Protein 8GE0 (pdb70)

Secondary structure (DSSP, 8-state):
--EE-----TT-S-S-SSTT---TTT-----BTTB-EEE-TTT--EEEHHHHT-SS--SS----HHHHTT--PBPTTSS-BSSSEEEBTTSS-EEEHHHHHHSTT-B-S-TTT---BB-GGGS-HHHHHS--TTT--S-S--EE-SSTT---EE-HHHHHHTT-EEEEEE-TTS-EEEEEE-GGG---/--B--B---TT-S-SBS-TT---TTT-----BTTB-EEE-TTT--EEEHHHHT-SS--SS----HHHHTT--PBBTT-S-BSSSEEEETTTTEEEEHHHHHHSTTSEEEETTTTEEEE-GGGS-HHHHHS--TTT--S-S--EE-SSTT---EE-HHHHHHTT-EEEEEE-GGG-EEEEEE-GGG--/--B-----TT---TTT-----BTTB-EEE-TTT--EEEHHHHT-SS--SS----HHHHTT--PBBTTSS-B-SSEEEETTTTEEEEHHHHHHSTTSEEEETTTTEEEE-GGGS-HHHHH---TTT--S-S--EE--STT---EE-HHHHHHTT-EEEEEE-TTS-EEEEEE-GGG--

Structure (mmCIF, N/CA/C/O backbone):
data_8GE0
#
_entry.id   8GE0
#
_cell.length_a   78.160
_cell.length_b   78.160
_cell.length_c   222.880
_cell.angle_alpha   90.000
_cell.angle_beta   90.000
_cell.angle_gamma   90.000
#
_symmetry.space_group_name_H-M   'P 41 21 2'
#
loop_
_entity.id
_entity.type
_entity.pdbx_description
1 polymer 'Histone H3.1,Protein Jade-1'
2 non-polymer 'ZINC ION'
3 water water
#
loop_
_atom_site.group_PDB
_atom_site.id
_atom_site.type_symbol
_atom_site.label_atom_id
_atom_site.label_alt_id
_atom_site.label_comp_id
_atom_site.label_asym_id
_atom_site.label_entity_id
_atom_site.label_seq_id
_atom_site.pdbx_PDB_ins_code
_atom_site.Cartn_x
_atom_site.Cartn_y
_atom_site.Cartn_z
_atom_site.occupancy
_atom_site.B_iso_or_equiv
_atom_site.auth_seq_id
_atom_site.auth_comp_id
_atom_site.auth_asym_id
_atom_site.auth_atom_id
_atom_site.pdbx_PDB_model_num
ATOM 1 N N . ALA A 1 1 ? 32.85079 86.70292 104.07564 1.000 65.20920 1 ALA A N 1
ATOM 2 C CA . ALA A 1 1 ? 32.03008 85.54646 104.41783 1.000 61.20720 1 ALA A CA 1
ATOM 3 C C . ALA A 1 1 ? 31.22768 85.80971 105.68386 1.000 59.39300 1 ALA A C 1
ATOM 4 O O . ALA A 1 1 ? 31.54203 86.72306 106.44780 1.000 57.54872 1 ALA A O 1
ATOM 6 N N . ARG A 1 2 ? 30.17685 85.01984 105.89180 1.000 55.80466 2 ARG A N 1
ATOM 7 C CA . ARG A 1 2 ? 29.39276 85.13853 107.11192 1.000 53.27825 2 ARG A CA 1
ATOM 8 C C . ARG A 1 2 ? 30.17032 84.53640 108.27681 1.000 55.14291 2 ARG A C 1
ATOM 9 O O . ARG A 1 2 ? 30.64987 83.40198 108.19675 1.000 67.18161 2 ARG A O 1
ATOM 17 N N . THR A 1 3 ? 30.31513 85.30590 109.35231 1.000 57.55186 3 THR A N 1
ATOM 18 C CA . THR A 1 3 ? 31.01430 84.86113 110.54761 1.000 53.62379 3 THR A CA 1
ATOM 19 C C . THR A 1 3 ? 30.11514 85.04868 111.75914 1.000 51.01335 3 THR A C 1
ATOM 20 O O . THR A 1 3 ? 29.22233 85.89749 111.75707 1.000 48.78893 3 THR A O 1
ATOM 24 N N . LYS A 1 4 ? 30.35486 84.25203 112.79847 1.000 49.45229 4 LYS A N 1
ATOM 25 C CA . LYS A 1 4 ? 29.64978 84.43930 114.06110 1.000 52.03171 4 LYS A CA 1
ATOM 26 C C . LYS A 1 4 ? 30.29076 85.58412 114.83332 1.000 62.20049 4 LYS A C 1
ATOM 27 O O . LYS A 1 4 ? 31.48844 85.54256 115.13325 1.000 70.02587 4 LYS A O 1
ATOM 33 N N . GLN A 1 5 ? 29.49414 86.59119 115.17484 1.000 61.69856 5 GLN A N 1
ATOM 34 C CA . GLN A 1 5 ? 29.98579 87.78520 115.84522 1.000 68.96293 5 GLN A CA 1
ATOM 35 C C . GLN A 1 5 ? 29.34382 87.91323 117.21719 1.000 63.67858 5 GLN A C 1
ATOM 36 O O . GLN A 1 5 ? 28.14973 87.64592 117.38617 1.000 58.08939 5 GLN A O 1
ATOM 42 N N . THR A 1 6 ? 30.14873 88.32440 118.19379 1.000 66.95010 6 THR A N 1
ATOM 43 C CA . THR A 1 6 ? 29.68336 88.58819 119.54957 1.000 66.65606 6 THR A CA 1
ATOM 44 C C . THR A 1 6 ? 30.05279 90.02690 119.87804 1.000 71.86654 6 THR A C 1
ATOM 45 O O . THR A 1 6 ? 31.23697 90.35517 120.01389 1.000 76.42200 6 THR A O 1
ATOM 49 N N . ALA A 1 7 ? 29.03545 90.87291 120.00377 1.000 66.89317 7 ALA A N 1
ATOM 50 C CA . ALA A 1 7 ? 29.18049 92.26935 120.38871 1.000 59.18098 7 ALA A CA 1
ATOM 51 C C . ALA A 1 7 ? 27.79472 92.77461 120.76201 1.000 62.42362 7 ALA A C 1
ATOM 52 O O . ALA A 1 7 ? 26.78771 92.11253 120.50422 1.000 59.06700 7 ALA A O 1
ATOM 54 N N . ARG A 1 8 ? 27.74898 93.95838 121.36680 1.000 66.24739 8 ARG A N 1
ATOM 55 C CA . ARG A 1 8 ? 26.49233 94.56201 121.79477 1.000 57.37122 8 ARG A CA 1
ATOM 56 C C . ARG A 1 8 ? 26.27209 95.86293 121.03857 1.000 62.41522 8 ARG A C 1
ATOM 57 O O . ARG A 1 8 ? 27.05869 96.80675 121.17122 1.000 66.70935 8 ARG A O 1
ATOM 65 N N . LYS A 1 9 ? 25.20413 95.90428 120.24898 1.000 61.57125 9 LYS A N 1
ATOM 66 C CA . LYS A 1 9 ? 24.84510 97.09289 119.49541 1.000 63.93210 9 LYS A CA 1
ATOM 67 C C . LYS A 1 9 ? 24.26591 98.15857 120.42128 1.000 68.19012 9 LYS A C 1
ATOM 68 O O . LYS A 1 9 ? 23.90017 97.89413 121.57007 1.000 70.67890 9 LYS A O 1
ATOM 74 N N . SER A 1 10 ? 24.18550 99.38464 119.90255 1.000 79.53241 10 SER A N 1
ATOM 75 C CA . SER A 1 10 ? 23.48900 100.44949 120.61210 1.000 83.55184 10 SER A CA 1
ATOM 76 C C . SER A 1 10 ? 21.97804 100.27852 120.56941 1.000 81.05249 10 SER A C 1
ATOM 77 O O . SER A 1 10 ? 21.26583 101.01686 121.25778 1.000 83.67339 10 SER A O 1
ATOM 80 N N . THR A 1 11 ? 21.47986 99.32956 119.77770 1.000 79.09460 11 THR A N 1
ATOM 81 C CA . THR A 1 11 ? 20.05670 99.03696 119.69315 1.000 76.23818 11 THR A CA 1
ATOM 82 C C . THR A 1 11 ? 19.56882 98.13493 120.81976 1.000 73.40987 11 THR A C 1
ATOM 83 O O . THR A 1 11 ? 18.35545 97.94553 120.95775 1.000 66.92031 11 THR A O 1
ATOM 87 N N . GLY A 1 12 ? 20.47600 97.57455 121.61897 1.000 63.82454 12 GLY A N 1
ATOM 88 C CA . GLY A 1 12 ? 20.09751 96.65190 122.66800 1.000 56.01869 12 GLY A CA 1
ATOM 89 C C . GLY A 1 12 ? 19.89388 95.24360 122.14632 1.000 58.27050 12 GLY A C 1
ATOM 90 O O . GLY A 1 12 ? 20.07263 94.94102 120.96524 1.000 63.53598 12 GLY A O 1
ATOM 91 N N . GLY A 1 13 ? 19.51050 94.35955 123.06246 1.000 64.17708 13 GLY A N 1
ATOM 92 C CA . GLY A 1 13 ? 19.22191 92.98718 122.69619 1.000 60.77820 13 GLY A CA 1
ATOM 93 C C . GLY A 1 13 ? 20.33644 92.01580 123.02534 1.000 61.89014 13 GLY A C 1
ATOM 94 O O . GLY A 1 13 ? 21.10168 92.22826 123.97051 1.000 59.97431 13 GLY A O 1
ATOM 95 N N . SER A 1 14 ? 20.43179 90.94066 122.24883 1.000 68.30449 14 SER A N 1
ATOM 96 C CA . SER A 1 14 ? 21.43518 89.91713 122.49030 1.000 69.88775 14 SER A CA 1
ATOM 97 C C . SER A 1 14 ? 22.82208 90.41365 122.08489 1.000 61.70774 14 SER A C 1
ATOM 98 O O . SER A 1 14 ? 22.97664 91.36905 121.32010 1.000 67.59235 14 SER A O 1
ATOM 101 N N . GLY A 1 15 ? 23.84199 89.74714 122.61066 1.000 66.04111 15 GLY A N 1
ATOM 102 C CA . GLY A 1 15 ? 25.20610 90.09681 122.26968 1.000 75.57795 15 GLY A CA 1
ATOM 103 C C . GLY A 1 15 ? 25.88889 89.06712 121.39258 1.000 64.46190 15 GLY A C 1
ATOM 104 O O . GLY A 1 15 ? 27.11956 88.97909 121.37594 1.000 61.38279 15 GLY A O 1
ATOM 105 N N . SER A 1 16 ? 25.10122 88.28494 120.65681 1.000 60.01467 16 SER A N 1
ATOM 106 C CA . SER A 1 16 ? 25.63347 87.24078 119.79253 1.000 65.68602 16 SER A CA 1
ATOM 107 C C . SER A 1 16 ? 24.68352 87.03596 118.62270 1.000 70.17095 16 SER A C 1
ATOM 108 O O . SER A 1 16 ? 23.46318 87.02113 118.80116 1.000 67.93306 16 SER A O 1
ATOM 111 N N . SER A 1 17 ? 25.25196 86.86825 117.42829 1.000 73.59306 17 SER A N 1
ATOM 112 C CA . SER A 1 17 ? 24.42700 86.71751 116.23449 1.000 77.81462 17 SER A CA 1
ATOM 113 C C . SER A 1 17 ? 23.77320 85.34048 116.17966 1.000 81.28434 17 SER A C 1
ATOM 114 O O . SER A 1 17 ? 22.56169 85.22708 115.95852 1.000 96.43646 17 SER A O 1
ATOM 117 N N . ASP A 1 18 ? 24.55568 84.28348 116.38585 1.000 61.29182 18 ASP A N 1
ATOM 118 C CA . ASP A 1 18 ? 24.10313 82.90171 116.22157 1.000 61.66835 18 ASP A CA 1
ATOM 119 C C . ASP A 1 18 ? 24.34206 82.15873 117.53574 1.000 65.44172 18 ASP A C 1
ATOM 120 O O . ASP A 1 18 ? 25.35018 81.46823 117.70131 1.000 68.14613 18 ASP A O 1
ATOM 125 N N . GLU A 1 19 ? 23.38330 82.27324 118.45620 1.000 58.11522 19 GLU A N 1
ATOM 126 C CA . GLU A 1 19 ? 23.62901 81.90585 119.84747 1.000 53.49273 19 GLU A CA 1
ATOM 127 C C . GLU A 1 19 ? 23.82381 80.40563 120.04035 1.000 45.72623 19 GLU A C 1
ATOM 128 O O . GLU A 1 19 ? 24.54314 79.99542 120.95751 1.000 50.03700 19 GLU A O 1
ATOM 134 N N . ASP A 1 20 ? 23.197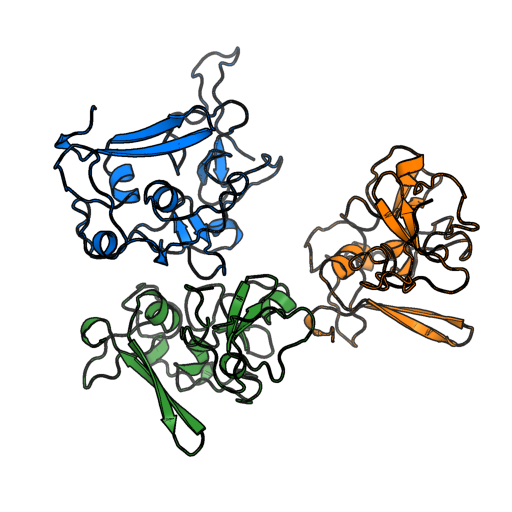75 79.57205 119.21290 1.000 50.77761 20 ASP A N 1
ATOM 135 C CA . ASP A 1 20 ? 23.30466 78.12518 119.36311 1.000 51.71355 20 ASP A CA 1
ATOM 136 C C . ASP A 1 20 ? 24.34828 77.51368 118.44164 1.000 49.27617 20 ASP A C 1
ATOM 137 O O . ASP A 1 20 ? 24.43273 76.28657 118.34612 1.000 53.49771 20 ASP A O 1
ATOM 142 N N . VAL A 1 21 ? 25.14493 78.33347 117.77211 1.000 52.70636 21 VAL A N 1
ATOM 143 C CA . VAL A 1 21 ? 26.15885 77.85084 116.84609 1.000 44.47086 21 VAL A CA 1
ATOM 144 C C . VAL A 1 21 ? 27.47316 77.67327 117.59365 1.000 43.58645 21 VAL A C 1
ATOM 145 O O . VAL A 1 21 ? 27.91165 78.56692 118.32562 1.000 41.86013 21 VAL A O 1
ATOM 149 N N . VAL A 1 22 ? 28.09555 76.51148 117.42389 1.000 46.77194 22 VAL A N 1
ATOM 150 C CA . VAL A 1 22 ? 29.41447 76.24180 117.97479 1.000 40.37969 22 VAL A CA 1
ATOM 151 C C . VAL A 1 22 ? 30.34136 75.86239 116.82750 1.000 41.54263 22 VAL A C 1
ATOM 152 O O . VAL A 1 22 ? 29.90148 75.52123 115.72621 1.000 37.70674 22 VAL A O 1
ATOM 156 N N . CYS A 1 23 ? 31.64313 75.92578 117.09753 1.000 38.09556 23 CYS A N 1
ATOM 157 C CA . CYS A 1 23 ? 32.61740 75.46740 116.11784 1.000 36.60688 23 CYS A CA 1
ATOM 158 C C . CYS A 1 23 ? 32.45550 73.97218 115.89205 1.000 34.28778 23 CYS A C 1
ATOM 159 O O . CYS A 1 23 ? 32.44277 73.18894 116.84213 1.000 45.25932 23 CYS A O 1
ATOM 162 N N . ASP A 1 24 ? 32.35752 73.56705 114.62718 1.000 34.09064 24 ASP A N 1
ATOM 163 C CA . ASP A 1 24 ? 32.12520 72.15522 114.34806 1.000 39.77805 24 ASP A CA 1
ATOM 164 C C . ASP A 1 24 ? 33.29681 71.27391 114.76862 1.000 38.77732 24 ASP A C 1
ATOM 165 O O . ASP A 1 24 ? 33.10904 70.06778 114.95371 1.000 49.14975 24 ASP A O 1
ATOM 170 N N . VAL A 1 25 ? 34.49057 71.83907 114.93927 1.000 38.34262 25 VAL A N 1
ATOM 171 C CA . VAL A 1 25 ? 35.66168 71.03994 115.28639 1.000 39.51821 25 VAL A CA 1
ATOM 172 C C . VAL A 1 25 ? 35.80670 70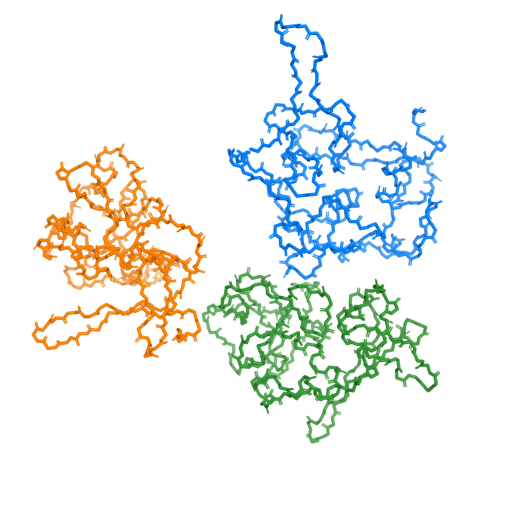.90155 116.79802 1.000 45.42125 25 VAL A C 1
ATOM 173 O O . VAL A 1 25 ? 35.86276 69.78337 117.32140 1.000 40.39808 25 VAL A O 1
ATOM 177 N N . CYS A 1 26 ? 35.88244 72.02472 117.51273 1.000 35.29768 26 CYS A N 1
ATOM 178 C CA . CYS A 1 26 ? 36.13742 72.00118 118.95054 1.000 39.12935 26 CYS A CA 1
ATOM 179 C C . CYS A 1 26 ? 34.89647 72.28383 119.78138 1.000 39.98198 26 CYS A C 1
ATOM 180 O O . CYS A 1 26 ? 34.96753 72.23533 121.01301 1.000 43.52888 26 CYS A O 1
ATOM 183 N N . GLN A 1 27 ? 33.76573 72.55027 119.13303 1.000 38.14528 27 GLN A N 1
ATOM 184 C CA . GLN A 1 27 ? 32.50995 72.86855 119.79965 1.000 34.74340 27 GLN A CA 1
ATOM 185 C C . GLN A 1 27 ? 32.63268 74.02040 120.79392 1.000 48.04214 27 GLN A C 1
ATOM 186 O O . GLN A 1 27 ? 31.90180 74.08508 121.78670 1.000 56.46993 27 GLN A O 1
ATOM 192 N N . SER A 1 28 ? 33.53219 74.95720 120.52035 1.000 49.64803 28 SER A N 1
ATOM 193 C CA . SER A 1 28 ? 33.47644 76.13101 121.37660 1.000 47.33722 28 SER A CA 1
ATOM 194 C C . SER A 1 28 ? 32.55105 77.16134 120.74090 1.000 41.41606 28 SER A C 1
ATOM 195 O O . SER A 1 28 ? 32.50070 77.27654 119.51490 1.000 49.52176 28 SER A O 1
ATOM 198 N N . PRO A 1 29 ? 31.76574 77.89327 121.53017 1.000 45.63543 29 PRO A N 1
ATOM 199 C CA . PRO A 1 29 ? 30.79941 78.82728 120.93711 1.000 39.74967 29 PRO A CA 1
ATOM 200 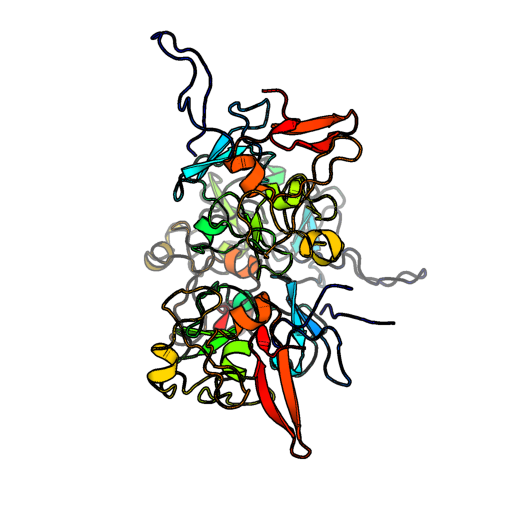C C . PRO A 1 29 ? 31.36752 80.19787 120.60074 1.000 50.27868 29 PRO A C 1
ATOM 201 O O . PRO A 1 29 ? 30.65061 81.00641 119.99812 1.000 55.36321 29 PRO A O 1
ATOM 205 N N . ASP A 1 30 ? 32.61315 80.49102 120.96609 1.000 42.05966 30 ASP A N 1
ATOM 206 C CA . ASP A 1 30 ? 33.14834 81.84272 120.90179 1.000 46.21906 30 ASP A CA 1
ATOM 207 C C . ASP A 1 30 ? 34.28911 81.94326 119.89891 1.000 48.58638 30 ASP A C 1
ATOM 208 O O . ASP A 1 30 ? 35.16833 81.07591 119.84445 1.000 35.11385 30 ASP A O 1
ATOM 213 N N . GLY A 1 31 ? 34.26018 83.00624 119.10172 1.000 40.28516 31 GLY A N 1
ATOM 214 C CA . GLY A 1 31 ? 35.44161 83.40483 118.37585 1.000 35.09177 31 GLY A CA 1
ATOM 215 C C . GLY A 1 31 ? 36.48619 83.97943 119.31305 1.000 41.61049 31 GLY A C 1
ATOM 216 O O . GLY A 1 31 ? 36.20654 84.35658 120.45126 1.000 39.33716 31 GLY A O 1
ATOM 217 N N . GLU A 1 32 ? 37.72630 84.00751 118.84104 1.000 42.56221 32 GLU A N 1
ATOM 218 C CA . GLU A 1 32 ? 38.84891 84.45990 119.64525 1.000 41.40293 32 GLU A CA 1
ATOM 219 C C . GLU A 1 32 ? 39.65647 85.48224 118.85884 1.000 43.59738 32 GLU A C 1
ATOM 220 O O . GLU A 1 32 ? 39.37978 85.75712 117.68829 1.000 44.04543 32 GLU A O 1
ATOM 226 N N . ASP A 1 33 ? 40.63585 86.08037 119.53642 1.000 41.47072 33 ASP A N 1
ATOM 227 C CA . ASP A 1 33 ? 41.50788 87.06442 118.90580 1.000 43.40596 33 ASP A CA 1
ATOM 228 C C . ASP A 1 33 ? 42.26822 86.42920 117.75135 1.000 44.42105 33 ASP A C 1
ATOM 229 O O . ASP A 1 33 ? 43.02657 85.47574 117.94955 1.000 51.32471 33 ASP A O 1
ATOM 234 N N . GLY A 1 34 ? 42.09737 86.98339 116.55390 1.000 55.54998 34 GLY A N 1
ATOM 235 C CA . GLY A 1 34 ? 42.70529 86.40075 115.37342 1.000 46.52696 34 GLY A CA 1
ATOM 236 C C . GLY A 1 34 ? 42.18055 85.02923 115.02736 1.000 43.10546 34 GLY A C 1
ATOM 237 O O . GLY A 1 34 ? 42.86106 84.26821 114.33741 1.000 44.04740 34 GLY A O 1
ATOM 238 N N . ASN A 1 35 ? 40.97025 84.69121 115.47946 1.000 48.37425 35 ASN A N 1
ATOM 239 C CA . ASN A 1 35 ? 40.42601 83.35484 115.30649 1.000 36.56155 35 ASN A CA 1
ATOM 240 C C . ASN A 1 35 ? 38.90652 83.45859 115.14203 1.000 35.34598 35 ASN A C 1
ATOM 241 O O . ASN A 1 35 ? 38.11818 83.11802 116.02365 1.000 38.11889 35 ASN A O 1
ATOM 246 N N . GLU A 1 36 ? 38.48238 83.94500 113.97902 1.000 43.45658 36 GLU A N 1
ATOM 247 C CA . GLU A 1 36 ? 37.06329 84.11108 113.69969 1.000 41.35100 36 GLU A CA 1
ATOM 248 C C . GLU A 1 36 ? 36.38284 82.76284 113.49655 1.000 37.52750 36 GLU A C 1
ATOM 249 O O . GLU A 1 36 ? 36.99987 81.78104 113.07535 1.000 38.40490 36 GLU A O 1
ATOM 255 N N . MET A 1 37 ? 35.08890 82.72800 113.78041 1.000 48.98848 37 MET A N 1
ATOM 256 C CA . MET A 1 37 ? 34.25829 81.56892 113.48622 1.000 46.80330 37 MET A CA 1
ATOM 257 C C . MET A 1 37 ? 33.57885 81.82462 112.14768 1.000 48.18327 37 MET A C 1
ATOM 258 O O . MET A 1 37 ? 32.73062 82.71348 112.03738 1.000 52.79503 37 MET A O 1
ATOM 263 N N . VAL A 1 38 ? 33.93740 81.03481 111.13870 1.000 43.17827 38 VAL A N 1
ATOM 264 C CA . VAL A 1 38 ? 33.53915 81.27712 109.75950 1.000 50.04071 38 VAL A CA 1
ATOM 265 C C . VAL A 1 38 ? 32.51950 80.22530 109.35312 1.000 47.95152 38 VAL A C 1
ATOM 266 O O . VAL A 1 38 ? 32.69121 79.03347 109.64016 1.000 43.84577 38 VAL A O 1
ATOM 270 N N . PHE A 1 39 ? 31.46386 80.67026 108.67668 1.000 45.81443 39 PHE A N 1
ATOM 271 C CA . PHE A 1 39 ? 30.43249 79.78122 108.16910 1.000 47.84765 39 PHE A CA 1
ATOM 272 C C . PHE A 1 39 ? 30.76695 79.34517 106.75446 1.000 50.50777 39 PHE A C 1
ATOM 273 O O . PHE A 1 39 ? 31.26791 80.13377 105.94829 1.000 46.88904 39 PHE A O 1
ATOM 281 N N . CYS A 1 40 ? 30.49995 78.07947 106.46452 1.000 42.44106 40 CYS A N 1
ATOM 282 C CA . CYS A 1 40 ? 30.48858 77.61485 105.08778 1.000 54.15314 40 CYS A CA 1
ATOM 283 C C . CYS A 1 40 ? 29.16667 78.01356 104.44869 1.000 60.04079 40 CYS A C 1
ATOM 284 O O . CYS A 1 40 ? 28.09743 77.75778 105.00951 1.000 65.31766 40 CYS A O 1
ATOM 287 N N . ASP A 1 41 ? 29.23470 78.64908 103.28401 1.000 59.10369 41 ASP A N 1
ATOM 288 C CA . ASP A 1 41 ? 28.02127 79.15321 102.65546 1.000 65.44109 41 ASP A CA 1
ATOM 289 C C . ASP A 1 41 ? 27.20985 78.06835 101.95373 1.000 65.43041 41 ASP A C 1
ATOM 290 O O . ASP A 1 41 ? 26.16344 78.38394 101.37931 1.000 71.41939 41 ASP A O 1
ATOM 295 N N . LYS A 1 42 ? 27.65113 76.80844 101.98337 1.000 66.23933 42 LYS A N 1
ATOM 296 C CA . LYS A 1 42 ? 26.89344 75.70777 101.39746 1.000 65.35200 42 LYS A CA 1
ATOM 297 C C . LYS A 1 42 ? 26.29177 74.79140 102.45721 1.000 61.53376 42 LYS A C 1
ATOM 298 O O . LYS A 1 42 ? 25.07233 74.60904 102.48862 1.000 59.72268 42 LYS A O 1
ATOM 304 N N . CYS A 1 43 ? 27.10982 74.20674 103.33621 1.000 51.34403 43 CYS A N 1
ATOM 305 C CA . CYS A 1 43 ? 26.61505 73.28229 104.35024 1.000 49.97446 43 CYS A CA 1
ATOM 306 C C . CYS A 1 43 ? 26.36571 73.94670 105.69899 1.000 57.96779 43 CYS A C 1
ATOM 307 O O . CYS A 1 43 ? 25.79630 73.30651 106.59017 1.000 56.81655 43 CYS A O 1
ATOM 310 N N . ASN A 1 44 ? 26.80508 75.19287 105.87354 1.000 63.38546 44 ASN A N 1
ATOM 311 C CA . ASN A 1 44 ? 26.48759 76.03578 107.02283 1.000 68.27631 44 ASN A CA 1
ATOM 312 C C . ASN A 1 44 ? 27.16074 75.59440 108.31477 1.000 62.18663 44 ASN A C 1
ATOM 313 O O . ASN A 1 44 ? 26.72326 75.98497 109.40191 1.000 62.02626 44 ASN A O 1
ATOM 318 N N . ILE A 1 45 ? 28.22425 74.79757 108.24054 1.000 56.44912 45 ILE A N 1
ATOM 319 C CA . ILE A 1 45 ? 29.02028 74.55823 109.43399 1.000 51.34914 45 ILE A CA 1
ATOM 320 C C . ILE A 1 45 ? 29.82769 75.81099 109.73635 1.000 46.95584 45 ILE A C 1
ATOM 321 O O . ILE A 1 45 ? 30.16031 76.59430 108.83571 1.000 40.06198 45 ILE A O 1
ATOM 326 N N . CYS A 1 46 ? 30.04873 76.06394 111.01777 1.000 37.92013 46 CYS A N 1
ATOM 327 C CA . CYS A 1 46 ? 30.90089 77.14921 111.46899 1.000 46.34149 46 CYS A CA 1
ATOM 328 C C . CYS A 1 46 ? 32.16416 76.56142 112.08510 1.000 39.60036 46 CYS A C 1
ATOM 329 O O . CYS A 1 46 ? 32.08997 75.64110 112.90459 1.000 46.35166 46 CYS A O 1
ATOM 332 N N . VAL A 1 47 ? 33.32213 77.10808 111.71710 1.000 34.02277 47 VAL A N 1
ATOM 333 C CA . VAL A 1 47 ? 34.60025 76.60173 112.21362 1.000 37.78573 47 VAL A CA 1
ATOM 334 C C . VAL A 1 47 ? 35.53292 77.76638 112.51765 1.000 39.74222 47 VAL A C 1
ATOM 335 O O . VAL A 1 47 ? 35.53727 78.77821 111.81129 1.000 50.04904 47 VAL A O 1
ATOM 339 N N . HIS A 1 48 ? 36.32265 77.61577 113.57752 1.000 37.91057 48 HIS A N 1
ATOM 340 C CA . HIS A 1 48 ? 37.39157 78.55802 113.86097 1.000 37.68771 48 HIS A CA 1
ATOM 341 C C . HIS A 1 48 ? 38.40559 78.56356 112.72588 1.000 35.49006 48 HIS A C 1
ATOM 342 O O . HIS A 1 48 ? 38.63943 77.54628 112.06746 1.000 40.56290 48 HIS A O 1
ATOM 349 N N . GLN A 1 49 ? 39.00641 79.73365 112.49663 1.000 35.33931 49 GLN A N 1
ATOM 350 C CA . GLN A 1 49 ? 40.14184 79.81804 111.58433 1.000 42.41306 49 GLN A CA 1
ATOM 351 C C . GLN A 1 49 ? 41.22281 78.81234 111.96129 1.000 41.33503 49 GLN A C 1
ATOM 352 O O . GLN A 1 49 ? 41.72565 78.07137 111.10873 1.000 41.33591 49 GLN A O 1
ATOM 358 N N . ALA A 1 50 ? 41.58371 78.76881 113.24789 1.000 35.86029 50 ALA A N 1
ATOM 359 C CA . ALA A 1 50 ? 42.66677 77.90620 113.70122 1.000 37.10293 50 ALA A CA 1
ATOM 360 C C . ALA A 1 50 ? 42.27006 76.44073 113.72516 1.000 39.48707 50 ALA A C 1
ATOM 361 O O . ALA A 1 50 ? 43.15112 75.57420 113.70793 1.000 44.70259 50 ALA A O 1
ATOM 363 N N . CYS A 1 51 ? 40.97170 76.14722 113.75911 1.000 30.80439 51 CYS A N 1
ATOM 364 C CA . CYS A 1 51 ? 40.50516 74.77006 113.74203 1.000 35.49087 51 CYS A CA 1
ATOM 365 C C . CYS A 1 51 ? 40.45263 74.18495 112.33616 1.000 38.79449 51 CYS A C 1
ATOM 366 O O . CYS A 1 51 ? 40.40930 72.95918 112.18799 1.000 45.33135 51 CYS A O 1
ATOM 369 N N . TYR A 1 52 ? 40.45268 75.02063 111.30253 1.000 36.36178 52 TYR A N 1
ATOM 370 C CA . TYR A 1 52 ? 40.31586 74.52784 109.94180 1.000 37.31333 52 TYR A CA 1
ATOM 371 C C . TYR A 1 52 ? 41.41288 75.00544 109.00406 1.000 35.29219 52 TYR A C 1
ATOM 372 O O . TYR A 1 52 ? 41.46287 74.53704 107.86323 1.000 43.25029 52 TYR A O 1
ATOM 381 N N . GLY A 1 53 ? 42.29469 75.89992 109.44220 1.000 41.69924 53 GLY A N 1
ATOM 382 C CA . GLY A 1 53 ? 43.35877 76.37897 108.58356 1.000 35.79808 53 GLY A CA 1
ATOM 383 C C . GLY A 1 53 ? 42.98268 77.52435 107.67044 1.000 46.26458 53 GLY A C 1
ATOM 384 O O . GLY A 1 53 ? 43.53384 77.63396 106.57054 1.000 59.26290 53 GLY A O 1
ATOM 385 N N . ILE A 1 54 ? 42.05762 78.38502 108.08997 1.000 41.56896 54 ILE A N 1
ATOM 386 C CA . ILE A 1 54 ? 41.67017 79.55958 107.31274 1.000 42.73668 54 ILE A CA 1
ATOM 387 C C . ILE A 1 54 ? 42.64002 80.68325 107.66770 1.000 45.60987 54 ILE A C 1
ATOM 388 O O . ILE A 1 54 ? 42.49546 81.33516 108.70321 1.000 47.47527 54 ILE A O 1
ATOM 393 N N . LEU A 1 55 ? 43.63478 80.91178 106.80170 1.000 56.42850 55 LEU A N 1
ATOM 394 C CA . LEU A 1 55 ? 44.66416 81.91007 107.08864 1.000 54.63663 55 LEU A CA 1
ATOM 395 C C . LEU A 1 55 ? 44.06337 83.30737 107.19712 1.000 53.43013 55 LEU A C 1
ATOM 396 O O . LEU A 1 55 ? 44.35859 84.05246 108.13884 1.000 53.84697 55 LEU A O 1
ATOM 401 N N . LYS A 1 56 ? 43.21239 83.67895 106.24226 1.000 56.59872 56 LYS A N 1
ATOM 402 C CA . LYS A 1 56 ? 42.54227 84.97179 106.24941 1.000 62.10865 56 LYS A CA 1
ATOM 403 C C . LYS A 1 56 ? 41.09516 84.79008 105.82042 1.000 54.22372 56 LYS A C 1
ATOM 404 O O . LYS A 1 56 ? 40.81253 84.08041 104.85166 1.000 57.58192 56 LYS A O 1
ATOM 410 N N . VAL A 1 57 ? 40.18547 85.43388 106.54636 1.000 55.43029 57 VAL A N 1
ATOM 411 C CA . VAL A 1 57 ? 38.75849 85.37096 106.24015 1.000 52.15133 57 VAL A CA 1
ATOM 412 C C . VAL A 1 57 ? 38.50520 86.05411 104.90230 1.000 60.80683 57 VAL A C 1
ATOM 413 O O . VAL A 1 57 ? 38.78886 87.25209 104.75809 1.000 74.32599 57 VAL A O 1
ATOM 417 N N . PRO A 1 58 ? 38.00143 85.34010 103.89864 1.000 62.04386 58 PRO A N 1
ATOM 418 C CA . PRO A 1 58 ? 37.71249 85.98639 102.61395 1.000 57.79815 58 PRO A CA 1
ATOM 419 C C . PRO A 1 58 ? 36.58104 86.98979 102.75981 1.000 68.22272 58 PRO A C 1
ATOM 420 O O . PRO A 1 58 ? 35.64027 86.78446 103.53103 1.000 75.12860 58 PRO A O 1
ATOM 424 N N . GLU A 1 59 ? 36.68094 88.08903 102.01044 1.000 79.14760 59 GLU A N 1
ATOM 425 C CA . GLU A 1 59 ? 35.60160 89.06916 102.02270 1.000 76.07388 59 GLU A CA 1
ATOM 426 C C . GLU A 1 59 ? 34.35222 88.53640 101.33446 1.000 66.72302 59 GLU A C 1
ATOM 427 O O . GLU A 1 59 ? 33.23317 88.88182 101.73067 1.000 64.81010 59 GLU A O 1
ATOM 433 N N . GLY A 1 60 ? 34.51924 87.70427 100.31816 1.000 61.02638 60 GLY A N 1
ATOM 434 C CA . GLY A 1 60 ? 33.41560 87.04935 99.64760 1.000 57.08376 60 GLY A CA 1
ATOM 435 C C . GLY A 1 60 ? 33.00906 85.76012 100.32548 1.000 64.22234 60 GLY A C 1
ATOM 436 O O . GLY A 1 60 ? 33.22292 85.56249 101.52569 1.000 58.40624 60 GLY A O 1
ATOM 437 N N . SER A 1 61 ? 32.41736 84.86639 99.54042 1.000 66.16191 61 SER A N 1
ATOM 438 C CA . SER A 1 61 ? 31.93257 83.60000 100.06620 1.000 68.15508 61 SER A CA 1
ATOM 439 C C . SER A 1 61 ? 33.09008 82.70014 100.48949 1.000 68.01215 61 SER A C 1
ATOM 440 O O . SER A 1 61 ? 34.20774 82.79827 99.97430 1.000 71.24370 61 SER A O 1
ATOM 443 N N . TRP A 1 62 ? 32.81218 81.82258 101.45310 1.000 60.86846 62 TRP A N 1
ATOM 444 C CA . TRP A 1 62 ? 33.75330 80.79404 101.87583 1.000 59.20575 62 TRP A CA 1
ATOM 445 C C . TRP A 1 62 ? 33.04691 79.44892 101.90263 1.000 57.00553 62 TRP A C 1
ATOM 446 O O . TRP A 1 62 ? 31.93344 79.33653 102.42590 1.000 64.18944 62 TRP A O 1
ATOM 457 N N . LEU A 1 63 ? 33.70126 78.43438 101.34821 1.000 56.14823 63 LEU A N 1
ATOM 458 C CA . LEU A 1 63 ? 33.20869 77.06642 101.35792 1.000 51.21672 63 LEU A CA 1
ATOM 459 C C . LEU A 1 63 ? 34.24429 76.17431 102.02230 1.000 48.25639 63 LEU A C 1
ATOM 460 O O . LEU A 1 63 ? 35.44960 76.36624 101.83491 1.000 56.83494 63 LEU A O 1
ATOM 465 N N . CYS A 1 64 ? 33.77657 75.20557 102.80482 1.000 47.10769 64 CYS A N 1
ATOM 466 C CA . CYS A 1 64 ? 34.68846 74.21063 103.34079 1.000 47.36665 64 CYS A CA 1
ATOM 467 C C . CYS A 1 64 ? 35.16791 73.29187 102.21726 1.000 55.27611 64 CYS A C 1
ATOM 468 O O . CYS A 1 64 ? 34.67584 73.33923 101.08537 1.000 56.67262 64 CYS A O 1
ATOM 471 N N . ARG A 1 65 ? 36.15134 72.44795 102.54023 1.000 48.35821 65 ARG A N 1
ATOM 472 C CA . ARG A 1 65 ? 36.83891 71.69328 101.49673 1.000 46.03739 65 ARG A CA 1
ATOM 473 C C . ARG A 1 65 ? 35.89727 70.72806 100.78447 1.000 42.01832 65 ARG A C 1
ATOM 474 O O . ARG A 1 65 ? 35.92985 70.61482 99.55418 1.000 48.72581 65 ARG A O 1
ATOM 482 N N . THR A 1 66 ? 35.04239 70.02973 101.53278 1.000 45.28844 66 THR A N 1
ATOM 483 C CA . THR A 1 66 ? 34.17479 69.04058 100.90074 1.000 44.12380 66 THR A CA 1
ATOM 484 C C . THR A 1 66 ? 33.09455 69.70818 100.05786 1.000 46.43886 66 THR A C 1
ATOM 485 O O . THR A 1 66 ? 32.71315 69.18690 99.00270 1.000 47.35961 66 THR A O 1
ATOM 489 N N . CYS A 1 67 ? 32.58919 70.86035 100.50460 1.000 54.48995 67 CYS A N 1
ATOM 490 C CA . CYS A 1 67 ? 31.62814 71.60223 99.69490 1.000 47.25757 67 CYS A CA 1
ATOM 491 C C . CYS A 1 67 ? 32.29556 72.21063 98.46859 1.000 47.67738 67 CYS A C 1
ATOM 492 O O . CYS A 1 67 ? 31.71519 72.21268 97.37741 1.000 52.08844 67 CYS A O 1
ATOM 495 N N . ALA A 1 68 ? 33.51827 72.72564 98.62684 1.000 44.40576 68 ALA A N 1
ATOM 496 C CA . ALA A 1 68 ? 34.23590 73.29802 97.49207 1.000 49.13921 68 ALA A CA 1
ATOM 497 C C . ALA A 1 68 ? 34.50718 72.25770 96.41188 1.000 55.52093 68 ALA A C 1
ATOM 498 O O . ALA A 1 68 ? 34.58457 72.60161 95.22734 1.000 55.45602 68 ALA A O 1
ATOM 500 N N . LEU A 1 69 ? 34.64394 70.98838 96.79128 1.000 51.97473 69 LEU A N 1
ATOM 501 C CA . LEU A 1 69 ? 34.87034 69.91237 95.83678 1.000 47.33092 69 LEU A CA 1
ATOM 502 C C . LEU A 1 69 ? 33.60050 69.14442 95.50244 1.000 54.87720 69 LEU A C 1
ATOM 503 O O . LEU A 1 69 ? 33.64834 68.22561 94.67763 1.000 54.91633 69 LEU A O 1
ATOM 508 N N . GLY A 1 70 ? 32.46874 69.50754 96.10253 1.000 54.85293 70 GLY A N 1
ATOM 509 C CA . GLY A 1 70 ? 31.21558 68.84495 95.78438 1.000 57.75149 70 GLY A CA 1
ATOM 510 C C . GLY A 1 70 ? 31.17580 67.38420 96.17133 1.000 61.66187 70 GLY A C 1
ATOM 511 O O . GLY A 1 70 ? 30.58577 66.57292 95.45000 1.000 56.50191 70 GLY A O 1
ATOM 512 N N . VAL A 1 71 ? 31.80863 67.02001 97.28262 1.000 51.19578 71 VAL A N 1
ATOM 513 C CA . VAL A 1 71 ? 31.83433 65.64125 97.74717 1.000 47.87253 71 VAL A CA 1
ATOM 514 C C . VAL A 1 71 ? 31.21318 65.58134 99.13542 1.000 53.85236 71 VAL A C 1
ATOM 515 O O . VAL A 1 71 ? 31.19721 66.57136 99.87324 1.000 56.65290 71 VAL A O 1
ATOM 519 N N . GLN A 1 72 ? 30.68055 64.41118 99.48164 1.000 55.60940 72 GLN A N 1
ATOM 520 C CA . GLN A 1 72 ? 30.15662 64.13298 100.81906 1.000 52.04171 72 GLN A CA 1
ATOM 521 C C . GLN A 1 72 ? 30.78610 62.84676 101.33973 1.000 57.20394 72 GLN A C 1
ATOM 522 O O . GLN A 1 72 ? 30.11307 61.81698 101.46404 1.000 53.58283 72 GLN A O 1
ATOM 528 N N . PRO A 1 73 ? 32.07258 62.87780 101.67763 1.000 60.41387 73 PRO A N 1
ATOM 529 C CA . PRO A 1 73 ? 32.79179 61.63824 101.98700 1.000 44.79267 73 PRO A CA 1
ATOM 530 C C . PRO A 1 73 ? 32.59133 61.17774 103.42475 1.000 39.08622 73 PRO A C 1
ATOM 531 O O . PRO A 1 73 ? 32.23421 61.94634 104.31794 1.000 42.86606 73 PRO A O 1
ATOM 535 N N . LYS A 1 74 ? 32.84130 59.88795 103.63487 1.000 56.56829 74 LYS A N 1
ATOM 536 C CA . LYS A 1 74 ? 32.91189 59.34369 104.98134 1.000 56.91062 74 LYS A CA 1
ATOM 537 C C . LYS A 1 74 ? 34.28906 59.58813 105.58846 1.000 48.84563 74 LYS A C 1
ATOM 538 O O . LYS A 1 74 ? 35.28657 59.76615 104.88611 1.000 47.59857 74 LYS A O 1
ATOM 544 N N . CYS A 1 75 ? 34.33228 59.58773 106.91652 1.000 50.04294 75 CYS A N 1
ATOM 545 C CA . CYS A 1 75 ? 35.58232 59.72020 107.64824 1.000 43.17693 75 CYS A CA 1
ATOM 546 C C . CYS A 1 75 ? 36.24719 58.36361 107.80717 1.000 40.26064 75 CYS A C 1
ATOM 547 O O . CYS A 1 75 ? 35.58071 57.36345 108.08442 1.000 42.54148 75 CYS A O 1
ATOM 550 N N . LEU A 1 76 ? 37.57043 58.34034 107.61775 1.000 39.92512 76 LEU A N 1
ATOM 551 C CA . LEU A 1 76 ? 38.33621 57.11409 107.81874 1.000 41.98029 76 LEU A CA 1
ATOM 552 C C . LEU A 1 76 ? 38.26631 56.62366 109.25726 1.000 44.26740 76 LEU A C 1
ATOM 553 O O . LEU A 1 76 ? 38.44306 55.42821 109.51107 1.000 46.83362 76 LEU A O 1
ATOM 558 N N . LEU A 1 77 ? 38.05179 57.52473 110.21193 1.000 36.77675 77 LEU A N 1
ATOM 559 C CA . LEU A 1 77 ? 38.24193 57.20192 111.61596 1.000 40.11910 77 LEU A CA 1
ATOM 560 C C . LEU A 1 77 ? 36.94634 57.10103 112.41206 1.000 44.80012 77 LEU A C 1
ATOM 561 O O . LEU A 1 77 ? 37.00434 56.83785 113.61854 1.000 51.56343 77 LEU A O 1
ATOM 566 N N . CYS A 1 78 ? 35.78682 57.26882 111.77994 1.000 38.61039 78 CYS A N 1
ATOM 567 C CA . CYS A 1 78 ? 34.51288 57.21172 112.48487 1.000 41.06676 78 CYS A CA 1
ATOM 568 C C . CYS A 1 78 ? 33.40519 56.99959 111.46143 1.000 44.46331 78 CYS A C 1
ATOM 569 O O . CYS A 1 78 ? 33.62467 57.18882 110.25898 1.000 53.74637 78 CYS A O 1
ATOM 572 N N . PRO A 1 79 ? 32.21478 56.58728 111.89988 1.000 46.55652 79 PRO A N 1
ATOM 573 C CA . PRO A 1 79 ? 31.10614 56.35040 110.96467 1.000 50.38789 79 PRO A CA 1
ATOM 574 C C . PRO A 1 79 ? 30.27563 57.57302 110.60153 1.000 54.26080 79 PRO A C 1
ATOM 575 O O . PRO A 1 79 ? 29.27808 57.41788 109.88803 1.000 56.23563 79 PRO A O 1
ATOM 579 N N . LYS A 1 80 ? 30.62891 58.76903 111.06184 1.000 52.92847 80 LYS A N 1
ATOM 580 C CA . LYS A 1 80 ? 29.78327 59.93249 110.82849 1.000 45.49012 80 LYS A CA 1
ATOM 581 C C . LYS A 1 80 ? 30.10199 60.56915 109.48132 1.000 52.08175 80 LYS A C 1
ATOM 582 O O . LYS A 1 80 ? 31.27201 60.73319 109.12179 1.000 45.20237 80 LYS A O 1
ATOM 588 N N . LYS A 1 81 ? 29.05813 60.90549 108.72902 1.000 61.79436 81 LYS A N 1
ATOM 589 C CA . LYS A 1 81 ? 29.20482 61.74751 107.55267 1.000 61.02785 81 LYS A CA 1
ATOM 590 C C . LYS A 1 81 ? 28.92945 63.20027 107.90692 1.000 53.10320 81 LYS A C 1
ATOM 591 O O . LYS A 1 81 ? 28.22127 63.50584 108.87011 1.000 42.55990 81 LYS A O 1
ATOM 597 N N . GLY A 1 82 ? 29.50838 64.09400 107.11889 1.000 54.36936 82 GLY A N 1
ATOM 598 C CA . GLY A 1 82 ? 29.33762 65.51391 107.31667 1.000 38.55228 82 GLY A CA 1
ATOM 599 C C . GLY A 1 82 ? 30.19386 66.04716 108.44918 1.000 49.83582 82 GLY A C 1
ATOM 600 O O . GLY A 1 82 ? 30.69334 65.31482 109.30229 1.000 48.73372 82 GLY A O 1
ATOM 601 N N . GLY A 1 83 ? 30.33210 67.36361 108.46393 1.000 48.56355 83 GLY A N 1
ATOM 602 C CA . GLY A 1 83 ? 31.19365 68.03567 109.40968 1.000 39.40877 83 GLY A CA 1
ATOM 603 C C . GLY A 1 83 ? 32.50895 68.44079 108.77101 1.000 33.77559 83 GLY A C 1
ATOM 604 O O . GLY A 1 83 ? 32.81252 68.11613 107.62134 1.000 38.24028 83 GLY A O 1
ATOM 605 N N . ALA A 1 84 ? 33.30029 69.17085 109.55048 1.000 32.12670 84 ALA A N 1
ATOM 606 C CA . ALA A 1 84 ? 34.56734 69.70956 109.07534 1.000 35.93879 84 ALA A CA 1
ATOM 607 C C . ALA A 1 84 ? 35.54429 68.56955 108.82421 1.000 40.87533 84 ALA A C 1
ATOM 608 O O . ALA A 1 84 ? 35.97636 67.89561 109.76368 1.000 43.10678 84 ALA A O 1
ATOM 610 N N . MET A 1 85 ? 35.90755 68.36352 107.55993 1.000 45.95093 85 MET A N 1
ATOM 611 C CA . MET A 1 85 ? 36.79725 67.28271 107.16582 1.000 44.23832 85 MET A CA 1
ATOM 612 C C . MET A 1 85 ? 37.94586 67.84011 106.33272 1.000 42.42418 85 MET A C 1
ATOM 613 O O . MET A 1 85 ? 37.83152 68.89442 105.70257 1.000 41.39253 85 MET A O 1
ATOM 618 N N . LYS A 1 86 ? 39.05735 67.11024 106.33199 1.000 40.90811 86 LYS A N 1
ATOM 619 C CA . LYS A 1 86 ? 40.23474 67.42783 105.54160 1.000 36.33605 86 LYS A CA 1
ATOM 620 C C . LYS A 1 86 ? 40.74022 66.18910 104.81956 1.000 43.02239 86 LYS A C 1
ATOM 621 O O . LYS A 1 86 ? 40.57345 65.06274 105.30436 1.000 40.69633 86 LYS A O 1
ATOM 627 N N . PRO A 1 87 ? 41.37391 66.37449 103.66419 1.000 34.86241 87 PRO A N 1
ATOM 628 C CA . PRO A 1 87 ? 41.81820 65.23714 102.85935 1.000 34.20672 87 PRO A CA 1
ATOM 629 C C . PRO A 1 87 ? 43.16032 64.68920 103.32165 1.000 42.44870 87 PRO A C 1
ATOM 630 O O . PRO A 1 87 ? 43.96753 65.37756 103.94989 1.000 41.28933 87 PRO A O 1
ATOM 634 N N . THR A 1 88 ? 43.37738 63.41467 103.00243 1.000 37.91008 88 THR A N 1
ATOM 635 C CA . THR A 1 88 ? 44.68144 62.80167 103.18625 1.000 43.15055 88 THR A CA 1
ATOM 636 C C . THR A 1 88 ? 45.68794 63.39843 102.19950 1.000 54.37047 88 THR A C 1
ATOM 637 O O . THR A 1 88 ? 45.34295 64.19436 101.31806 1.000 49.97734 88 THR A O 1
ATOM 641 N N . ARG A 1 89 ? 46.95209 62.98588 102.35189 1.000 61.79317 89 ARG A N 1
ATOM 642 C CA . ARG A 1 89 ? 48.03992 63.56660 101.56566 1.000 57.98347 89 ARG A CA 1
ATOM 643 C C . ARG A 1 89 ? 47.77283 63.48127 100.06724 1.000 53.45391 89 ARG A C 1
ATOM 644 O O . ARG A 1 89 ? 48.09624 64.41084 99.31635 1.000 55.44672 89 ARG A O 1
ATOM 652 N N . SER A 1 90 ? 47.17472 62.38128 99.61145 1.000 52.97554 90 SER A N 1
ATOM 653 C CA . SER A 1 90 ? 46.95642 62.19584 98.18525 1.000 51.26934 90 SER A CA 1
ATOM 654 C C . SER A 1 90 ? 45.57086 62.62234 97.72363 1.000 45.61561 90 SER A C 1
ATOM 655 O O . SER A 1 90 ? 45.30149 62.58460 96.51944 1.000 50.06665 90 SER A O 1
ATOM 658 N N . GLY A 1 91 ? 44.69218 63.03142 98.63389 1.000 40.54122 91 GLY A N 1
ATOM 659 C CA . GLY A 1 91 ? 43.39255 63.53755 98.25143 1.000 34.34435 91 GLY A CA 1
ATOM 660 C C . GLY A 1 91 ? 42.31758 62.48812 98.06860 1.000 45.41221 91 GLY A C 1
ATOM 661 O O . GLY A 1 91 ? 41.17470 62.84763 97.75879 1.000 50.65265 91 GLY A O 1
ATOM 662 N N . THR A 1 92 ? 42.64388 61.20562 98.24407 1.000 36.42359 92 THR A N 1
ATOM 663 C CA . THR A 1 92 ? 41.68580 60.13853 97.97232 1.000 47.43277 92 THR A CA 1
ATOM 664 C C . THR A 1 92 ? 40.75661 59.85430 99.14685 1.000 52.13812 92 THR A C 1
ATOM 665 O O . THR A 1 92 ? 39.64768 59.34965 98.93849 1.000 59.00452 92 THR A O 1
ATOM 669 N N . LYS A 1 93 ? 41.18438 60.14300 100.37359 1.000 41.40270 93 LYS A N 1
ATOM 670 C CA . LYS A 1 93 ? 40.39861 59.84783 101.56279 1.000 39.10196 93 LYS A CA 1
ATOM 671 C C . LYS A 1 93 ? 40.25021 61.11191 102.40568 1.000 45.13623 93 LYS A C 1
ATOM 672 O O . LYS A 1 93 ? 40.89780 62.13312 102.15872 1.000 42.55599 93 LYS A O 1
ATOM 678 N N . TRP A 1 94 ? 39.37174 61.04361 103.40586 1.000 43.85719 94 TRP A N 1
ATOM 679 C CA . TRP A 1 94 ? 39.00700 62.21425 104.19064 1.000 39.48056 94 TRP A CA 1
ATOM 680 C C . TRP A 1 94 ? 38.89396 61.83330 105.65944 1.000 44.29849 94 TRP A C 1
ATOM 681 O O . TRP A 1 94 ? 38.53820 60.70145 105.99656 1.000 42.27338 94 TRP A O 1
ATOM 692 N N . VAL A 1 95 ? 39.17408 62.79824 106.53360 1.000 40.36987 95 VAL A N 1
ATOM 693 C CA . VAL A 1 95 ? 39.12946 62.59178 107.97914 1.000 39.02311 95 VAL A CA 1
ATOM 694 C C . VAL A 1 95 ? 38.53533 63.83858 108.62133 1.000 40.13489 95 VAL A C 1
ATOM 695 O O . VAL A 1 95 ? 38.82681 64.95921 108.19510 1.000 36.49711 95 VAL A O 1
ATOM 699 N N . HIS A 1 96 ? 37.67654 63.64721 109.62467 1.000 40.32026 96 HIS A N 1
ATOM 700 C CA . HIS A 1 96 ? 37.24107 64.77163 110.44345 1.000 32.87755 96 HIS A CA 1
ATOM 701 C C . HIS A 1 96 ? 38.44382 65.44440 111.08610 1.000 39.48107 96 HIS A C 1
ATOM 702 O O . HIS A 1 96 ? 39.36350 64.77660 111.57031 1.000 44.99930 96 HIS A O 1
ATOM 709 N N . VAL A 1 97 ? 38.41626 66.77635 111.13241 1.000 32.39603 97 VAL A N 1
ATOM 710 C CA . VAL A 1 97 ? 39.47786 67.49244 111.83038 1.000 33.30598 97 VAL A CA 1
ATOM 711 C C . VAL A 1 97 ? 39.47160 67.13204 113.31061 1.000 39.11816 97 VAL A C 1
ATOM 712 O O . VAL A 1 97 ? 40.53031 66.95902 113.92477 1.000 39.05453 97 VAL A O 1
ATOM 716 N N . SER A 1 98 ? 38.28270 66.97061 113.89797 1.000 30.09805 98 SER A N 1
ATOM 717 C CA . SER A 1 98 ? 38.20832 66.61742 115.31233 1.000 36.92978 98 SER A CA 1
ATOM 718 C C . SER A 1 98 ? 38.76310 65.21676 115.55739 1.000 40.14885 98 SER A C 1
ATOM 719 O O . SER A 1 98 ? 39.52820 65.00127 116.50656 1.000 45.16432 98 SER A O 1
ATOM 722 N N . CYS A 1 99 ? 38.38578 64.24861 114.71377 1.000 27.54284 99 CYS A N 1
ATOM 723 C CA . CYS A 1 99 ? 38.98035 62.91790 114.81539 1.000 36.93188 99 CYS A CA 1
ATOM 724 C C . CYS A 1 99 ? 40.50123 62.99076 114.72080 1.000 34.45250 99 CYS A C 1
ATOM 725 O O . CYS A 1 99 ? 41.21023 62.36105 115.51508 1.000 33.51304 99 CYS A O 1
ATOM 728 N N . ALA A 1 100 ? 41.01814 63.78648 113.77703 1.000 25.51742 100 ALA A N 1
ATOM 729 C CA . ALA A 1 100 ? 42.46526 63.88694 113.59172 1.000 33.99417 100 ALA A CA 1
ATOM 730 C C . ALA A 1 100 ? 43.14692 64.50185 114.80786 1.000 37.80113 100 ALA A C 1
ATOM 731 O O . ALA A 1 100 ? 44.23906 64.07394 115.19895 1.000 40.98487 100 ALA A O 1
ATOM 733 N N . LEU A 1 101 ? 42.53280 65.52714 115.39928 1.000 35.71645 101 LEU A N 1
ATOM 734 C CA . LEU A 1 101 ? 43.13841 66.19355 116.54630 1.000 36.21676 101 LEU A CA 1
ATOM 735 C C . LEU A 1 101 ? 43.11760 65.30286 117.78157 1.000 37.98514 101 LEU A C 1
ATOM 736 O O . LEU A 1 101 ? 44.11082 65.22184 118.51325 1.000 38.91247 101 LEU A O 1
ATOM 741 N N . TRP A 1 102 ? 41.99621 64.63193 118.03959 1.000 39.66256 102 TRP A N 1
ATOM 742 C CA . TRP A 1 102 ? 41.86306 63.90484 119.29763 1.000 39.86728 102 TRP A CA 1
ATOM 743 C C . TRP A 1 102 ? 42.50127 62.52106 119.26764 1.000 30.38542 102 TRP A C 1
ATOM 744 O O . TRP A 1 102 ? 42.76282 61.95518 120.33216 1.000 32.78785 102 TRP A O 1
ATOM 755 N N . ILE A 1 103 ? 42.77926 61.96510 118.09489 1.000 30.88745 103 ILE A N 1
ATOM 756 C CA . ILE A 1 103 ? 43.48835 60.69274 117.98588 1.000 43.04758 103 ILE A CA 1
ATOM 757 C C . ILE A 1 103 ? 44.97988 61.01588 117.92237 1.000 46.30969 103 ILE A C 1
ATOM 758 O O . ILE A 1 103 ? 45.42890 61.60876 116.92690 1.000 48.20697 103 ILE A O 1
ATOM 763 N N . PRO A 1 104 ? 45.76665 60.66249 118.94520 1.000 47.37255 104 PRO A N 1
ATOM 764 C CA . PRO A 1 104 ? 47.09264 61.28518 119.10822 1.000 45.21505 104 PRO A CA 1
ATOM 765 C C . PRO A 1 104 ? 48.06326 61.03157 117.97261 1.000 45.91695 104 PRO A C 1
ATOM 766 O O . PRO A 1 104 ? 48.85957 61.92177 117.65121 1.000 40.87946 104 PRO A O 1
ATOM 770 N N . GLU A 1 105 ? 48.01768 59.86524 117.33573 1.000 39.75366 105 GLU A N 1
ATOM 771 C CA . GLU A 1 105 ? 49.03999 59.54882 116.34733 1.000 41.12701 105 GLU A CA 1
ATOM 772 C C . GLU A 1 105 ? 48.81391 60.24474 115.01245 1.000 42.88826 105 GLU A C 1
ATOM 773 O O . GLU A 1 105 ? 49.74964 60.33074 114.21197 1.000 54.02619 105 GLU A O 1
ATOM 779 N N . VAL A 1 106 ? 47.60287 60.73573 114.74985 1.000 39.09570 106 VAL A N 1
ATOM 780 C CA . VAL A 1 106 ? 47.32969 61.41534 113.48967 1.000 41.60016 106 VAL A CA 1
ATOM 781 C C . VAL A 1 106 ? 48.08170 62.73765 113.43243 1.000 35.23490 106 VAL A C 1
ATOM 782 O O . VAL A 1 106 ? 48.16824 63.47194 114.42414 1.000 42.01346 106 VAL A O 1
ATOM 786 N N . SER A 1 107 ? 48.62661 63.04520 112.26091 1.000 34.73340 107 SER A N 1
ATOM 787 C CA . SER A 1 107 ? 49.40365 64.25341 112.02416 1.000 44.72058 107 SER A CA 1
ATOM 788 C C . SER A 1 107 ? 48.58183 65.26955 111.24709 1.000 52.29580 107 SER A C 1
ATOM 789 O O . SER A 1 107 ? 47.80756 64.91221 110.35504 1.000 56.95282 107 SER A O 1
ATOM 792 N N . ILE A 1 108 ? 48.77533 66.54208 111.57692 1.000 58.58414 108 ILE A N 1
ATOM 793 C CA . ILE A 1 108 ? 48.12183 67.62085 110.85068 1.000 61.01390 108 ILE A CA 1
ATOM 794 C C . ILE A 1 108 ? 49.06391 68.25727 109.83156 1.000 67.30492 108 ILE A C 1
ATOM 795 O O . ILE A 1 108 ? 48.58939 68.82885 108.83801 1.000 79.92077 108 ILE A O 1
ATOM 800 N N . GLY A 1 109 ? 50.37452 68.13656 110.02211 1.000 65.32617 109 GLY A N 1
ATOM 801 C CA . GLY A 1 109 ? 51.35880 68.67645 109.10487 1.000 61.36602 109 GLY A CA 1
ATOM 802 C C . GLY A 1 109 ? 51.64374 70.15533 109.23735 1.000 68.48890 109 GLY A C 1
ATOM 803 O O . GLY A 1 109 ? 52.72886 70.54780 109.67828 1.000 82.47480 109 GLY A O 1
ATOM 804 N N . SER A 1 110 ? 50.68741 70.98997 108.84390 1.000 65.54981 110 SER A N 1
ATOM 805 C CA . SER A 1 110 ? 50.85822 72.43005 108.93146 1.000 61.36027 110 SER A CA 1
ATOM 806 C C . SER A 1 110 ? 49.87323 72.99621 109.94108 1.000 66.68428 110 SER A C 1
ATOM 807 O O . SER A 1 110 ? 48.65661 72.87421 109.73572 1.000 67.84095 110 SER A O 1
ATOM 810 N N . PRO A 1 111 ? 50.32761 73.61034 111.03556 1.000 68.03191 111 PRO A N 1
ATOM 811 C CA . PRO A 1 111 ? 49.36712 74.23200 111.96417 1.000 60.10055 111 PRO A CA 1
ATOM 812 C C . PRO A 1 111 ? 48.60280 75.38472 111.33778 1.000 62.00536 111 PRO A C 1
ATOM 813 O O . PRO A 1 111 ? 47.48141 75.68545 111.76558 1.000 61.92170 111 PRO A O 1
ATOM 817 N N . GLU A 1 112 ? 49.19603 76.05731 110.34846 1.000 68.93685 112 GLU A N 1
ATOM 818 C CA . GLU A 1 112 ? 48.52114 77.16210 109.67370 1.000 66.65054 112 GLU A CA 1
ATOM 819 C C . GLU A 1 112 ? 47.42593 76.66478 108.73896 1.000 63.32582 112 GLU A C 1
ATOM 820 O O . GLU A 1 112 ? 46.34280 77.25522 108.67651 1.000 76.45047 112 GLU A O 1
ATOM 826 N N . LYS A 1 113 ? 47.69426 75.59510 107.99043 1.000 59.84756 113 LYS A N 1
ATOM 827 C CA . LYS A 1 113 ? 46.76901 75.10832 106.97572 1.000 55.75075 113 LYS A CA 1
ATOM 828 C C . LYS A 1 113 ? 45.85424 73.99684 107.47181 1.000 47.21452 113 LYS A C 1
ATOM 829 O O . LYS A 1 113 ? 44.79593 73.77546 106.87226 1.000 48.63829 113 LYS A O 1
ATOM 835 N N . MET A 1 114 ? 46.23737 73.30372 108.54538 1.000 52.83895 114 MET A N 1
ATOM 836 C CA . MET A 1 114 ? 45.44547 72.21899 109.13303 1.000 52.06163 114 MET A CA 1
ATOM 837 C C . MET A 1 114 ? 45.18818 71.11066 108.11460 1.000 50.09260 114 MET A C 1
ATOM 838 O O . MET A 1 114 ? 44.09059 70.55412 108.03457 1.000 48.94369 114 MET A O 1
ATOM 843 N N . GLU A 1 115 ? 46.21605 70.79811 107.32942 1.000 43.98030 115 GLU A N 1
ATOM 844 C CA . GLU A 1 115 ? 46.20934 69.76062 106.30705 1.000 49.73525 115 GLU A CA 1
ATOM 845 C C . GLU A 1 115 ? 47.61172 69.65985 105.71587 1.000 50.38364 115 GLU A C 1
ATOM 846 O O . GLU A 1 115 ? 48.42552 70.57447 105.90521 1.000 54.20046 115 GLU A O 1
ATOM 852 N N . PRO A 1 116 ? 47.95696 68.55692 105.03177 1.000 51.59028 116 PRO A N 1
ATOM 853 C CA . PRO A 1 116 ? 47.18513 67.32184 104.84633 1.000 50.33318 116 PRO A CA 1
ATOM 854 C C . PRO A 1 116 ? 47.11875 66.48443 106.11794 1.000 48.36613 116 PRO A C 1
ATOM 855 O O . PRO A 1 116 ? 47.93771 66.66717 107.02181 1.000 40.28931 116 PRO A O 1
ATOM 859 N N . ILE A 1 117 ? 46.13990 65.58965 106.18603 1.000 37.72720 117 ILE A N 1
ATOM 860 C CA . ILE A 1 117 ? 45.99960 64.67243 107.30866 1.000 42.32693 117 ILE A CA 1
ATOM 861 C C . ILE A 1 117 ? 46.78517 63.41159 106.97090 1.000 44.43450 117 ILE A C 1
ATOM 862 O O . ILE A 1 117 ? 46.48739 62.72779 105.98508 1.000 57.46363 117 ILE A O 1
ATOM 867 N N . THR A 1 118 ? 47.78299 63.09594 107.79228 1.000 39.35812 118 THR A N 1
ATOM 868 C CA . THR A 1 118 ? 48.70657 62.00553 107.51356 1.000 36.15959 118 THR A CA 1
ATOM 869 C C . THR A 1 118 ? 48.92055 61.17625 108.77406 1.000 37.92941 118 THR A C 1
ATOM 870 O O . THR A 1 118 ? 48.39014 61.48285 109.84667 1.000 37.54178 118 THR A O 1
ATOM 874 N N . LYS A 1 119 ? 49.73876 60.13058 108.63628 1.000 42.02321 119 LYS A N 1
ATOM 875 C CA . LYS A 1 119 ? 50.10424 59.22316 109.72204 1.000 44.79099 119 LYS A CA 1
ATOM 876 C C . LYS A 1 119 ? 48.89562 58.48531 110.28976 1.000 52.41204 119 LYS A C 1
ATOM 877 O O . LYS A 1 119 ? 48.92854 58.02944 111.43910 1.000 47.49459 119 LYS A O 1
ATOM 883 N N . VAL A 1 120 ? 47.82579 58.35627 109.49773 1.000 40.28704 120 VAL A N 1
ATOM 884 C CA . VAL A 1 120 ? 46.70562 57.50616 109.89204 1.000 37.73048 120 VAL A CA 1
ATOM 885 C C . VAL A 1 120 ? 47.19011 56.08356 110.14465 1.000 44.31437 120 VAL A C 1
ATOM 886 O O . VAL A 1 120 ? 46.70602 55.39716 111.05065 1.000 48.10887 120 VAL A O 1
ATOM 890 N N . SER A 1 121 ? 48.17234 55.62900 109.36153 1.000 55.20329 121 SER A N 1
ATOM 891 C CA . SER A 1 121 ? 48.74395 54.29850 109.53939 1.000 47.71582 121 SER A CA 1
ATOM 892 C C . SER A 1 121 ? 49.50917 54.15566 110.84974 1.000 40.52314 121 SER A C 1
ATOM 893 O O . SER A 1 121 ? 49.78010 53.02589 111.27005 1.000 37.68815 121 SER A O 1
ATOM 896 N N . HIS A 1 122 ? 49.88451 55.26612 111.49013 1.000 42.37080 122 HIS A N 1
ATOM 897 C CA . HIS A 1 122 ? 50.56510 55.20232 112.77711 1.000 37.43247 122 HIS A CA 1
ATOM 898 C C . HIS A 1 122 ? 49.61445 54.96760 113.94582 1.000 41.52959 122 HIS A C 1
ATOM 899 O O . HIS A 1 122 ? 50.08230 54.78853 115.07490 1.000 38.22563 122 HIS A O 1
ATOM 906 N N . ILE A 1 123 ? 48.30537 54.97718 113.71683 1.000 45.65498 123 ILE A N 1
ATOM 907 C CA . ILE A 1 123 ? 47.34951 54.65916 114.77338 1.000 37.23313 123 ILE A CA 1
ATOM 908 C C . ILE A 1 123 ? 47.56296 53.19311 115.12430 1.000 40.56866 123 ILE A C 1
ATOM 909 O O . ILE A 1 123 ? 47.51852 52.34003 114.22741 1.000 44.29177 123 ILE A O 1
ATOM 914 N N . PRO A 1 124 ? 47.82541 52.85132 116.38470 1.000 39.33757 124 PRO A N 1
ATOM 915 C CA . PRO A 1 124 ? 48.01723 51.43993 116.72980 1.000 35.35985 124 PRO A CA 1
ATOM 916 C C . PRO A 1 124 ? 46.74389 50.64009 116.49043 1.000 44.34794 124 PRO A C 1
ATOM 917 O O . PRO A 1 124 ? 45.62862 51.17027 116.48168 1.000 43.45982 124 PRO A O 1
ATOM 921 N N . SER A 1 125 ? 46.92997 49.33397 116.29121 1.000 36.34369 125 SER A N 1
ATOM 922 C CA . SER A 1 125 ? 45.80858 48.45149 115.99636 1.000 36.35434 125 SER A CA 1
ATOM 923 C C . SER A 1 125 ? 44.76940 48.43046 117.10986 1.000 36.88112 125 SER A C 1
ATOM 924 O O . SER A 1 125 ? 43.59641 48.14462 116.84034 1.000 48.49723 125 SER A O 1
ATOM 927 N N . SER A 1 126 ? 45.16315 48.75061 118.34622 1.000 39.51919 126 SER A N 1
ATOM 928 C CA . SER A 1 126 ? 44.22227 48.68734 119.46190 1.000 39.91012 126 SER A CA 1
ATOM 929 C C . SER A 1 126 ? 43.06665 49.67455 119.28371 1.000 46.45695 126 SER A C 1
ATOM 930 O O . SER A 1 126 ? 41.93277 49.38809 119.68669 1.000 50.91286 126 SER A O 1
ATOM 933 N N . ARG A 1 127 ? 43.33367 50.84982 118.70106 1.000 37.53725 127 ARG A N 1
ATOM 934 C CA . ARG A 1 127 ? 42.26282 51.82616 118.50242 1.000 37.19299 127 ARG A CA 1
ATOM 935 C C . ARG A 1 127 ? 41.24221 51.33385 117.48126 1.000 45.05932 127 ARG A C 1
ATOM 936 O O . ARG A 1 127 ? 40.04287 51.60613 117.61204 1.000 52.15186 127 ARG A O 1
ATOM 944 N N . TRP A 1 128 ? 41.70164 50.63969 116.43770 1.000 36.42130 128 TRP A N 1
ATOM 945 C CA . TRP A 1 128 ? 40.77623 50.03413 115.48421 1.000 45.22741 128 TRP A CA 1
ATOM 946 C C . TRP A 1 128 ? 40.03024 48.85119 116.09008 1.000 44.08473 128 TRP A C 1
ATOM 947 O O . TRP A 1 128 ? 38.86387 48.61910 115.75347 1.000 42.91386 128 TRP A O 1
ATOM 958 N N . ALA A 1 129 ? 40.67838 48.10288 116.98757 1.000 43.30402 129 ALA A N 1
ATOM 959 C CA . ALA A 1 129 ? 40.04894 46.91702 117.56464 1.000 45.82312 129 ALA A CA 1
ATOM 960 C C . ALA A 1 129 ? 38.92001 47.27719 118.52203 1.000 46.90509 129 ALA A C 1
ATOM 961 O O . ALA A 1 129 ? 37.96478 46.50606 118.66709 1.000 49.82941 129 ALA A O 1
ATOM 963 N N . LEU A 1 130 ? 39.02279 48.41795 119.19969 1.000 40.03940 130 LEU A N 1
ATOM 964 C CA . LEU A 1 130 ? 37.99230 48.82052 120.14622 1.000 45.89954 130 LEU A CA 1
ATOM 965 C C . LEU A 1 130 ? 36.66007 49.03079 119.44025 1.000 45.89285 130 LEU A C 1
ATOM 966 O O . LEU A 1 130 ? 36.60110 49.37219 118.25634 1.000 49.59425 130 LEU A O 1
ATOM 971 N N . VAL A 1 131 ? 35.58213 48.81483 120.18380 1.000 46.18243 131 VAL A N 1
ATOM 972 C CA . VAL A 1 131 ? 34.23124 49.09518 119.71889 1.000 40.38654 131 VAL A CA 1
ATOM 973 C C . VAL A 1 131 ? 33.73974 50.30952 120.48777 1.000 37.57019 131 VAL A C 1
ATOM 974 O O . VAL A 1 131 ? 33.74218 50.31233 121.72601 1.000 45.41581 131 VAL A O 1
ATOM 978 N N . CYS A 1 132 ? 33.33611 51.34265 119.75262 1.000 43.56937 132 CYS A N 1
ATOM 979 C CA . CYS A 1 132 ? 32.78923 52.54553 120.36433 1.000 44.20459 132 CYS A CA 1
ATOM 980 C C . CYS A 1 132 ? 31.60432 52.19652 121.25466 1.000 49.51102 132 CYS A C 1
ATOM 981 O O . CYS A 1 132 ? 30.63183 51.58609 120.80225 1.000 55.47640 132 CYS A O 1
ATOM 984 N N . SER A 1 133 ? 31.68726 52.58844 122.52559 1.000 43.78369 133 SER A N 1
ATOM 985 C CA . SER A 1 133 ? 30.62279 52.29098 123.47250 1.000 35.86652 133 SER A CA 1
ATOM 986 C C . SER A 1 133 ? 29.38173 53.14535 123.25885 1.000 45.25962 133 SER A C 1
ATOM 987 O O . SER A 1 133 ? 28.37189 52.90831 123.92592 1.000 44.13019 133 SER A O 1
ATOM 990 N N . LEU A 1 134 ? 29.43135 54.13123 122.36549 1.000 43.32875 134 LEU A N 1
ATOM 991 C CA . LEU A 1 134 ? 28.31055 55.03279 122.12872 1.000 40.60263 134 LEU A CA 1
ATOM 992 C C . LEU A 1 134 ? 27.44940 54.61732 120.94146 1.000 52.09928 134 LEU A C 1
ATOM 993 O O . LEU A 1 134 ? 26.22002 54.70135 121.01874 1.000 56.30735 134 LEU A O 1
ATOM 998 N N . CYS A 1 135 ? 28.06077 54.16162 119.84479 1.000 45.08266 135 CYS A N 1
ATOM 999 C CA . CYS A 1 135 ? 27.32168 53.73764 118.66299 1.000 38.63484 135 CYS A CA 1
ATOM 1000 C C . CYS A 1 135 ? 27.43979 52.25138 118.35047 1.000 42.08094 135 CYS A C 1
ATOM 1001 O O . CYS A 1 135 ? 26.62686 51.73933 117.57509 1.000 57.16791 135 CYS A O 1
ATOM 1004 N N . ASN A 1 136 ? 28.43705 51.56211 118.91167 1.000 52.26543 136 ASN A N 1
ATOM 1005 C CA . ASN A 1 136 ? 28.62557 50.11192 118.76677 1.000 55.93776 136 ASN A CA 1
ATOM 1006 C C . ASN A 1 136 ? 28.87114 49.68045 117.31929 1.000 52.28448 136 ASN A C 1
ATOM 1007 O O . ASN A 1 136 ? 28.56562 48.54626 116.94371 1.000 52.11420 136 ASN A O 1
ATOM 1012 N N . GLU A 1 137 ? 29.45659 50.55054 116.49954 1.000 51.26523 137 GLU A N 1
ATOM 1013 C CA . GLU A 1 137 ? 29.81256 50.20566 115.12725 1.000 51.64416 137 GLU A CA 1
ATOM 1014 C C . GLU A 1 137 ? 31.28437 49.81576 115.07048 1.000 59.85469 137 GLU A C 1
ATOM 1015 O O . GLU A 1 137 ? 32.15927 50.62211 115.40387 1.000 61.51893 137 GLU A O 1
ATOM 1021 N N . LYS A 1 138 ? 31.55390 48.58036 114.64727 1.000 63.82016 138 LYS A N 1
ATOM 1022 C CA . LYS A 1 138 ? 32.92256 48.07866 114.53618 1.000 65.61582 138 LYS A CA 1
ATOM 1023 C C . LYS A 1 138 ? 33.57672 48.68554 113.29255 1.000 70.81685 138 LYS A C 1
ATOM 1024 O O . LYS A 1 138 ? 33.79084 48.03376 112.26834 1.000 86.18295 138 LYS A O 1
ATOM 1030 N N . PHE A 1 139 ? 33.90003 49.97141 113.40085 1.000 64.15251 139 PHE A N 1
ATOM 1031 C CA . PHE A 1 139 ? 34.46821 50.71368 112.28535 1.000 55.56250 139 PHE A CA 1
ATOM 1032 C C . PHE A 1 139 ? 35.16536 51.95107 112.82360 1.000 54.29836 139 PHE A C 1
ATOM 1033 O O . PHE A 1 139 ? 34.70534 52.57074 113.78631 1.000 46.08696 139 PHE A O 1
ATOM 1041 N N . GLY A 1 140 ? 36.26676 52.31200 112.17721 1.000 50.70071 140 GLY A N 1
ATOM 1042 C CA . GLY A 1 140 ? 37.01340 53.48605 112.56782 1.000 43.50497 140 GLY A CA 1
ATOM 1043 C C . GLY A 1 140 ? 37.85926 53.25121 113.80434 1.000 43.27391 140 GLY A C 1
ATOM 1044 O O . GLY A 1 140 ? 38.00098 52.13342 114.31336 1.000 42.91465 140 GLY A O 1
ATOM 1045 N N . ALA A 1 141 ? 38.42859 54.34579 114.29667 1.000 41.69818 141 ALA A N 1
ATOM 1046 C CA . ALA A 1 141 ? 39.31112 54.31736 115.45125 1.000 39.26724 141 ALA A CA 1
ATOM 1047 C C . ALA A 1 141 ? 38.64782 55.02064 116.62573 1.000 41.26375 141 ALA A C 1
ATOM 1048 O O . ALA A 1 141 ? 38.02579 56.07568 116.46153 1.000 42.94975 141 ALA A O 1
ATOM 1050 N N . SER A 1 142 ? 38.80873 54.44279 117.81274 1.000 39.72553 142 SER A N 1
ATOM 1051 C CA . SER A 1 142 ? 38.21412 54.96328 119.03080 1.000 36.19938 142 SER A CA 1
ATOM 1052 C C . SER A 1 142 ? 39.30632 55.37055 120.00710 1.000 38.72276 142 SER A C 1
ATOM 1053 O O . SER A 1 142 ? 40.37097 54.75120 120.07221 1.000 37.87512 142 SER A O 1
ATOM 1056 N N . ILE A 1 143 ? 39.02798 56.42485 120.76594 1.000 43.86403 143 ILE A N 1
ATOM 1057 C CA . ILE A 1 143 ? 39.89806 56.84125 121.85670 1.000 35.03841 143 ILE A CA 1
ATOM 1058 C C . ILE A 1 143 ? 39.25543 56.39451 123.15868 1.000 35.59450 143 ILE A C 1
ATOM 1059 O O . ILE A 1 143 ? 38.14522 55.85188 123.16100 1.000 47.15184 143 ILE A O 1
ATOM 1064 N N . GLN A 1 144 ? 39.93471 56.63647 124.27245 1.000 35.46160 144 GLN A N 1
ATOM 1065 C CA . GLN A 1 144 ? 39.49539 56.14707 125.56829 1.000 34.10319 144 GLN A CA 1
ATOM 1066 C C . GLN A 1 144 ? 39.50787 57.27871 126.58278 1.000 34.87879 144 GLN A C 1
ATOM 1067 O O . GLN A 1 144 ? 40.10107 58.33889 126.36522 1.000 33.69807 144 GLN A O 1
ATOM 1073 N N . CYS A 1 145 ? 38.79586 57.04673 127.67957 1.000 38.20105 145 CYS A N 1
ATOM 1074 C CA . CYS A 1 145 ? 38.69969 58.03261 128.74475 1.000 45.85261 145 CYS A CA 1
ATOM 1075 C C . CYS A 1 145 ? 40.07196 58.31064 129.35520 1.000 38.70066 145 CYS A C 1
ATOM 1076 O O . CYS A 1 145 ? 40.87658 57.39787 129.56898 1.000 43.80127 145 CYS A O 1
ATOM 1079 N N . SER A 1 146 ? 40.33278 59.58513 129.64839 1.000 32.28261 146 SER A N 1
ATOM 1080 C CA . SER A 1 146 ? 41.62473 59.98803 130.18939 1.000 39.93337 146 SER A CA 1
ATOM 1081 C C . SER A 1 146 ? 41.76742 59.68018 131.67278 1.000 37.18180 146 SER A C 1
ATOM 1082 O O . SER A 1 146 ? 42.86570 59.83171 132.22126 1.000 35.32944 146 SER A O 1
ATOM 1085 N N . VAL A 1 147 ? 40.69321 59.23722 132.32277 1.000 34.40920 147 VAL A N 1
ATOM 1086 C CA . VAL A 1 147 ? 40.75328 58.87146 133.72981 1.000 37.21496 147 VAL A CA 1
ATOM 1087 C C . VAL A 1 147 ? 41.59839 57.61422 133.90306 1.000 43.24437 147 VAL A C 1
ATOM 1088 O O . VAL A 1 147 ? 41.64143 56.73007 133.03059 1.000 40.01842 147 VAL A O 1
ATOM 1092 N N . LYS A 1 148 ? 42.30037 57.55881 135.03461 1.000 43.64026 148 LYS A N 1
ATOM 1093 C CA . LYS A 1 148 ? 43.13475 56.42685 135.41040 1.000 33.78347 148 LYS A CA 1
ATOM 1094 C C . LYS A 1 148 ? 42.33364 55.13095 135.40649 1.000 46.79849 148 LYS A C 1
ATOM 1095 O O . LYS A 1 148 ? 41.29544 55.02836 136.06653 1.000 53.10614 148 LYS A O 1
ATOM 1101 N N . ASN A 1 149 ? 42.80886 54.15356 134.63981 1.000 41.10823 149 ASN A N 1
ATOM 1102 C CA . ASN A 1 149 ? 42.27327 52.79655 134.57280 1.000 39.55507 149 ASN A CA 1
ATOM 1103 C C . ASN A 1 149 ? 40.85762 52.72191 134.02094 1.000 44.53708 149 ASN A C 1
ATOM 1104 O O . ASN A 1 149 ? 40.26890 51.63753 134.00140 1.000 49.02355 149 ASN A O 1
ATOM 1109 N N . CYS A 1 150 ? 40.29796 53.82198 133.53308 1.000 35.89246 150 CYS A N 1
ATOM 1110 C CA . CYS A 1 150 ? 39.03249 53.75952 132.81555 1.000 36.71829 150 CYS A CA 1
ATOM 1111 C C . CYS A 1 150 ? 39.34720 53.54821 131.34161 1.000 45.13666 150 CYS A C 1
ATOM 1112 O O . CYS A 1 150 ? 40.02611 54.37563 130.72243 1.000 48.58241 150 CYS A O 1
ATOM 1115 N N . ARG A 1 151 ? 38.88077 52.42895 130.78916 1.000 41.03411 151 ARG A N 1
ATOM 1116 C CA . ARG A 1 151 ? 39.18491 52.07082 129.41192 1.000 40.82512 151 ARG A CA 1
ATOM 1117 C C . ARG A 1 151 ? 37.95027 52.09090 128.51878 1.000 30.28310 151 ARG A C 1
ATOM 1118 O O . ARG A 1 151 ? 37.95180 51.46336 127.45580 1.000 37.71929 151 ARG A O 1
ATOM 1126 N N . THR A 1 152 ? 36.89785 52.79796 128.92645 1.000 37.70964 152 THR A N 1
ATOM 1127 C CA . THR A 1 152 ? 35.74854 52.99549 128.04964 1.000 41.52558 152 THR A CA 1
ATOM 1128 C C . THR A 1 152 ? 36.17573 53.72088 126.77809 1.000 40.84428 152 THR A C 1
ATOM 1129 O O . THR A 1 152 ? 36.82828 54.76570 126.83264 1.000 44.63354 152 THR A O 1
ATOM 1133 N N . ALA A 1 153 ? 35.80538 53.15790 125.63289 1.000 44.69374 153 ALA A N 1
ATOM 1134 C CA . ALA A 1 153 ? 36.21234 53.65310 124.32927 1.000 39.48630 153 ALA A CA 1
ATOM 1135 C C . ALA A 1 153 ? 35.04387 54.31298 123.60928 1.000 37.13018 153 ALA A C 1
ATOM 1136 O O . ALA A 1 153 ? 33.87393 54.02909 123.88016 1.000 45.99892 153 ALA A O 1
ATOM 1138 N N . PHE A 1 154 ? 35.37909 55.19627 122.67216 1.000 39.53453 154 PHE A N 1
ATOM 1139 C CA . PHE A 1 154 ? 34.37118 55.90072 121.88890 1.000 43.06655 154 PHE A CA 1
ATOM 1140 C C . PHE A 1 154 ? 35.03693 56.59723 120.71117 1.000 42.71855 154 PHE A C 1
ATOM 1141 O O . PHE A 1 154 ? 36.21478 56.96616 120.77520 1.000 32.78470 154 PHE A O 1
ATOM 1149 N N . HIS A 1 155 ? 34.27902 56.73544 119.62534 1.000 38.32530 155 HIS A N 1
ATOM 1150 C CA . HIS A 1 155 ? 34.68830 57.60529 118.53530 1.000 32.63022 155 HIS A CA 1
ATOM 1151 C C . HIS A 1 155 ? 34.75845 59.05377 119.02142 1.000 37.59230 155 HIS A C 1
ATOM 1152 O O . HIS A 1 155 ? 34.09489 59.44867 119.98453 1.000 41.39231 155 HIS A O 1
ATOM 1159 N N . VAL A 1 156 ? 35.58153 59.85109 118.33952 1.000 32.25996 156 VAL A N 1
ATOM 1160 C CA . VAL A 1 156 ? 35.70225 61.26805 118.68015 1.000 37.91675 156 VAL A CA 1
ATOM 1161 C C . VAL A 1 156 ? 34.40245 62.00279 118.37327 1.000 38.10101 156 VAL A C 1
ATOM 1162 O O . VAL A 1 156 ? 33.88217 62.76346 119.20315 1.000 41.36696 156 VAL A O 1
ATOM 1166 N N . THR A 1 157 ? 33.85993 61.78201 117.17116 1.000 36.20282 157 THR A N 1
ATOM 1167 C CA . THR A 1 157 ? 32.62452 62.44624 116.77140 1.000 34.33607 157 THR A CA 1
ATOM 1168 C C . THR A 1 157 ? 31.44719 61.97872 117.61991 1.000 44.37306 157 THR A C 1
ATOM 1169 O O . THR A 1 157 ? 30.56539 62.77682 117.95883 1.000 44.67001 157 THR A O 1
ATOM 1173 N N . CYS A 1 158 ? 31.42301 60.69378 117.98778 1.000 41.99851 158 CYS A N 1
ATOM 1174 C CA . CYS A 1 158 ? 30.38693 60.20978 118.89471 1.000 39.50897 158 CYS A CA 1
ATOM 1175 C C . CYS A 1 158 ? 30.50619 60.87502 120.25686 1.000 53.35162 158 CYS A C 1
ATOM 1176 O O . CYS A 1 158 ? 29.49535 61.25961 120.85934 1.000 50.16385 158 CYS A O 1
ATOM 1179 N N . ALA A 1 159 ? 31.73943 61.02100 120.75408 1.000 48.41521 159 ALA A N 1
ATOM 1180 C CA . ALA A 1 159 ? 31.96634 61.72285 122.01344 1.000 41.86449 159 ALA A CA 1
ATOM 1181 C C . ALA A 1 159 ? 31.39593 63.13516 121.96597 1.000 42.74632 159 ALA A C 1
ATOM 1182 O O . ALA A 1 159 ? 30.70465 63.57154 122.89492 1.000 35.19111 159 ALA A O 1
ATOM 1184 N N . PHE A 1 160 ? 31.69105 63.87316 120.89213 1.000 41.25845 160 PHE A N 1
ATOM 1185 C CA . PHE A 1 160 ? 31.16077 65.22958 120.77092 1.000 42.67348 160 PHE A CA 1
ATOM 1186 C C . PHE A 1 160 ? 29.63839 65.23178 120.68515 1.000 53.40673 160 PHE A C 1
ATOM 1187 O O . PHE A 1 160 ? 28.97237 66.03885 121.34447 1.000 47.79659 160 PHE A O 1
ATOM 1195 N N . ASP A 1 161 ? 29.07024 64.32444 119.88735 1.000 57.73448 161 ASP A N 1
ATOM 1196 C CA . ASP A 1 161 ? 27.63199 64.33662 119.64395 1.000 46.74784 161 ASP A CA 1
ATOM 1197 C C . ASP A 1 161 ? 26.83895 63.89802 120.86985 1.000 49.99381 161 ASP A C 1
ATOM 1198 O O . ASP A 1 161 ? 25.68871 64.31746 121.04136 1.000 53.21034 161 ASP A O 1
ATOM 1203 N N . ARG A 1 162 ? 27.42689 63.07697 121.73568 1.000 46.03189 162 ARG A N 1
ATOM 1204 C CA . ARG A 1 162 ? 26.73035 62.58830 122.91879 1.000 48.35461 162 ARG A CA 1
ATOM 1205 C C . ARG A 1 162 ? 26.96849 63.45180 124.15084 1.000 49.52609 162 ARG A C 1
ATOM 1206 O O . ARG A 1 162 ? 26.44147 63.13659 125.22228 1.000 46.29384 162 ARG A O 1
ATOM 1214 N N . GLY A 1 163 ? 27.71528 64.54448 124.02158 1.000 51.42249 163 GLY A N 1
ATOM 1215 C CA . GLY A 1 163 ? 27.88983 65.45371 125.13347 1.000 43.35727 163 GLY A CA 1
ATOM 1216 C C . GLY A 1 163 ? 28.97535 65.07702 126.11248 1.000 44.93523 163 GLY A C 1
ATOM 1217 O O . GLY A 1 163 ? 28.97696 65.58379 127.23757 1.000 50.33754 163 GLY A O 1
ATOM 1218 N N . LEU A 1 164 ? 29.89795 64.19890 125.72788 1.000 39.71880 164 LEU A N 1
ATOM 1219 C CA . LEU A 1 164 ? 31.01378 63.86186 126.59901 1.000 43.81329 164 LEU A CA 1
ATOM 1220 C C . LEU A 1 164 ? 31.93259 65.06801 126.77403 1.000 43.48888 164 LEU A C 1
ATOM 1221 O O . LEU A 1 164 ? 31.96459 65.98346 125.94836 1.000 46.55773 164 LEU A O 1
ATOM 1226 N N . GLU A 1 165 ? 32.68507 65.06689 127.87112 1.000 39.17429 165 GLU A N 1
ATOM 1227 C CA . GLU A 1 165 ? 33.60450 66.16457 128.14618 1.000 38.79276 165 GLU A CA 1
ATOM 1228 C C . GLU A 1 165 ? 34.82142 66.02497 127.24343 1.000 44.36484 165 GLU A C 1
ATOM 1229 O O . GLU A 1 165 ? 35.59943 65.07199 127.37644 1.000 53.68105 165 GLU A O 1
ATOM 1235 N N . MET A 1 166 ? 34.98125 66.97045 126.31982 1.000 34.17257 166 MET A N 1
ATOM 1236 C CA . MET A 1 166 ? 36.12712 67.01826 125.41979 1.000 44.08051 166 MET A CA 1
ATOM 1237 C C . MET A 1 166 ? 36.92631 68.27210 125.75094 1.000 45.34373 166 MET A C 1
ATOM 1238 O O . MET A 1 166 ? 36.45878 69.39300 125.52894 1.000 61.39117 166 MET A O 1
ATOM 1243 N N . LYS A 1 167 ? 38.12774 68.07796 126.27674 1.000 46.84393 167 LYS A N 1
ATOM 1244 C CA . LYS A 1 167 ? 38.91879 69.13511 126.88131 1.000 48.64230 167 LYS A CA 1
ATOM 1245 C C . LYS A 1 167 ? 40.16398 69.38249 126.03972 1.000 58.13572 167 LYS A C 1
ATOM 1246 O O . LYS A 1 167 ? 40.77244 68.44128 125.52292 1.000 61.42411 167 LYS A O 1
ATOM 1252 N N . THR A 1 168 ? 40.52730 70.65192 125.88382 1.000 57.97632 168 THR A N 1
ATOM 1253 C CA . THR A 1 168 ? 41.77840 71.04530 125.24983 1.000 58.15305 168 THR A CA 1
ATOM 1254 C C . THR A 1 168 ? 42.56111 71.89586 126.23406 1.000 54.79302 168 THR A C 1
ATOM 1255 O O . THR A 1 168 ? 42.00593 72.81796 126.83833 1.000 50.68810 168 THR A O 1
ATOM 1259 N N . ILE A 1 169 ? 43.83091 71.56537 126.42041 1.000 55.76939 169 ILE A N 1
ATOM 1260 C CA . ILE A 1 169 ? 44.71581 72.31399 127.29953 1.000 63.42942 169 ILE A CA 1
ATOM 1261 C C . ILE A 1 169 ? 45.78634 72.95750 126.43439 1.000 74.71862 169 ILE A C 1
ATOM 1262 O O . ILE A 1 169 ? 46.41065 72.28488 125.60581 1.000 74.44585 169 ILE A O 1
ATOM 1267 N N . LEU A 1 170 ? 46.00797 74.25191 126.63635 1.000 73.36507 170 LEU A N 1
ATOM 1268 C CA . LEU A 1 170 ? 46.99943 75.00339 125.88166 1.000 65.25591 170 LEU A CA 1
ATOM 1269 C C . LEU A 1 170 ? 48.23645 75.14993 126.75901 1.000 68.33836 170 LEU A C 1
ATOM 1270 O O . LEU A 1 170 ? 48.12722 75.49911 127.94031 1.000 61.00932 170 LEU A O 1
ATOM 1275 N N . ALA A 1 171 ? 49.40378 74.88291 126.18638 1.000 65.94163 171 ALA A N 1
ATOM 1276 C CA . ALA A 1 171 ? 50.66681 74.95143 126.90596 1.000 79.22129 171 ALA A CA 1
ATOM 1277 C C . ALA A 1 171 ? 51.47892 76.13973 126.39436 1.000 92.70224 171 ALA A C 1
ATOM 1278 O O . ALA A 1 171 ? 51.09666 76.80907 125.43125 1.000 89.93738 171 ALA A O 1
ATOM 1280 N N . GLU A 1 172 ? 52.61376 76.40891 127.05280 1.000 111.21239 172 GLU A N 1
ATOM 1281 C CA . GLU A 1 172 ? 53.34235 77.64487 126.76322 1.000 116.78978 172 GLU A CA 1
ATOM 1282 C C . GLU A 1 172 ? 53.96502 77.64147 125.37027 1.000 125.91827 172 GLU A C 1
ATOM 1283 O O . GLU A 1 172 ? 54.15729 78.71226 124.78554 1.000 131.53453 172 GLU A O 1
ATOM 1289 N N . ASN A 1 173 ? 54.30457 76.47308 124.82689 1.000 135.31903 173 ASN A N 1
ATOM 1290 C CA . ASN A 1 173 ? 54.90964 76.40157 123.50173 1.000 130.65394 173 ASN A CA 1
ATOM 1291 C C . ASN A 1 173 ? 53.87052 76.34221 122.38228 1.000 116.29429 173 ASN A C 1
ATOM 1292 O O . ASN A 1 173 ? 54.23338 76.08773 121.22816 1.000 113.16940 173 ASN A O 1
ATOM 1297 N N . ASP A 1 174 ? 52.59666 76.58584 122.70411 1.000 109.71163 174 ASP A N 1
ATOM 1298 C CA . ASP A 1 174 ? 51.44075 76.64182 121.80108 1.000 98.61799 174 ASP A CA 1
ATOM 1299 C C . ASP A 1 174 ? 51.00060 75.27825 121.28062 1.000 88.73532 174 ASP A C 1
ATOM 1300 O O . ASP A 1 174 ? 50.15132 75.21730 120.37286 1.000 79.98387 174 ASP A O 1
ATOM 1305 N N . GLU A 1 175 ? 51.53225 74.18468 121.81530 1.000 101.59607 175 GLU A N 1
ATOM 1306 C CA . GLU A 1 175 ? 50.92828 72.88091 121.59619 1.000 99.87973 175 GLU A CA 1
ATOM 1307 C C . GLU A 1 175 ? 49.62699 72.78112 122.38827 1.000 78.90689 175 GLU A C 1
ATOM 1308 O O . GLU A 1 175 ? 49.38406 73.53299 123.33918 1.000 59.04244 175 GLU A O 1
ATOM 1314 N N . VAL A 1 176 ? 48.78123 71.83828 121.98738 1.000 68.59232 176 VAL A N 1
ATOM 1315 C CA . VAL A 1 176 ? 47.47627 71.65417 122.60573 1.000 57.87020 176 VAL A CA 1
ATOM 1316 C C . VAL A 1 176 ? 47.30064 70.17767 122.92521 1.000 65.21714 176 VAL A C 1
ATOM 1317 O O . VAL A 1 176 ? 47.40580 69.33003 122.03161 1.000 75.63098 176 VAL A O 1
ATOM 1321 N N . LYS A 1 177 ? 47.07493 69.87101 124.20130 1.000 61.57126 177 LYS A N 1
ATOM 1322 C CA . LYS A 1 177 ? 46.73081 68.52421 124.63100 1.000 60.88977 177 LYS A CA 1
ATOM 1323 C C . LYS A 1 177 ? 45.22540 68.32558 124.49797 1.000 58.14470 177 LYS A C 1
ATOM 1324 O O . LYS A 1 177 ? 44.43938 69.21538 124.83573 1.000 53.27171 177 LYS A O 1
ATOM 1330 N N . PHE A 1 178 ? 44.82782 67.15506 123.99859 1.000 54.57229 178 PHE A N 1
ATOM 1331 C CA . PHE A 1 178 ? 43.42236 66.82442 123.78485 1.000 40.59568 178 PHE A CA 1
ATOM 1332 C C . PHE A 1 178 ? 43.04223 65.65200 124.67460 1.000 37.40881 178 PHE A C 1
ATOM 1333 O O . PHE A 1 178 ? 43.60989 64.56285 124.54223 1.000 52.46811 178 PHE A O 1
ATOM 1341 N N . LYS A 1 179 ? 42.09705 65.88201 125.58393 1.000 37.72965 179 LYS A N 1
ATOM 1342 C CA . LYS A 1 179 ? 41.61406 64.88925 126.52962 1.000 40.65051 179 LYS A CA 1
ATOM 1343 C C . LYS A 1 179 ? 40.12116 64.65256 126.32465 1.000 48.85873 179 LYS A C 1
ATOM 1344 O O . LYS A 1 179 ? 39.39778 65.50726 125.80428 1.000 40.23450 179 LYS A O 1
ATOM 1350 N N . SER A 1 180 ? 39.66293 63.47996 126.75986 1.000 43.39998 180 SER A N 1
ATOM 1351 C CA . SER A 1 180 ? 38.27161 63.08009 126.61844 1.000 35.82877 180 SER A CA 1
ATOM 1352 C C . SER A 1 180 ? 37.85941 62.30068 127.85763 1.000 38.73672 180 SER A C 1
ATOM 1353 O O . SER A 1 180 ? 38.67242 61.59593 128.46150 1.000 46.31251 180 SER A O 1
ATOM 1356 N N . TYR A 1 181 ? 36.59022 62.43836 128.23974 1.000 37.87153 181 TYR A N 1
ATOM 1357 C CA . TYR A 1 181 ? 36.06655 61.77756 129.43098 1.000 35.89745 181 TYR A CA 1
ATOM 1358 C C . TYR A 1 181 ? 34.73928 61.10569 129.11896 1.000 44.82117 181 TYR A C 1
ATOM 1359 O O . TYR A 1 181 ? 33.85798 61.71440 128.50349 1.000 45.38029 181 TYR A O 1
ATOM 1368 N N . CYS A 1 182 ? 34.60276 59.85044 129.55124 1.000 43.96316 182 CYS A N 1
ATOM 1369 C CA . CYS A 1 182 ? 33.38743 59.06269 129.37640 1.000 42.55117 182 CYS A CA 1
ATOM 1370 C C . CYS A 1 182 ? 32.24846 59.70905 130.16400 1.000 41.88408 182 CYS A C 1
ATOM 1371 O O . CYS A 1 182 ? 32.50580 60.58997 130.99606 1.000 43.58573 182 CYS A O 1
ATOM 1374 N N . PRO A 1 183 ? 30.98528 59.32018 129.93533 1.000 37.31352 183 PRO A N 1
ATOM 1375 C CA . PRO A 1 183 ? 29.88818 59.97459 130.67893 1.000 37.82095 183 PRO A CA 1
ATOM 1376 C C . PRO A 1 183 ? 30.06194 59.93229 132.18594 1.000 37.39753 183 PRO A C 1
ATOM 1377 O O . PRO A 1 183 ? 29.88165 60.95754 132.85091 1.000 45.50590 183 PRO A O 1
ATOM 1381 N N . LYS A 1 184 ? 30.45694 58.78281 132.73784 1.000 43.88646 184 LYS A N 1
ATOM 1382 C CA . LYS A 1 184 ? 30.62100 58.65868 134.18415 1.000 52.60544 184 LYS A CA 1
ATOM 1383 C C . LYS A 1 184 ? 31.64556 59.64726 134.73025 1.000 52.03313 184 LYS A C 1
ATOM 1384 O O . LYS A 1 184 ? 31.52265 60.10257 135.87225 1.000 55.77721 184 LYS A O 1
ATOM 1390 N N . HIS A 1 185 ? 32.65006 60.00002 133.93268 1.000 62.91554 185 HIS A N 1
ATOM 1391 C CA . HIS A 1 185 ? 33.76983 60.81318 134.38712 1.000 52.96503 185 HIS A CA 1
ATOM 1392 C C . HIS A 1 185 ? 33.75769 62.23222 133.83939 1.000 49.38937 185 HIS A C 1
ATOM 1393 O O . HIS A 1 185 ? 34.70584 62.98402 134.09143 1.000 49.96121 185 HIS A O 1
ATOM 1400 N N . SER A 1 186 ? 32.72956 62.61754 133.09109 1.000 54.05254 186 SER A N 1
ATOM 1401 C CA . SER A 1 186 ? 32.62673 63.98938 132.61904 1.000 64.50577 186 SER A CA 1
ATOM 1402 C C . SER A 1 186 ? 32.19486 64.89921 133.76324 1.000 70.00984 186 SER A C 1
ATOM 1403 O O . SER A 1 186 ? 31.39204 64.50913 134.61466 1.000 80.55742 186 SER A O 1
ATOM 1406 N N . SER A 1 187 ? 32.73672 66.12099 133.77803 1.000 83.46488 187 SER A N 1
ATOM 1407 C CA . SER A 1 187 ? 32.46124 67.05076 134.87332 1.000 97.48727 187 SER A CA 1
ATOM 1408 C C . SER A 1 187 ? 30.99580 67.47080 134.90463 1.000 97.44424 187 SER A C 1
ATOM 1409 O O . SER A 1 187 ? 30.34147 67.39285 135.95158 1.000 93.02302 187 SER A O 1
ATOM 1412 N N . HIS A 1 188 ? 30.46923 67.93065 133.77399 1.000 96.15180 188 HIS A N 1
ATOM 1413 C CA . HIS A 1 188 ? 29.09995 68.43545 133.70543 1.000 94.28035 188 HIS A CA 1
ATOM 1414 C C . HIS A 1 188 ? 28.07224 67.35099 134.01157 1.000 92.76541 188 HIS A C 1
ATOM 1415 O O . HIS A 1 188 ? 26.86680 67.58520 133.91797 1.000 84.66686 188 HIS A O 1
ATOM 1422 N N . ALA B 1 1 ? 73.80686 95.04976 89.46668 1.000 64.91895 1 ALA B N 1
ATOM 1423 C CA . ALA B 1 1 ? 72.63620 94.30957 89.92885 1.000 61.25013 1 ALA B CA 1
ATOM 1424 C C . ALA B 1 1 ? 72.91094 92.81159 89.95901 1.000 54.33194 1 ALA B C 1
ATOM 1425 O O . ALA B 1 1 ? 73.85271 92.33500 89.32797 1.000 66.26128 1 ALA B O 1
ATOM 1427 N N . ARG B 1 2 ? 72.08782 92.07026 90.69791 1.000 58.39541 2 ARG B N 1
ATOM 1428 C CA . ARG B 1 2 ? 72.23210 90.62153 90.73698 1.000 62.62692 2 ARG B CA 1
ATOM 1429 C C . ARG B 1 2 ? 71.74418 90.02496 89.42064 1.000 64.81713 2 ARG B C 1
ATOM 1430 O O . ARG B 1 2 ? 70.64456 90.34179 88.95702 1.000 70.34726 2 ARG B O 1
ATOM 1438 N N . THR B 1 3 ? 72.57058 89.17943 88.80328 1.000 57.98829 3 THR B N 1
ATOM 1439 C CA . THR B 1 3 ? 72.21421 88.50895 87.56009 1.000 54.63697 3 THR B CA 1
ATOM 1440 C C . THR B 1 3 ? 72.35875 87.00597 87.73582 1.000 59.29652 3 THR B C 1
ATOM 1441 O O . THR B 1 3 ? 73.11143 86.53447 88.59479 1.000 66.16133 3 THR B O 1
ATOM 1445 N N . LYS B 1 4 ? 71.62320 86.25524 86.92129 1.000 52.26831 4 LYS B N 1
ATOM 1446 C CA . LYS B 1 4 ? 71.78566 84.81113 86.89709 1.000 53.83038 4 LYS B CA 1
ATOM 1447 C C . LYS B 1 4 ? 73.02008 84.48345 86.06569 1.000 62.23105 4 LYS B C 1
ATOM 1448 O O . LYS B 1 4 ? 73.10694 84.86309 84.89337 1.000 76.27412 4 LYS B O 1
ATOM 1454 N N . GLN B 1 5 ? 73.97364 83.78762 86.67288 1.000 66.09548 5 GLN B N 1
ATOM 1455 C CA . GLN B 1 5 ? 75.27139 83.52910 86.06841 1.000 77.10727 5 GLN B CA 1
ATOM 1456 C C . GLN B 1 5 ? 75.48426 82.02969 85.91441 1.000 70.11798 5 GLN B C 1
ATOM 1457 O O . GLN B 1 5 ? 75.13021 81.25025 86.80370 1.000 65.22258 5 GLN B O 1
ATOM 1463 N N . THR B 1 6 ? 76.06939 81.62461 84.78768 1.000 66.82310 6 THR B N 1
ATOM 1464 C CA . THR B 1 6 ? 76.39851 80.22232 84.53949 1.000 69.58317 6 THR B CA 1
ATOM 1465 C C . THR B 1 6 ? 77.88579 80.11451 84.23393 1.000 75.22202 6 THR B C 1
ATOM 1466 O O . THR B 1 6 ? 78.36215 80.65254 83.22818 1.000 82.92611 6 THR B O 1
ATOM 1470 N N . ALA B 1 7 ? 78.61135 79.43927 85.11923 1.000 65.64064 7 ALA B N 1
ATOM 1471 C CA . ALA B 1 7 ? 80.01916 79.12910 84.93090 1.000 56.48302 7 ALA B CA 1
ATOM 1472 C C . ALA B 1 7 ? 80.38532 78.06033 85.94615 1.000 58.50083 7 ALA B C 1
ATOM 1473 O O . ALA B 1 7 ? 79.69348 77.87406 86.95065 1.000 67.94197 7 ALA B O 1
ATOM 1475 N N . ARG B 1 8 ? 81.47548 77.35713 85.67591 1.000 60.57895 8 ARG B N 1
ATOM 1476 C CA . ARG B 1 8 ? 81.94630 76.29058 86.55531 1.000 63.93192 8 ARG B CA 1
ATOM 1477 C C . ARG B 1 8 ? 83.22052 76.77187 87.23974 1.000 66.81355 8 ARG B C 1
ATOM 1478 O O . ARG B 1 8 ? 84.30469 76.74778 86.64950 1.000 58.56842 8 ARG B O 1
ATOM 1486 N N . LYS B 1 9 ? 83.07474 77.22553 88.48240 1.000 76.53824 9 LYS B N 1
ATOM 1487 C CA . LYS B 1 9 ? 84.20819 77.69074 89.26213 1.000 73.19610 9 LYS B CA 1
ATOM 1488 C C . LYS B 1 9 ? 85.18382 76.54449 89.51616 1.000 76.30725 9 LYS B C 1
ATOM 1489 O O . LYS B 1 9 ? 84.83550 75.36016 89.43386 1.000 64.12814 9 LYS B O 1
ATOM 1495 N N . SER B 1 10 ? 86.42826 76.91495 89.82863 1.000 69.11016 10 SER B N 1
ATOM 1496 C CA . SER B 1 10 ? 87.46224 75.91776 90.07629 1.000 76.05506 10 SER B CA 1
ATOM 1497 C C . SER B 1 10 ? 87.18037 75.08445 91.31991 1.000 77.18056 10 SER B C 1
ATOM 1498 O O . SER B 1 10 ? 87.75942 74.00243 91.47200 1.000 68.60259 10 SER B O 1
ATOM 1501 N N . THR B 1 11 ? 86.30766 75.56309 92.20941 1.000 83.01576 11 THR B N 1
ATOM 1502 C CA . THR B 1 11 ? 85.93108 74.82590 93.40880 1.000 74.67381 11 THR B CA 1
ATOM 1503 C C . THR B 1 11 ? 84.89098 73.74291 93.14343 1.000 72.01558 11 THR B C 1
ATOM 1504 O O . THR B 1 11 ? 84.55843 72.98966 94.06407 1.000 62.47701 11 THR B O 1
ATOM 1508 N N . GLY B 1 12 ? 84.36811 73.64806 91.92641 1.000 78.58637 12 GLY B N 1
ATOM 1509 C CA . GLY B 1 12 ? 83.43681 72.59168 91.58789 1.000 65.25573 12 GLY B CA 1
ATOM 1510 C C . GLY B 1 12 ? 82.01114 72.89702 91.98911 1.000 64.73727 12 GLY B C 1
ATOM 1511 O O . GLY B 1 12 ? 81.64758 74.01429 92.36441 1.000 64.93613 12 GLY B O 1
ATOM 1512 N N . GLY B 1 13 ? 81.18434 71.85854 91.90280 1.000 67.27394 13 GLY B N 1
ATOM 1513 C CA . GLY B 1 13 ? 79.78078 71.97607 92.24411 1.000 57.54452 13 GLY B CA 1
ATOM 1514 C C . GLY B 1 13 ? 78.89881 72.34073 91.06623 1.000 66.27003 13 GLY B C 1
ATOM 1515 O O . GLY B 1 13 ? 79.14817 71.91692 89.93189 1.000 53.62314 13 GLY B O 1
ATOM 1516 N N . SER B 1 14 ? 77.86336 73.13388 91.32981 1.000 72.68833 14 SER B N 1
ATOM 1517 C CA . SER B 1 14 ? 76.92364 73.53356 90.29375 1.000 57.83734 14 SER B CA 1
ATOM 1518 C C . SER B 1 14 ? 77.58670 74.44829 89.26826 1.000 59.13356 14 SER B C 1
ATOM 1519 O O . SER B 1 14 ? 78.60885 75.08378 89.53058 1.000 60.24721 14 SER B O 1
ATOM 1522 N N . GLY B 1 15 ? 76.99351 74.50287 88.08352 1.000 55.41315 15 GLY B N 1
ATOM 1523 C CA . GLY B 1 15 ? 77.38091 75.45237 87.06694 1.000 53.35148 15 GLY B CA 1
ATOM 1524 C C . GLY B 1 15 ? 76.39792 76.58613 86.89554 1.000 57.65106 15 GLY B C 1
ATOM 1525 O O . GLY B 1 15 ? 76.47604 77.31140 85.89653 1.000 64.67350 15 GLY B O 1
ATOM 1526 N N . SER B 1 16 ? 75.47533 76.76502 87.83641 1.000 53.94698 16 SER B N 1
ATOM 1527 C CA . SER B 1 16 ? 74.43737 77.77456 87.72943 1.000 69.83719 16 SER B CA 1
ATOM 1528 C C . SER B 1 16 ? 74.34428 78.56464 89.02909 1.000 69.06983 16 SER B C 1
ATOM 1529 O O . SER B 1 16 ? 74.73329 78.09978 90.10541 1.000 71.10552 16 SER B O 1
ATOM 1532 N N . SER B 1 17 ? 73.81782 79.77989 88.90384 1.000 83.13889 17 SER B N 1
ATOM 1533 C CA . SER B 1 17 ? 73.72140 80.73352 90.00101 1.000 83.32268 17 SER B CA 1
ATOM 1534 C C . SER B 1 17 ? 72.40939 80.59230 90.76490 1.000 86.49947 17 SER B C 1
ATOM 1535 O O . SER B 1 17 ? 72.38542 80.74167 91.99280 1.000 87.05150 17 SER B O 1
ATOM 1538 N N . ASP B 1 18 ? 71.31520 80.30891 90.04778 1.000 82.26218 18 ASP B N 1
ATOM 1539 C CA . ASP B 1 18 ? 69.98853 80.13154 90.64359 1.000 65.36410 18 ASP B CA 1
ATOM 1540 C C . ASP B 1 18 ? 69.26129 79.09138 89.79652 1.000 62.91192 18 ASP B C 1
ATOM 1541 O O . ASP B 1 18 ? 68.67952 79.43042 88.76274 1.000 55.51711 18 ASP B O 1
ATOM 1546 N N . GLU B 1 19 ? 69.27172 77.84006 90.25593 1.000 65.92097 19 GLU B N 1
ATOM 1547 C CA . GLU B 1 19 ? 68.92607 76.72235 89.37987 1.000 58.61405 19 GLU B CA 1
ATOM 1548 C C . GLU B 1 19 ? 67.45016 76.70198 88.99159 1.000 53.65821 19 GLU B C 1
ATOM 1549 O O . GLU B 1 19 ? 67.09944 76.16799 87.93186 1.000 51.77142 19 GLU B O 1
ATOM 1555 N N . ASP B 1 20 ? 66.57196 77.25892 89.81958 1.000 43.07744 20 ASP B N 1
ATOM 1556 C CA . ASP B 1 20 ? 65.13813 77.19818 89.56557 1.000 51.59038 20 ASP B CA 1
ATOM 1557 C C . ASP B 1 20 ? 64.56651 78.52759 89.09035 1.000 51.78446 20 ASP B C 1
ATOM 1558 O O . ASP B 1 20 ? 63.34233 78.67537 89.01382 1.000 51.07442 20 ASP B O 1
ATOM 1563 N N . VAL B 1 21 ? 65.41779 79.48711 88.75532 1.000 48.93176 21 VAL B N 1
ATOM 1564 C CA . VAL B 1 21 ? 64.97826 80.80968 88.33705 1.000 44.13062 21 VAL B CA 1
ATOM 1565 C C . VAL B 1 21 ? 64.80750 80.82753 86.82316 1.000 47.74026 21 VAL B C 1
ATOM 1566 O O . VAL B 1 21 ? 65.69100 80.38443 86.07924 1.000 45.75947 21 VAL B O 1
ATOM 1570 N N . VAL B 1 22 ? 63.65503 81.31839 86.36783 1.000 40.97695 22 VAL B N 1
ATOM 1571 C CA . VAL B 1 22 ? 63.38708 81.52395 84.95201 1.000 40.62136 22 VAL B CA 1
ATOM 1572 C C . VAL B 1 22 ? 63.04886 82.99181 84.73250 1.000 46.82138 22 VAL B C 1
ATOM 1573 O O . VAL B 1 22 ? 62.76625 83.74286 85.67014 1.000 36.50376 22 VAL B O 1
ATOM 1577 N N . CYS B 1 23 ? 63.10957 83.40254 83.47081 1.000 38.96148 23 CYS B N 1
ATOM 1578 C CA . CYS B 1 23 ? 62.66535 84.73766 83.10716 1.000 35.01337 23 CYS B CA 1
ATOM 1579 C C . CYS B 1 23 ? 61.16290 84.84804 83.34368 1.000 39.95129 23 CYS B C 1
ATOM 1580 O O . CYS B 1 23 ? 60.39373 83.97784 82.92692 1.000 38.88172 23 CYS B O 1
ATOM 1583 N N . ASP B 1 24 ? 60.74150 85.90852 84.03522 1.000 40.84591 24 ASP B N 1
ATOM 1584 C CA . ASP B 1 24 ? 59.32857 86.04791 84.37172 1.000 40.93058 24 ASP B CA 1
ATOM 1585 C C . ASP B 1 24 ? 58.45962 86.25863 83.13867 1.000 39.51032 24 ASP B C 1
ATOM 1586 O O . ASP B 1 24 ? 57.25691 85.98907 83.18945 1.000 44.59324 24 ASP B O 1
ATOM 1591 N N . VAL B 1 25 ? 59.04401 86.71219 82.03185 1.000 44.17698 25 VAL B N 1
ATOM 1592 C CA . VAL B 1 25 ? 58.29697 87.01052 80.81558 1.000 45.46460 25 VAL B CA 1
ATOM 1593 C C . VAL B 1 25 ? 58.21817 85.77326 79.92438 1.000 56.38064 25 VAL B C 1
ATOM 1594 O O . VAL B 1 25 ? 57.12113 85.33259 79.55818 1.000 48.61834 25 VAL B O 1
ATOM 1598 N N . CYS B 1 26 ? 59.37378 85.20631 79.55647 1.000 48.10120 26 CYS B N 1
ATOM 1599 C CA . CYS B 1 26 ? 59.40693 84.11221 78.59175 1.000 42.17875 26 CYS B CA 1
ATOM 1600 C C . CYS B 1 26 ? 59.61712 82.74767 79.22765 1.000 35.92692 26 CYS B C 1
ATOM 1601 O O . CYS B 1 26 ? 59.60554 81.74246 78.51307 1.000 40.82530 26 CYS B O 1
ATOM 1604 N N . GLN B 1 27 ? 59.77437 82.69014 80.54784 1.000 33.56204 27 GLN B N 1
ATOM 1605 C CA . GLN B 1 27 ? 60.00662 81.44482 81.28248 1.000 42.01081 27 GLN B CA 1
ATOM 1606 C C . GLN B 1 27 ? 61.19540 80.64837 80.74045 1.000 38.91696 27 GLN B C 1
ATOM 1607 O O . GLN B 1 27 ? 61.26369 79.43034 80.90120 1.000 45.39831 27 GLN B O 1
ATOM 1613 N N . SER B 1 28 ? 62.17174 81.33097 80.14669 1.000 44.03394 28 SER B N 1
ATOM 1614 C CA . SER B 1 28 ? 63.38815 80.61888 79.76370 1.000 34.80045 28 SER B CA 1
ATOM 1615 C C . SER B 1 28 ? 64.41839 80.72180 80.88451 1.000 39.59694 28 SER B C 1
ATOM 1616 O O . SER B 1 28 ? 64.52763 81.76920 81.53185 1.000 48.22625 28 SER B O 1
ATOM 1619 N N . PRO B 1 29 ? 65.16940 79.65231 81.16016 1.000 44.83193 29 PRO B N 1
ATOM 1620 C CA . PRO B 1 29 ? 66.11073 79.67930 82.28334 1.000 51.26135 29 PRO B CA 1
ATOM 1621 C C . PRO B 1 29 ? 67.48011 80.26176 81.96772 1.000 45.66683 29 PRO B C 1
ATOM 1622 O O . PRO B 1 29 ? 68.25572 80.48507 82.90674 1.000 54.60612 29 PRO B O 1
ATOM 1626 N N . ASP B 1 30 ? 67.79319 80.54902 80.70736 1.000 39.43753 30 ASP B N 1
ATOM 1627 C CA . ASP B 1 30 ? 69.15753 80.86353 80.30359 1.000 48.77106 30 ASP B CA 1
ATOM 1628 C C . ASP B 1 30 ? 69.28174 82.30925 79.84839 1.000 53.94249 30 ASP B C 1
ATOM 1629 O O . ASP B 1 30 ? 68.46228 82.79578 79.05941 1.000 45.15847 30 ASP B O 1
ATOM 1634 N N . GLY B 1 31 ? 70.31946 82.98282 80.33452 1.000 52.80119 31 GLY B N 1
ATOM 1635 C CA . GLY B 1 31 ? 70.74873 84.20826 79.70548 1.000 39.04861 31 GLY B CA 1
ATOM 1636 C C . GLY B 1 31 ? 71.42906 83.92828 78.38256 1.000 43.90458 31 GLY B C 1
ATOM 1637 O O . GLY B 1 31 ? 71.88629 82.81768 78.10368 1.000 54.10794 31 GLY B O 1
ATOM 1638 N N . GLU B 1 32 ? 71.48120 84.95098 77.54118 1.000 42.73607 32 GLU B N 1
ATOM 1639 C CA . GLU B 1 32 ? 72.08223 84.82250 76.22487 1.000 55.21870 32 GLU B CA 1
ATOM 1640 C C . GLU B 1 32 ? 73.09236 85.94324 76.02355 1.000 55.53662 32 GLU B C 1
ATOM 1641 O O . GLU B 1 32 ? 73.23011 86.84233 76.85772 1.000 45.86853 32 GLU B O 1
ATOM 1647 N N . ASP B 1 33 ? 73.83199 85.85694 74.92024 1.000 48.78122 33 ASP B N 1
ATOM 1648 C CA . ASP B 1 33 ? 74.84170 86.86164 74.61481 1.000 48.53580 33 ASP B CA 1
ATOM 1649 C C . ASP B 1 33 ? 74.19146 88.23475 74.48257 1.000 60.83021 33 ASP B C 1
ATOM 1650 O O . ASP B 1 33 ? 73.26139 88.41970 73.68904 1.000 55.14374 33 ASP B O 1
ATOM 1655 N N . GLY B 1 34 ? 74.66498 89.18985 75.28166 1.000 53.04019 34 GLY B N 1
ATOM 1656 C CA . GLY B 1 34 ? 74.06768 90.51204 75.29214 1.000 49.88195 34 GLY B CA 1
ATOM 1657 C C . GLY B 1 34 ? 72.63688 90.55211 75.77874 1.000 50.43645 34 GLY B C 1
ATOM 1658 O O . GLY B 1 34 ? 71.90302 91.48379 75.44715 1.000 53.27766 34 GLY B O 1
ATOM 1659 N N . ASN B 1 35 ? 72.21405 89.55350 76.55469 1.000 46.53479 35 ASN B N 1
ATOM 1660 C CA . ASN B 1 35 ? 70.84242 89.42151 77.02781 1.000 50.17783 35 ASN B CA 1
ATOM 1661 C C . ASN B 1 35 ? 70.91266 88.75899 78.40599 1.000 44.40114 35 ASN B C 1
ATOM 1662 O O . ASN B 1 35 ? 70.57662 87.59062 78.59836 1.000 50.50883 35 ASN B O 1
ATOM 1667 N N . GLU B 1 36 ? 71.38571 89.52566 79.38458 1.000 50.34106 36 GLU B N 1
ATOM 1668 C CA . GLU B 1 36 ? 71.53167 89.01941 80.74033 1.000 50.57638 36 GLU B CA 1
ATOM 1669 C C . GLU B 1 36 ? 70.16660 88.84700 81.38973 1.000 47.66140 36 GLU B C 1
ATOM 1670 O O . GLU B 1 36 ? 69.20097 89.53202 81.04913 1.000 45.09829 36 GLU B O 1
ATOM 1676 N N . MET B 1 37 ? 70.09457 87.92674 82.34115 1.000 47.42598 37 MET B N 1
ATOM 1677 C CA . MET B 1 37 ? 68.91254 87.76130 83.17091 1.000 45.81570 37 MET B CA 1
ATOM 1678 C C . MET B 1 37 ? 69.14243 88.54266 84.45889 1.000 50.56652 37 MET B C 1
ATOM 1679 O O . MET B 1 37 ? 70.04509 88.21328 85.23634 1.000 57.58148 37 MET B O 1
ATOM 1684 N N . VAL B 1 38 ? 68.33825 89.58279 84.67173 1.000 42.29914 38 VAL B N 1
ATOM 1685 C CA . VAL B 1 38 ? 68.54061 90.54869 85.74322 1.000 48.93627 38 VAL B CA 1
ATOM 1686 C C . VAL B 1 38 ? 67.46465 90.35788 86.80001 1.000 46.82141 38 VAL B C 1
ATOM 1687 O O . VAL B 1 38 ? 66.27904 90.22120 86.47777 1.000 48.90597 38 VAL B O 1
ATOM 1691 N N . PHE B 1 39 ? 67.87938 90.38288 88.06135 1.000 46.32572 39 PHE B N 1
ATOM 1692 C CA . PHE B 1 39 ? 66.96629 90.28631 89.18661 1.000 49.89304 39 PHE B CA 1
ATOM 1693 C C . PHE B 1 39 ? 66.55234 91.68767 89.61459 1.000 59.27988 39 PHE B C 1
ATOM 1694 O O . PHE B 1 39 ? 67.37403 92.60844 89.63789 1.000 58.16852 39 PHE B O 1
ATOM 1702 N N . CYS B 1 40 ? 65.27578 91.84892 89.95058 1.000 60.18278 40 CYS B N 1
ATOM 1703 C CA . CYS B 1 40 ? 64.83455 93.06031 90.62484 1.000 61.92680 40 CYS B CA 1
ATOM 1704 C C . CYS B 1 40 ? 65.20047 92.96082 92.10068 1.000 60.64510 40 CYS B C 1
ATOM 1705 O O . CYS B 1 40 ? 64.91160 91.95429 92.75321 1.000 62.66269 40 CYS B O 1
ATOM 1708 N N . ASP B 1 41 ? 65.84978 93.99465 92.62517 1.000 58.21188 41 ASP B N 1
ATOM 1709 C CA . ASP B 1 41 ? 66.33778 93.93062 93.99563 1.000 59.82356 41 ASP B CA 1
ATOM 1710 C C . ASP B 1 41 ? 65.24462 94.14172 95.03418 1.000 61.52659 41 ASP B C 1
ATOM 1711 O O . ASP B 1 41 ? 65.54554 94.11540 96.23212 1.000 69.27706 41 ASP B O 1
ATOM 1716 N N . LYS B 1 42 ? 63.99437 94.34518 94.61601 1.000 60.22417 42 LYS B N 1
ATOM 1717 C CA . LYS B 1 42 ? 62.87369 94.46804 95.53958 1.000 56.63204 42 LYS B CA 1
ATOM 1718 C C . LYS B 1 42 ? 61.96706 93.24392 95.50240 1.000 65.41250 42 LYS B C 1
ATOM 1719 O O . LYS B 1 42 ? 61.76896 92.59607 96.53333 1.000 71.84746 42 LYS B O 1
ATOM 1725 N N . CYS B 1 43 ? 61.41003 92.89887 94.33810 1.000 57.48278 43 CYS B N 1
ATOM 1726 C CA . CYS B 1 43 ? 60.48384 91.77623 94.23898 1.000 65.36540 43 CYS B CA 1
ATOM 1727 C C . CYS B 1 43 ? 61.14530 90.48016 93.78160 1.000 58.85276 43 CYS B C 1
ATOM 1728 O O . CYS B 1 43 ? 60.49649 89.42780 93.81860 1.000 51.22086 43 CYS B O 1
ATOM 1731 N N . ASN B 1 44 ? 62.39859 90.53672 93.33263 1.000 42.31508 44 ASN B N 1
ATOM 1732 C CA . ASN B 1 44 ? 63.22090 89.36820 93.03234 1.000 47.82929 44 ASN B CA 1
ATOM 1733 C C . ASN B 1 44 ? 62.76615 88.60728 91.79240 1.000 49.04964 44 ASN B C 1
ATOM 1734 O O . ASN B 1 44 ? 63.13733 87.44493 91.61281 1.000 48.41674 44 ASN B O 1
ATOM 1739 N N . ILE B 1 45 ? 61.97581 89.22456 90.91590 1.000 49.67156 45 ILE B N 1
ATOM 1740 C CA . ILE B 1 45 ? 61.71499 88.60311 89.62655 1.000 54.39688 45 ILE B CA 1
ATOM 1741 C C . ILE B 1 45 ? 62.94946 88.74494 88.75269 1.000 52.48313 45 ILE B C 1
ATOM 1742 O O . ILE B 1 45 ? 63.71738 89.70656 88.87542 1.000 52.52698 45 ILE B O 1
ATOM 1747 N N . CYS B 1 46 ? 63.17933 87.75338 87.90840 1.000 49.41420 46 CYS B N 1
ATOM 1748 C CA . CYS B 1 46 ? 64.27021 87.77740 86.95227 1.000 53.67656 46 CYS B CA 1
ATOM 1749 C C . CYS B 1 46 ? 63.71909 87.94566 85.54173 1.000 56.58458 46 CYS B C 1
ATOM 1750 O O . CYS B 1 46 ? 62.75165 87.27306 85.16676 1.000 58.76251 46 CYS B O 1
ATOM 1753 N N . VAL B 1 47 ? 64.33725 88.83463 84.75466 1.000 45.09585 47 VAL B N 1
ATOM 1754 C CA . VAL B 1 47 ? 63.88810 89.09793 83.38774 1.000 43.76995 47 VAL B CA 1
ATOM 1755 C C . VAL B 1 47 ? 65.09004 89.26694 82.47089 1.000 39.53213 47 VAL B C 1
ATOM 1756 O O . VAL B 1 47 ? 66.13258 89.78445 82.87849 1.000 41.62467 47 VAL B O 1
ATOM 1760 N N . HIS B 1 48 ? 64.94349 88.80309 81.23493 1.000 35.80677 48 HIS B N 1
ATOM 1761 C CA . HIS B 1 48 ? 65.91435 89.11236 80.20177 1.000 44.16577 48 HIS B CA 1
ATOM 1762 C C . HIS B 1 48 ? 65.93204 90.61086 79.92251 1.000 58.14878 48 HIS B C 1
ATOM 1763 O O . HIS B 1 48 ? 64.91504 91.30190 80.03794 1.000 57.58093 48 HIS B O 1
ATOM 1770 N N . GLN B 1 49 ? 67.11187 91.11669 79.56198 1.000 54.28706 49 GLN B N 1
ATOM 1771 C CA . GLN B 1 49 ? 67.20241 92.47735 79.04601 1.000 48.69199 49 GLN B CA 1
ATOM 1772 C C . GLN B 1 49 ? 66.23865 92.68185 77.88453 1.000 44.19126 49 GLN B C 1
ATOM 1773 O O . GLN B 1 49 ? 65.49774 93.66939 77.84201 1.000 49.49582 49 GLN B O 1
ATOM 1779 N N . ALA B 1 50 ? 66.23525 91.74550 76.92983 1.000 40.06941 50 ALA B N 1
ATOM 1780 C CA . ALA B 1 50 ? 65.40518 91.88443 75.73980 1.000 35.87219 50 ALA B CA 1
ATOM 1781 C C . ALA B 1 50 ? 63.92871 91.63236 76.02094 1.000 42.36829 50 ALA B C 1
ATOM 1782 O O . ALA B 1 50 ? 63.08224 92.02296 75.21069 1.000 47.50718 50 ALA B O 1
ATOM 1784 N N . CYS B 1 51 ? 63.60172 90.95684 77.12175 1.000 42.16743 51 CYS B N 1
ATOM 1785 C CA . CYS B 1 51 ? 62.20534 90.74239 77.47865 1.000 47.88082 51 CYS B CA 1
ATOM 1786 C C . CYS B 1 51 ? 61.59540 91.91767 78.22695 1.000 53.86384 51 CYS B C 1
ATOM 1787 O O . CYS B 1 51 ? 60.36690 92.03520 78.26889 1.000 45.72687 51 CYS B O 1
ATOM 1790 N N . TYR B 1 52 ? 62.41666 92.78708 78.81355 1.000 49.50154 52 TYR B N 1
ATOM 1791 C CA . TYR B 1 52 ? 61.91214 93.87878 79.62928 1.000 43.94459 52 TYR B CA 1
ATOM 1792 C C . TYR B 1 52 ? 62.43779 95.24722 79.22765 1.000 44.28525 52 TYR B C 1
ATOM 1793 O O . TYR B 1 52 ? 61.99125 96.24697 79.79939 1.000 49.27360 52 TYR B O 1
ATOM 1802 N N . GLY B 1 53 ? 63.36793 95.32999 78.28359 1.000 53.75429 53 GLY B N 1
ATOM 1803 C CA . GLY B 1 53 ? 63.87533 96.61867 77.86353 1.000 47.90022 53 GLY B CA 1
ATOM 1804 C C . GLY B 1 53 ? 64.99401 97.17608 78.71332 1.000 54.54203 53 GLY B C 1
ATOM 1805 O O . GLY B 1 53 ? 65.10974 98.39727 78.84261 1.000 50.69281 53 GLY B O 1
ATOM 1806 N N . ILE B 1 54 ? 65.82861 96.32027 79.30027 1.000 52.18100 54 ILE B N 1
ATOM 1807 C CA . ILE B 1 54 ? 66.98676 96.78991 80.05801 1.000 47.97016 54 ILE B CA 1
ATOM 1808 C C . ILE B 1 54 ? 68.11330 97.00928 79.05450 1.000 58.09452 54 ILE B C 1
ATOM 1809 O O . ILE B 1 54 ? 68.78447 96.05912 78.64333 1.000 55.25796 54 ILE B O 1
ATOM 1814 N N . LEU B 1 55 ? 68.31709 98.26752 78.65535 1.000 53.78179 55 LEU B N 1
ATOM 1815 C CA . LEU B 1 55 ? 69.30718 98.57200 77.62812 1.000 48.59952 55 LEU B CA 1
ATOM 1816 C C . LEU B 1 55 ? 70.71530 98.20412 78.07515 1.000 53.98508 55 LEU B C 1
ATOM 1817 O O . LEU B 1 55 ? 71.47740 97.59212 77.31578 1.000 59.33348 55 LEU B O 1
ATOM 1822 N N . LYS B 1 56 ? 71.07687 98.56627 79.30326 1.000 53.63938 56 LYS B N 1
ATOM 1823 C CA . LYS B 1 56 ? 72.37380 98.21731 79.86628 1.000 62.13163 56 LYS B CA 1
ATOM 1824 C C . LYS B 1 56 ? 72.17570 97.80473 81.31637 1.000 66.13166 56 LYS B C 1
ATOM 1825 O O . LYS B 1 56 ? 71.44176 98.46597 82.05626 1.000 58.57927 56 LYS B O 1
ATOM 1831 N N . VAL B 1 57 ? 72.79766 96.69808 81.71070 1.000 60.93175 57 VAL B N 1
ATOM 1832 C CA . VAL B 1 57 ? 72.70248 96.20721 83.08281 1.000 60.48322 57 VAL B CA 1
ATOM 1833 C C . VAL B 1 57 ? 73.39580 97.19479 84.00990 1.000 64.43064 57 VAL B C 1
ATOM 1834 O O . VAL B 1 57 ? 74.60412 97.43646 83.87067 1.000 55.06326 57 VAL B O 1
ATOM 1838 N N . PRO B 1 58 ? 72.67664 97.78771 84.95746 1.000 67.85711 58 PRO B N 1
ATOM 1839 C CA . PRO B 1 58 ? 73.30637 98.74407 85.87285 1.000 61.10034 58 PRO B CA 1
ATOM 1840 C C . PRO B 1 58 ? 74.32345 98.06937 86.77979 1.000 73.84477 58 PRO B C 1
ATOM 1841 O O . PRO B 1 58 ? 74.13789 96.93310 87.22292 1.000 70.53204 58 PRO B O 1
ATOM 1845 N N . GLU B 1 59 ? 75.40995 98.79408 87.05725 1.000 81.77196 59 GLU B N 1
ATOM 1846 C CA . GLU B 1 59 ? 76.40957 98.29999 87.99580 1.000 69.94972 59 GLU B CA 1
ATOM 1847 C C . GLU B 1 59 ? 75.87245 98.29626 89.41769 1.000 63.04595 59 GLU B C 1
ATOM 1848 O O . GLU B 1 59 ? 76.24928 97.43685 90.22105 1.000 68.54136 59 GLU B O 1
ATOM 1854 N N . GLY B 1 60 ? 75.00817 99.24544 89.74641 1.000 68.15454 60 GLY B N 1
ATOM 1855 C CA . GLY B 1 60 ? 74.34029 99.27675 91.02681 1.000 76.05790 60 GLY B CA 1
ATOM 1856 C C . GLY B 1 60 ? 73.07748 98.44485 91.01179 1.000 83.40737 60 GLY B C 1
ATOM 1857 O O . GLY B 1 60 ? 72.92631 97.50204 90.23085 1.000 80.26485 60 GLY B O 1
ATOM 1858 N N . SER B 1 61 ? 72.15899 98.80228 91.90054 1.000 79.98849 61 SER B N 1
ATOM 1859 C CA . SER B 1 61 ? 70.90764 98.07450 92.01594 1.000 80.28855 61 SER B CA 1
ATOM 1860 C C . SER B 1 61 ? 70.02778 98.30979 90.79196 1.000 77.84744 61 SER B C 1
ATOM 1861 O O . SER B 1 61 ? 70.12449 99.33749 90.11635 1.000 67.60470 61 SER B O 1
ATOM 1864 N N . TRP B 1 62 ? 69.16092 97.33644 90.50797 1.000 76.47900 62 TRP B N 1
ATOM 1865 C CA . TRP B 1 62 ? 68.15888 97.46257 89.45888 1.000 68.64955 62 TRP B CA 1
ATOM 1866 C C . TRP B 1 62 ? 66.79539 97.10070 90.02017 1.000 56.46808 62 TRP B C 1
ATOM 1867 O O . TRP B 1 62 ? 66.64779 96.09920 90.72780 1.000 54.29501 62 TRP B O 1
ATOM 1878 N N . LEU B 1 63 ? 65.80401 97.91831 89.68866 1.000 49.36558 63 LEU B N 1
ATOM 1879 C CA . LEU B 1 63 ? 64.42439 97.70269 90.08775 1.000 46.21396 63 LEU B CA 1
ATOM 1880 C C . LEU B 1 63 ? 63.55789 97.62573 88.84371 1.000 44.67253 63 LEU B C 1
ATOM 1881 O O . LEU B 1 63 ? 63.79496 98.34720 87.86991 1.000 48.64812 63 LEU B O 1
ATOM 1886 N N . CYS B 1 64 ? 62.56404 96.74217 88.87010 1.000 47.45969 64 CYS B N 1
ATOM 1887 C CA . CYS B 1 64 ? 61.57886 96.73656 87.80215 1.000 58.41289 64 CYS B CA 1
ATOM 1888 C C . CYS B 1 64 ? 60.69719 97.98118 87.90871 1.000 59.73583 64 CYS B C 1
ATOM 1889 O O . CYS B 1 64 ? 60.71083 98.70000 88.91183 1.000 58.83350 64 CYS B O 1
ATOM 1892 N N . ARG B 1 65 ? 59.92311 98.23527 86.84984 1.000 54.07958 65 ARG B N 1
ATOM 1893 C CA . ARG B 1 65 ? 59.20258 99.50324 86.74893 1.000 62.21600 65 ARG B CA 1
ATOM 1894 C C . ARG B 1 65 ? 58.19214 99.68078 87.88066 1.000 57.08475 65 ARG B C 1
ATOM 1895 O O . ARG B 1 65 ? 58.02751 100.79024 88.39926 1.000 62.08847 65 ARG B O 1
ATOM 1903 N N . THR B 1 66 ? 57.50685 98.60717 88.28571 1.000 52.20754 66 THR B N 1
ATOM 1904 C CA . THR B 1 66 ? 56.50421 98.75457 89.34047 1.000 55.14952 66 THR B CA 1
ATOM 1905 C C . THR B 1 66 ? 57.15408 98.92274 90.70588 1.000 55.28443 66 THR B C 1
ATOM 1906 O O . THR B 1 66 ? 56.64699 99.67027 91.54937 1.000 55.10198 66 THR B O 1
ATOM 1910 N N . CYS B 1 67 ? 58.26882 98.23044 90.94906 1.000 55.38175 67 CYS B N 1
ATOM 1911 C CA . CYS B 1 67 ? 58.97394 98.40818 92.21495 1.000 68.60146 67 CYS B CA 1
ATOM 1912 C C . CYS B 1 67 ? 59.64644 99.77483 92.29139 1.000 65.47985 67 CYS B C 1
ATOM 1913 O O . CYS B 1 67 ? 59.63661 100.41695 93.34881 1.000 64.08017 67 CYS B O 1
ATOM 1916 N N . ALA B 1 68 ? 60.21484 100.24319 91.17559 1.000 57.43709 68 ALA B N 1
ATOM 1917 C CA . ALA B 1 68 ? 60.85186 101.55518 91.15368 1.000 59.92582 68 ALA B CA 1
ATOM 1918 C C . ALA B 1 68 ? 59.86283 102.66635 91.47784 1.000 60.45391 68 ALA B C 1
ATOM 1919 O O . ALA B 1 68 ? 60.25669 103.71788 91.99616 1.000 75.05620 68 ALA B O 1
ATOM 1921 N N . LEU B 1 69 ? 58.58401 102.45565 91.18128 1.000 58.33959 69 LEU B N 1
ATOM 1922 C CA . LEU B 1 69 ? 57.54009 103.43546 91.44114 1.000 57.86983 69 LEU B CA 1
ATOM 1923 C C . LEU B 1 69 ? 56.76663 103.14748 92.71872 1.000 57.21871 69 LEU B C 1
ATOM 1924 O O . LEU B 1 69 ? 55.83296 103.88580 93.04000 1.000 69.16202 69 LEU B O 1
ATOM 1929 N N . GLY B 1 70 ? 57.12275 102.08899 93.44231 1.000 69.75602 70 GLY B N 1
ATOM 1930 C CA . GLY B 1 70 ? 56.47258 101.77808 94.70449 1.000 62.44886 70 GLY B CA 1
ATOM 1931 C C . GLY B 1 70 ? 55.01031 101.42098 94.58027 1.000 62.81611 70 GLY B C 1
ATOM 1932 O O . GLY B 1 70 ? 54.22215 101.74254 95.47434 1.000 62.35797 70 GLY B O 1
ATOM 1933 N N . VAL B 1 71 ? 54.62235 100.76073 93.49384 1.000 56.03676 71 VAL B N 1
ATOM 1934 C CA . VAL B 1 71 ? 53.23619 100.37527 93.27532 1.000 58.54100 71 VAL B CA 1
ATOM 1935 C C . VAL B 1 71 ? 53.14786 98.86481 93.10897 1.000 65.40769 71 VAL B C 1
ATOM 1936 O O . VAL B 1 71 ? 54.11011 98.20336 92.70413 1.000 70.91287 71 VAL B O 1
ATOM 1940 N N . GLN B 1 72 ? 51.97193 98.32337 93.42379 1.000 60.34779 72 GLN B N 1
ATOM 1941 C CA . GLN B 1 72 ? 51.63055 96.92368 93.16685 1.000 65.65307 72 GLN B CA 1
ATOM 1942 C C . GLN B 1 72 ? 50.34409 96.91171 92.35533 1.000 57.57922 72 GLN B C 1
ATOM 1943 O O . GLN B 1 72 ? 49.26654 96.58235 92.86665 1.000 54.27026 72 GLN B O 1
ATOM 1949 N N . PRO B 1 73 ? 50.42326 97.27966 91.08172 1.000 56.14090 73 PRO B N 1
ATOM 1950 C CA . PRO B 1 73 ? 49.21113 97.48190 90.28975 1.000 51.41615 73 PRO B CA 1
ATOM 1951 C C . PRO B 1 73 ? 48.65863 96.17246 89.74638 1.000 55.55103 73 PRO B C 1
ATOM 1952 O O . PRO B 1 73 ? 49.34699 95.15428 89.65575 1.000 64.00016 73 PRO B O 1
ATOM 1956 N N . LYS B 1 74 ? 47.37913 96.22330 89.39193 1.000 67.19925 74 LYS B N 1
ATOM 1957 C CA . LYS B 1 74 ? 46.72042 95.13449 88.68949 1.000 59.22337 74 LYS B CA 1
ATOM 1958 C C . LYS B 1 74 ? 47.01508 95.21632 87.19473 1.000 61.59879 74 LYS B C 1
ATOM 1959 O O . LYS B 1 74 ? 47.31011 96.28855 86.65777 1.000 63.10475 74 LYS B O 1
ATOM 1965 N N . CYS B 1 75 ? 46.95600 94.06615 86.52546 1.000 49.66461 75 CYS B N 1
ATOM 1966 C CA . CYS B 1 75 ? 47.10130 94.01571 85.07629 1.000 50.26355 75 CYS B CA 1
ATOM 1967 C C . CYS B 1 75 ? 45.73835 94.19544 84.42099 1.000 57.44083 75 CYS B C 1
ATOM 1968 O O . CYS B 1 75 ? 44.74405 93.61179 84.86157 1.000 58.24333 75 CYS B O 1
ATOM 1971 N N . LEU B 1 76 ? 45.69883 95.01642 83.36743 1.000 55.50271 76 LEU B N 1
ATOM 1972 C CA . LEU B 1 76 ? 44.45724 95.22165 82.62612 1.000 39.58597 76 LEU B CA 1
ATOM 1973 C C . LEU B 1 76 ? 43.97191 93.94422 81.95814 1.000 55.20698 76 LEU B C 1
ATOM 1974 O O . LEU B 1 76 ? 42.77318 93.80152 81.68939 1.000 57.16947 76 LEU B O 1
ATOM 1979 N N . LEU B 1 77 ? 44.88111 93.01757 81.66169 1.000 55.91150 77 LEU B N 1
ATOM 1980 C CA . LEU B 1 77 ? 44.58341 91.90415 80.77747 1.000 54.55212 77 LEU B CA 1
ATOM 1981 C C . LEU B 1 77 ? 44.45255 90.56821 81.49299 1.000 56.07829 77 LEU B C 1
ATOM 1982 O O . LEU B 1 77 ? 44.20115 89.55447 80.83132 1.000 49.59279 77 LEU B O 1
ATOM 1987 N N . CYS B 1 78 ? 44.57850 90.53420 82.81548 1.000 46.63248 78 CYS B N 1
ATOM 1988 C CA . CYS B 1 78 ? 44.50907 89.27609 83.54500 1.000 53.07104 78 CYS B CA 1
ATOM 1989 C C . CYS B 1 78 ? 44.27636 89.58085 85.01822 1.000 51.88607 78 CYS B C 1
ATOM 1990 O O . CYS B 1 78 ? 44.44111 90.72823 85.45097 1.000 46.96095 78 CYS B O 1
ATOM 1993 N N . PRO B 1 79 ? 43.85878 88.58762 85.80830 1.000 52.65213 79 PRO B N 1
ATOM 1994 C CA . PRO B 1 79 ? 43.64787 88.82296 87.24054 1.000 55.48715 79 PRO B CA 1
ATOM 1995 C C . PRO B 1 79 ? 44.90714 88.69814 88.08184 1.000 59.90254 79 PRO B C 1
ATOM 1996 O O . PRO B 1 79 ? 44.84840 88.95421 89.29038 1.000 61.85739 79 PRO B O 1
ATOM 2000 N N . LYS B 1 80 ? 46.03472 88.31781 87.48677 1.000 56.27978 80 LYS B N 1
ATOM 2001 C CA . LYS B 1 80 ? 47.24129 88.07871 88.26348 1.000 51.71953 80 LYS B CA 1
ATOM 2002 C C . LYS B 1 80 ? 47.79561 89.38420 88.81490 1.000 54.32830 80 LYS B C 1
ATOM 2003 O O . LYS B 1 80 ? 47.74449 90.42921 88.15984 1.000 55.33240 80 LYS B O 1
ATOM 2009 N N . LYS B 1 81 ? 48.31435 89.31679 90.03590 1.000 54.94541 81 LYS B N 1
ATOM 2010 C CA . LYS B 1 81 ? 49.01648 90.42088 90.66319 1.000 60.87441 81 LYS B CA 1
ATOM 2011 C C . LYS B 1 81 ? 50.50029 90.07953 90.69694 1.000 54.58776 81 LYS B C 1
ATOM 2012 O O . LYS B 1 81 ? 50.87660 88.90999 90.81187 1.000 59.27615 81 LYS B O 1
ATOM 2018 N N . GLY B 1 82 ? 51.34692 91.09965 90.62230 1.000 44.83916 82 GLY B N 1
ATOM 2019 C CA . GLY B 1 82 ? 52.77696 90.88113 90.63345 1.000 42.23528 82 GLY B CA 1
ATOM 2020 C C . GLY B 1 82 ? 53.30067 90.38217 89.29679 1.000 49.54962 82 GLY B C 1
ATOM 2021 O O . GLY B 1 82 ? 52.56003 89.95779 88.40977 1.000 59.81128 82 GLY B O 1
ATOM 2022 N N . GLY B 1 83 ? 54.61891 90.42856 89.16067 1.000 47.98596 83 GLY B N 1
ATOM 2023 C CA . GLY B 1 83 ? 55.28583 90.04754 87.93401 1.000 41.31490 83 GLY B CA 1
ATOM 2024 C C . GLY B 1 83 ? 55.74390 91.24654 87.11924 1.000 46.82882 83 GLY B C 1
ATOM 2025 O O . GLY B 1 83 ? 55.46039 92.40727 87.42669 1.000 42.02981 83 GLY B O 1
ATOM 2026 N N . ALA B 1 84 ? 56.47159 90.93556 86.04908 1.000 48.74651 84 ALA B N 1
ATOM 2027 C CA . ALA B 1 84 ? 57.06111 91.95198 85.18494 1.000 43.85371 84 ALA B CA 1
ATOM 2028 C C . ALA B 1 84 ? 55.95910 92.71225 84.45797 1.000 41.69810 84 ALA B C 1
ATOM 2029 O O . ALA B 1 84 ? 55.25093 92.14512 83.62076 1.000 47.23914 84 ALA B O 1
ATOM 2031 N N . MET B 1 85 ? 55.81437 93.99902 84.76570 1.000 45.13652 85 MET B N 1
ATOM 2032 C CA . MET B 1 85 ? 54.77681 94.82271 84.16640 1.000 42.39257 85 MET B CA 1
ATOM 2033 C C . MET B 1 85 ? 55.37396 96.09719 83.58571 1.000 49.02477 85 MET B C 1
ATOM 2034 O O . MET B 1 85 ? 56.45542 96.54427 83.97645 1.000 47.61062 85 MET B O 1
ATOM 2039 N N . LYS B 1 86 ? 54.64345 96.67394 82.63796 1.000 47.11929 86 LYS B N 1
ATOM 2040 C CA . LYS B 1 86 ? 54.94623 97.95402 82.02203 1.000 44.59940 86 LYS B CA 1
ATOM 2041 C C . LYS B 1 86 ? 53.68237 98.79955 81.99807 1.000 45.63693 86 LYS B C 1
ATOM 2042 O O . LYS B 1 86 ? 52.57111 98.26001 81.92786 1.000 57.03831 86 LYS B O 1
ATOM 2048 N N . PRO B 1 87 ? 53.81280 100.12208 82.05271 1.000 51.14091 87 PRO B N 1
ATOM 2049 C CA . PRO B 1 87 ? 52.61680 100.96339 82.13907 1.000 42.81007 87 PRO B CA 1
ATOM 2050 C C . PRO B 1 87 ? 51.98589 101.22002 80.78167 1.000 50.33917 87 PRO B C 1
ATOM 2051 O O . PRO B 1 87 ? 52.64935 101.23587 79.74145 1.000 56.70241 87 PRO B O 1
ATOM 2055 N N . THR B 1 88 ? 50.66687 101.37930 80.81133 1.000 52.18452 88 THR B N 1
ATOM 2056 C CA . THR B 1 88 ? 49.88207 101.80503 79.66653 1.000 66.97158 88 THR B CA 1
ATOM 2057 C C . THR B 1 88 ? 49.02275 103.00760 80.04076 1.000 70.00069 88 THR B C 1
ATOM 2058 O O . THR B 1 88 ? 48.75707 103.27710 81.22283 1.000 73.82040 88 THR B O 1
ATOM 2062 N N . ARG B 1 89 ? 48.56104 103.69978 78.99646 1.000 77.87932 89 ARG B N 1
ATOM 2063 C CA . ARG B 1 89 ? 47.61967 104.81560 79.10184 1.000 83.42656 89 ARG B CA 1
ATOM 2064 C C . ARG B 1 89 ? 48.19122 105.94549 79.95837 1.000 80.57501 89 ARG B C 1
ATOM 2065 O O . ARG B 1 89 ? 47.66565 106.28158 81.02185 1.000 82.61292 89 ARG B O 1
ATOM 2073 N N . SER B 1 90 ? 49.28976 106.52821 79.47662 1.000 75.08182 90 SER B N 1
ATOM 2074 C CA . SER B 1 90 ? 49.87780 107.70742 80.10377 1.000 84.69269 90 SER B CA 1
ATOM 2075 C C . SER B 1 90 ? 50.30317 107.43969 81.54242 1.000 86.53738 90 SER B C 1
ATOM 2076 O O . SER B 1 90 ? 50.37526 108.36579 82.35496 1.000 92.12359 90 SER B O 1
ATOM 2079 N N . GLY B 1 91 ? 50.51634 106.17339 81.89066 1.000 81.23428 91 GLY B N 1
ATOM 2080 C CA . GLY B 1 91 ? 50.98042 105.80444 83.20916 1.000 74.93371 91 GLY B CA 1
ATOM 2081 C C . GLY B 1 91 ? 49.88947 105.47523 84.19905 1.000 66.70686 91 GLY B C 1
ATOM 2082 O O . GLY B 1 91 ? 50.19861 105.14510 85.35086 1.000 66.59991 91 GLY B O 1
ATOM 2083 N N . THR B 1 92 ? 48.62554 105.53420 83.78798 1.000 62.88157 92 THR B N 1
ATOM 2084 C CA . THR B 1 92 ? 47.54182 105.30395 84.73024 1.000 72.03035 92 THR B CA 1
ATOM 2085 C C . THR B 1 92 ? 47.26660 103.82072 84.94915 1.000 81.75232 92 THR B C 1
ATOM 2086 O O . THR B 1 92 ? 46.76369 103.44863 86.01533 1.000 95.87434 92 THR B O 1
ATOM 2090 N N . LYS B 1 93 ? 47.58451 102.95758 83.98206 1.000 65.17332 93 LYS B N 1
ATOM 2091 C CA . LYS B 1 93 ? 47.32282 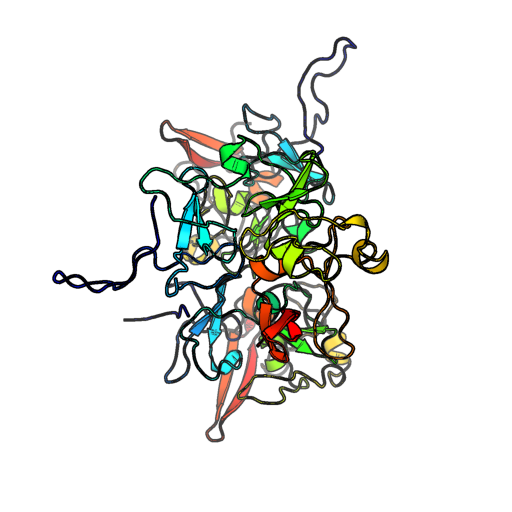101.53438 84.15129 1.000 65.01622 93 LYS B CA 1
ATOM 2092 C C . LYS B 1 93 ? 48.59373 100.74050 83.87829 1.000 76.53775 93 LYS B C 1
ATOM 2093 O O . LYS B 1 93 ? 49.61530 101.28714 83.46073 1.000 74.94877 93 LYS B O 1
ATOM 2099 N N . TRP B 1 94 ? 48.52208 99.42947 84.10939 1.000 61.52719 94 TRP B N 1
ATOM 2100 C CA . TRP B 1 94 ? 49.68075 98.56092 83.96635 1.000 49.76303 94 TRP B CA 1
ATOM 2101 C C . TRP B 1 94 ? 49.27035 97.23987 83.33225 1.000 66.72230 94 TRP B C 1
ATOM 2102 O O . TRP B 1 94 ? 48.13906 96.77320 83.50261 1.000 55.23431 94 TRP B O 1
ATOM 2113 N N . VAL B 1 95 ? 50.20664 96.63444 82.60171 1.000 60.39580 95 VAL B N 1
ATOM 2114 C CA . VAL B 1 95 ? 49.97240 95.35743 81.93732 1.000 56.80513 95 VAL B CA 1
ATOM 2115 C C . VAL B 1 95 ? 51.24450 94.52763 82.02566 1.000 54.38726 95 VAL B C 1
ATOM 2116 O O . VAL B 1 95 ? 52.35399 95.06248 81.93904 1.000 49.16025 95 VAL B O 1
ATOM 2120 N N . HIS B 1 96 ? 51.08152 93.22306 82.23356 1.000 51.16183 96 HIS B N 1
ATOM 2121 C CA . HIS B 1 96 ? 52.20086 92.29747 82.11511 1.000 42.30694 96 HIS B CA 1
ATOM 2122 C C . HIS B 1 96 ? 52.82676 92.38795 80.72875 1.000 43.18021 96 HIS B C 1
ATOM 2123 O O . HIS B 1 96 ? 52.13284 92.57054 79.72548 1.000 44.11870 96 HIS B O 1
ATOM 2130 N N . VAL B 1 97 ? 54.15283 92.26347 80.67815 1.000 43.13062 97 VAL B N 1
ATOM 2131 C CA . VAL B 1 97 ? 54.84449 92.18929 79.39423 1.000 35.36653 97 VAL B CA 1
ATOM 2132 C C . VAL B 1 97 ? 54.40461 90.94968 78.62606 1.000 41.82009 97 VAL B C 1
ATOM 2133 O O . VAL B 1 97 ? 54.19592 90.99439 77.40839 1.000 49.45322 97 VAL B O 1
ATOM 2137 N N . SER B 1 98 ? 54.21981 89.83366 79.32941 1.000 40.08781 98 SER B N 1
ATOM 2138 C CA . SER B 1 98 ? 53.81441 88.59912 78.66599 1.000 33.43741 98 SER B CA 1
ATOM 2139 C C . SER B 1 98 ? 52.40799 88.72088 78.09552 1.000 38.86001 98 SER B C 1
ATOM 2140 O O . SER B 1 98 ? 52.15406 88.32313 76.95019 1.000 40.01352 98 SER B O 1
ATOM 2143 N N . CYS B 1 99 ? 51.47865 89.26534 78.88673 1.000 38.39416 99 CYS B N 1
ATOM 2144 C CA . CYS B 1 99 ? 50.13104 89.51394 78.38520 1.000 42.61176 99 CYS B CA 1
ATOM 2145 C C . CYS B 1 99 ? 50.16962 90.38135 77.13441 1.000 50.05348 99 CYS B C 1
ATOM 2146 O O . CYS B 1 99 ? 49.46587 90.10472 76.15500 1.000 49.19630 99 CYS B O 1
ATOM 2149 N N . ALA B 1 100 ? 51.00145 91.42719 77.14238 1.000 39.85132 100 ALA B N 1
ATOM 2150 C CA . ALA B 1 100 ? 51.09092 92.30009 75.97911 1.000 37.14716 100 ALA B CA 1
ATOM 2151 C C . ALA B 1 100 ? 51.64392 91.55353 74.77344 1.000 38.70748 100 ALA B C 1
ATOM 2152 O O . ALA B 1 100 ? 51.12733 91.69468 73.65793 1.000 37.80194 100 ALA B O 1
ATOM 2154 N N . LEU B 1 101 ? 52.66365 90.71970 74.98477 1.000 34.97209 101 LEU B N 1
ATOM 2155 C CA . LEU B 1 101 ? 53.27800 90.01756 73.86432 1.000 37.26228 101 LEU B CA 1
ATOM 2156 C C . LEU B 1 101 ? 52.32506 88.99783 73.25723 1.000 36.87341 101 LEU B C 1
ATOM 2157 O O . LEU B 1 101 ? 52.21430 88.90285 72.03061 1.000 42.65615 101 LEU B O 1
ATOM 2162 N N . TRP B 1 102 ? 51.62414 88.22904 74.09283 1.000 44.55586 102 TRP B N 1
ATOM 2163 C CA . TRP B 1 102 ? 50.83156 87.11763 73.57580 1.000 45.82885 102 TRP B CA 1
ATOM 2164 C C . TRP B 1 102 ? 49.45146 87.52873 73.07113 1.000 43.10862 102 TRP B C 1
ATOM 2165 O O . TRP B 1 102 ? 48.83511 86.76362 72.32245 1.000 39.95069 102 TRP B O 1
ATOM 2176 N N . ILE B 1 103 ? 48.94939 88.70116 73.44844 1.000 29.92537 103 ILE B N 1
ATOM 2177 C CA . ILE B 1 103 ? 47.68294 89.21293 72.92970 1.000 33.50858 103 ILE B CA 1
ATOM 2178 C C . ILE B 1 103 ? 47.99634 90.05227 71.69328 1.000 42.73219 103 ILE B C 1
ATOM 2179 O O . ILE B 1 103 ? 48.62041 91.11769 71.82606 1.000 52.98908 103 ILE B O 1
ATOM 2184 N N . PRO B 1 104 ? 47.61189 89.61017 70.49318 1.000 46.14331 104 PRO B N 1
ATOM 2185 C CA . PRO B 1 104 ? 48.18294 90.20456 69.26936 1.000 38.97548 104 PRO B CA 1
ATOM 2186 C C . PRO B 1 104 ? 47.84712 91.67150 69.05631 1.000 48.81699 104 PRO B C 1
ATOM 2187 O O . PRO B 1 104 ? 48.64889 92.39064 68.44884 1.000 52.26034 104 PRO B O 1
ATOM 2191 N N . GLU B 1 105 ? 46.68739 92.14582 69.50599 1.000 50.64024 105 GLU B N 1
ATOM 2192 C CA . GLU B 1 105 ? 46.31551 93.52212 69.19912 1.000 48.29171 105 GLU B CA 1
ATOM 2193 C C . GLU B 1 105 ? 47.04330 94.54045 70.06746 1.000 49.63447 105 GLU B C 1
ATOM 2194 O O . GLU B 1 105 ? 47.08839 95.72012 69.70602 1.000 53.00574 105 GLU B O 1
ATOM 2200 N N . VAL B 1 106 ? 47.61255 94.12093 71.19692 1.000 52.98574 106 VAL B N 1
ATOM 2201 C CA . VAL B 1 106 ? 48.38036 95.04065 72.02388 1.000 45.63687 106 VAL B CA 1
ATOM 2202 C C . VAL B 1 106 ? 49.63607 95.45259 71.26853 1.000 50.93016 106 VAL B C 1
ATOM 2203 O O . VAL B 1 106 ? 50.26699 94.63461 70.58538 1.000 52.50877 106 VAL B O 1
ATOM 2207 N N . SER B 1 107 ? 49.99262 96.73155 71.36056 1.000 48.05481 107 SER B N 1
ATOM 2208 C CA . SER B 1 107 ? 51.14346 97.25922 70.64275 1.000 60.58705 107 SER B CA 1
ATOM 2209 C C . SER B 1 107 ? 52.31402 97.47475 71.59173 1.000 66.73035 107 SER B C 1
ATOM 2210 O O . SER B 1 107 ? 52.14425 98.01935 72.68886 1.000 58.27683 107 SER B O 1
ATOM 2213 N N . ILE B 1 108 ? 53.49438 97.03815 71.16389 1.000 62.32547 108 ILE B N 1
ATOM 2214 C CA . ILE B 1 108 ? 54.74919 97.30516 71.85069 1.000 60.78497 108 ILE B CA 1
ATOM 2215 C C . ILE B 1 108 ? 55.51240 98.28277 70.97115 1.000 60.65875 108 ILE B C 1
ATOM 2216 O O . ILE B 1 108 ? 55.99267 97.90978 69.89281 1.000 61.51736 108 ILE B O 1
ATOM 2221 N N . GLY B 1 109 ? 55.60462 99.53438 71.41449 1.000 61.69819 109 GLY B N 1
ATOM 2222 C CA . GLY B 1 109 ? 56.25818 100.58485 70.65273 1.000 69.57925 109 GLY B CA 1
ATOM 2223 C C . GLY B 1 109 ? 57.65280 100.24983 70.16277 1.000 75.01371 109 GLY B C 1
ATOM 2224 O O . GLY B 1 109 ? 57.87422 100.09744 68.95712 1.000 80.53015 109 GLY B O 1
ATOM 2225 N N . SER B 1 110 ? 58.60256 100.12703 71.08925 1.000 71.15389 110 SER B N 1
ATOM 2226 C CA . SER B 1 110 ? 59.98179 99.80759 70.74697 1.000 67.85491 110 SER B CA 1
ATOM 2227 C C . SER B 1 110 ? 60.33588 98.41779 71.24563 1.000 67.05754 110 SER B C 1
ATOM 2228 O O . SER B 1 110 ? 60.31789 98.18686 72.46414 1.000 69.37071 110 SER B O 1
ATOM 2231 N N . PRO B 1 111 ? 60.68986 97.47745 70.36459 1.000 71.71709 111 PRO B N 1
ATOM 2232 C CA . PRO B 1 111 ? 61.12495 96.15689 70.84999 1.000 74.86628 111 PRO B CA 1
ATOM 2233 C C . PRO B 1 111 ? 62.38046 96.22617 71.69889 1.000 79.57770 111 PRO B C 1
ATOM 2234 O O . PRO B 1 111 ? 62.59786 95.35214 72.54775 1.000 83.41748 111 PRO B O 1
ATOM 2238 N N . GLU B 1 112 ? 63.21356 97.24929 71.49642 1.000 83.99984 112 GLU B N 1
ATOM 2239 C CA . GLU B 1 112 ? 64.43609 97.37965 72.28133 1.000 86.98557 112 GLU B CA 1
ATOM 2240 C C . GLU B 1 112 ? 64.12943 97.75702 73.72418 1.000 73.00171 112 GLU B C 1
ATOM 2241 O O . GLU B 1 112 ? 64.77479 97.25753 74.65326 1.000 67.28723 112 GLU B O 1
ATOM 2247 N N . LYS B 1 113 ? 63.14816 98.63383 73.93150 1.000 70.64362 113 LYS B N 1
ATOM 2248 C CA . LYS B 1 113 ? 62.78569 99.09474 75.26293 1.000 66.90509 113 LYS B CA 1
ATOM 2249 C C . LYS B 1 113 ? 61.54459 98.41377 75.82286 1.000 54.89703 113 LYS B C 1
ATOM 2250 O O . LYS B 1 113 ? 61.24357 98.60448 77.00656 1.000 59.78856 113 LYS B O 1
ATOM 2256 N N . MET B 1 114 ? 60.82378 97.62798 75.01432 1.000 61.01397 114 MET B N 1
ATOM 2257 C CA . MET B 1 114 ? 59.58038 96.98441 75.45520 1.000 59.68102 114 MET B CA 1
ATOM 2258 C C . MET B 1 114 ? 58.58647 97.99826 76.01559 1.000 59.42527 114 MET B C 1
ATOM 2259 O O . MET B 1 114 ? 57.95937 97.76612 77.05120 1.000 61.57660 114 MET B O 1
ATOM 2264 N N . GLU B 1 115 ? 58.45001 99.12913 75.33287 1.000 44.01044 115 GLU B N 1
ATOM 2265 C CA . GLU B 1 115 ? 57.53025 100.18598 75.73028 1.000 57.77374 115 GLU B CA 1
ATOM 2266 C C . GLU B 1 115 ? 57.51952 101.24711 74.62945 1.000 68.63036 115 GLU B C 1
ATOM 2267 O O . GLU B 1 115 ? 58.41844 101.26824 73.78335 1.000 75.03796 115 GLU B O 1
ATOM 2273 N N . PRO B 1 116 ? 56.49087 102.11399 74.59869 1.000 61.05841 116 PRO B N 1
ATOM 2274 C CA . PRO B 1 116 ? 55.28587 102.08483 75.43678 1.000 59.69420 116 PRO B CA 1
ATOM 2275 C C . PRO B 1 116 ? 54.31910 100.98583 75.01596 1.000 65.60492 116 PRO B C 1
ATOM 2276 O O . PRO B 1 116 ? 54.34577 100.55242 73.86322 1.000 65.38999 116 PRO B O 1
ATOM 2280 N N . ILE B 1 117 ? 53.48955 100.52409 75.94453 1.000 68.60411 117 ILE B N 1
ATOM 2281 C CA . ILE B 1 117 ? 52.45791 99.53885 75.65082 1.000 50.08967 117 ILE B CA 1
ATOM 2282 C C . ILE B 1 117 ? 51.14851 100.27854 75.40984 1.000 53.29441 117 ILE B C 1
ATOM 2283 O O . ILE B 1 117 ? 50.63340 100.95351 76.30951 1.000 67.00714 117 ILE B O 1
ATOM 2288 N N . THR B 1 118 ? 50.60045 100.14227 74.20137 1.000 54.73092 118 THR B N 1
ATOM 2289 C CA . THR B 1 118 ? 49.42752 100.89620 73.77736 1.000 57.12106 118 THR B CA 1
ATOM 2290 C C . THR B 1 118 ? 48.46699 99.97055 73.04197 1.000 58.60801 118 THR B C 1
ATOM 2291 O O . THR B 1 118 ? 48.69553 98.76182 72.92701 1.000 62.25893 118 THR B O 1
ATOM 2295 N N . LYS B 1 119 ? 47.37081 100.55658 72.55559 1.000 60.32328 119 LYS B N 1
ATOM 2296 C CA . LYS B 1 119 ? 46.36257 99.87564 71.74466 1.000 59.17487 119 LYS B CA 1
ATOM 2297 C C . LYS B 1 119 ? 45.67060 98.73754 72.48850 1.000 61.38939 119 LYS B C 1
ATOM 2298 O O . LYS B 1 119 ? 45.14457 97.81620 71.85448 1.000 67.10480 119 LYS B O 1
ATOM 2304 N N . VAL B 1 120 ? 45.64515 98.78624 73.82362 1.000 50.47237 120 VAL B N 1
ATOM 2305 C CA . VAL B 1 120 ? 44.84457 97.82933 74.58593 1.000 54.99423 120 VAL B CA 1
ATOM 2306 C C . VAL B 1 120 ? 43.38815 97.88179 74.13689 1.000 61.24260 120 VAL B C 1
ATOM 2307 O O . VAL B 1 120 ? 42.69980 96.85459 74.07795 1.000 58.42683 120 VAL B O 1
ATOM 2311 N N . SER B 1 121 ? 42.90627 99.07780 73.78775 1.000 60.51221 121 SER B N 1
ATOM 2312 C CA . SER B 1 121 ? 41.53793 99.24787 73.31802 1.000 67.91164 121 SER B CA 1
ATOM 2313 C C . SER B 1 121 ? 41.28483 98.56624 71.98114 1.000 70.76480 121 SER B C 1
ATOM 2314 O O . SER B 1 121 ? 40.12160 98.35817 71.62230 1.000 73.08851 121 SER B O 1
ATOM 2317 N N . HIS B 1 122 ? 42.33506 98.22428 71.23403 1.000 72.38663 122 HIS B N 1
ATOM 2318 C CA . HIS B 1 122 ? 42.16907 97.55187 69.95086 1.000 66.41231 122 HIS B CA 1
ATOM 2319 C C . HIS B 1 122 ? 41.88376 96.06067 70.09236 1.000 65.32685 122 HIS B C 1
ATOM 2320 O O . HIS B 1 122 ? 41.63092 95.39515 69.08107 1.000 54.34423 122 HIS B O 1
ATOM 2327 N N . ILE B 1 123 ? 41.91087 95.52369 71.30787 1.000 63.03075 123 ILE B N 1
ATOM 2328 C CA . ILE B 1 123 ? 41.57312 94.12275 71.54154 1.000 68.32199 123 ILE B CA 1
ATOM 2329 C C . ILE B 1 123 ? 40.10401 93.92716 71.18334 1.000 61.95065 123 ILE B C 1
ATOM 2330 O O . ILE B 1 123 ? 39.23768 94.63108 71.72198 1.000 60.47289 123 ILE B O 1
ATOM 2335 N N . PRO B 1 124 ? 39.78300 92.99579 70.28497 1.000 59.44532 124 PRO B N 1
ATOM 2336 C CA . PRO B 1 124 ? 38.38690 92.78984 69.88310 1.000 62.64074 124 PRO B CA 1
ATOM 2337 C C . PRO B 1 124 ? 37.51996 92.32456 71.04248 1.000 57.45436 124 PRO B C 1
ATOM 2338 O O . PRO B 1 124 ? 38.00041 91.79798 72.04753 1.000 62.22675 124 PRO B O 1
ATOM 2342 N N . SER B 1 125 ? 36.21175 92.53940 70.88919 1.000 64.56859 125 SER B N 1
ATOM 2343 C CA . SER B 1 125 ? 35.26898 92.18016 71.94189 1.000 72.33530 125 SER B CA 1
ATOM 2344 C C . SER B 1 125 ? 35.29256 90.69079 72.26566 1.000 60.57161 125 SER B C 1
ATOM 2345 O O . SER B 1 125 ? 34.93082 90.30488 73.38243 1.000 64.89496 125 SER B O 1
ATOM 2348 N N . SER B 1 126 ? 35.71152 89.84668 71.32194 1.000 62.38143 126 SER B N 1
ATOM 2349 C CA . SER B 1 126 ? 35.72047 88.40758 71.57142 1.000 61.07177 126 SER B CA 1
ATOM 2350 C C . SER B 1 126 ? 36.70448 88.02118 72.67443 1.000 67.03737 126 SER B C 1
ATOM 2351 O O . SER B 1 126 ? 36.41827 87.12223 73.47437 1.000 63.85512 126 SER B O 1
ATOM 2354 N N . ARG B 1 127 ? 37.86752 88.68049 72.73974 1.000 57.88220 127 ARG B N 1
ATOM 2355 C CA . ARG B 1 127 ? 38.83901 88.33554 73.77817 1.000 58.18575 127 ARG B CA 1
ATOM 2356 C C . ARG B 1 127 ? 38.33340 88.71648 75.16251 1.000 64.77992 127 ARG B C 1
ATOM 2357 O O . ARG B 1 127 ? 38.61322 88.01830 76.14644 1.000 55.42386 127 ARG B O 1
ATOM 2365 N N . TRP B 1 128 ? 37.62536 89.84375 75.26739 1.000 62.55956 128 TRP B N 1
ATOM 2366 C CA . TRP B 1 128 ? 37.02082 90.19871 76.54408 1.000 63.51375 128 TRP B CA 1
ATOM 2367 C C . TRP B 1 128 ? 35.85958 89.27719 76.87654 1.000 59.88043 128 TRP B C 1
ATOM 2368 O O . TRP B 1 128 ? 35.63642 88.96154 78.05059 1.000 67.58922 128 TRP B O 1
ATOM 2379 N N . ALA B 1 129 ? 35.13039 88.81867 75.85588 1.000 55.81200 129 ALA B N 1
ATOM 2380 C CA . ALA B 1 129 ? 33.97261 87.96345 76.08689 1.000 69.66683 129 ALA B CA 1
ATOM 2381 C C . ALA B 1 129 ? 34.38150 86.57520 76.55804 1.000 74.02914 129 ALA B C 1
ATOM 2382 O O . ALA B 1 129 ? 33.64432 85.94337 77.32300 1.000 74.35577 129 ALA B O 1
ATOM 2384 N N . LEU B 1 130 ? 35.54134 86.08806 76.11924 1.000 66.30170 130 LEU B N 1
ATOM 2385 C CA . LEU B 1 130 ? 35.98761 84.75911 76.51102 1.000 58.43797 130 LEU B CA 1
ATOM 2386 C C . LEU B 1 130 ? 36.18424 84.68116 78.01874 1.000 55.56893 130 LEU B C 1
ATOM 2387 O O . LEU B 1 130 ? 36.52452 85.66682 78.67835 1.000 58.58635 130 LEU B O 1
ATOM 2392 N N . VAL B 1 131 ? 35.96195 83.49039 78.56276 1.000 41.74450 131 VAL B N 1
ATOM 2393 C CA . VAL B 1 131 ? 36.21101 83.20159 79.96846 1.000 50.05483 131 VAL B CA 1
ATOM 2394 C C . VAL B 1 131 ? 37.40103 82.25590 80.04801 1.000 65.41229 131 VAL B C 1
ATOM 2395 O O . VAL B 1 131 ? 37.40201 81.19152 79.41563 1.000 69.32070 131 VAL B O 1
ATOM 2399 N N . CYS B 1 132 ? 38.41851 82.65402 80.80696 1.000 58.70562 132 CYS B N 1
ATOM 2400 C CA . CYS B 1 132 ? 39.58210 81.80487 81.02397 1.000 50.80041 132 CYS B CA 1
ATOM 2401 C C . CYS B 1 132 ? 39.15957 80.46616 81.61256 1.000 50.18256 132 CYS B C 1
ATOM 2402 O O . CYS B 1 132 ? 38.48725 80.41873 82.64774 1.000 46.46541 132 CYS B O 1
ATOM 2405 N N . SER B 1 133 ? 39.53433 79.37720 80.93611 1.000 43.41421 133 SER B N 1
ATOM 2406 C CA . SER B 1 133 ? 39.18362 78.04268 81.40941 1.000 41.52507 133 SER B CA 1
ATOM 2407 C C . SER B 1 133 ? 40.02643 77.59156 82.59317 1.000 46.38017 133 SER B C 1
ATOM 2408 O O . SER B 1 133 ? 39.74162 76.53211 83.15887 1.000 55.82803 133 SER B O 1
ATOM 2411 N N . LEU B 1 134 ? 41.04919 78.35337 82.97850 1.000 57.80847 134 LEU B N 1
ATOM 2412 C CA . LEU B 1 134 ? 41.94457 77.95647 84.05936 1.000 58.22031 134 LEU B CA 1
ATOM 2413 C C . LEU B 1 134 ? 41.56475 78.55722 85.40387 1.000 56.52464 134 LEU B C 1
ATOM 2414 O O . LEU B 1 134 ? 41.64902 77.86947 86.42643 1.000 55.45546 134 LEU B O 1
ATOM 2419 N N . CYS B 1 135 ? 41.14699 79.82447 85.42679 1.000 47.09186 135 CYS B N 1
ATOM 2420 C CA . CYS B 1 135 ? 40.74496 80.48803 86.65715 1.000 50.45301 135 CYS B CA 1
ATOM 2421 C C . CYS B 1 135 ? 39.26196 80.83015 86.70978 1.000 64.35658 135 CYS B C 1
ATOM 2422 O O . CYS B 1 135 ? 38.75550 81.13216 87.79541 1.000 64.04326 135 CYS B O 1
ATOM 2425 N N . ASN B 1 136 ? 38.57019 80.82490 85.56797 1.000 66.16189 136 ASN B N 1
ATOM 2426 C CA . ASN B 1 136 ? 37.11836 81.02171 85.50077 1.000 77.66032 136 ASN B CA 1
ATOM 2427 C C . ASN B 1 136 ? 36.69173 82.38838 86.02904 1.000 73.31257 136 ASN B C 1
ATOM 2428 O O . ASN B 1 136 ? 35.57356 82.55045 86.52114 1.000 77.52850 136 ASN B O 1
ATOM 2433 N N . GLU B 1 137 ? 37.56958 83.38141 85.93704 1.000 61.95038 137 GLU B N 1
ATOM 2434 C CA . GLU B 1 137 ? 37.25391 84.74449 86.34277 1.000 56.41893 137 GLU B CA 1
ATOM 2435 C C . GLU B 1 137 ? 36.91788 85.57300 85.10856 1.000 62.96419 137 GLU B C 1
ATOM 2436 O O . GLU B 1 137 ? 37.74936 85.71315 84.20555 1.000 68.48444 137 GLU B O 1
ATOM 2442 N N . LYS B 1 138 ? 35.69561 86.10754 85.06674 1.000 71.13644 138 LYS B N 1
ATOM 2443 C CA . LYS B 1 138 ? 35.23025 86.92080 83.94202 1.000 70.37566 138 LYS B CA 1
ATOM 2444 C C . LYS B 1 138 ? 35.86313 88.30821 84.04423 1.000 74.60583 138 LYS B C 1
ATOM 2445 O O . LYS B 1 138 ? 35.22846 89.30513 84.39394 1.000 85.25458 138 LYS B O 1
ATOM 2451 N N . PHE B 1 139 ? 37.15196 88.35546 83.72224 1.000 77.48444 139 PHE B N 1
ATOM 2452 C CA . PHE B 1 139 ? 37.93817 89.57137 83.86050 1.000 77.63931 139 PHE B CA 1
ATOM 2453 C C . PHE B 1 139 ? 39.16796 89.43896 82.97467 1.000 67.40636 139 PHE B C 1
ATOM 2454 O O . PHE B 1 139 ? 39.69885 88.33851 82.81047 1.000 61.05199 139 PHE B O 1
ATOM 2462 N N . GLY B 1 140 ? 39.60020 90.55311 82.39333 1.000 63.45558 140 GLY B N 1
ATOM 2463 C CA . GLY B 1 140 ? 40.77404 90.54453 81.54626 1.000 65.68354 140 GLY B CA 1
ATOM 2464 C C . GLY B 1 140 ? 40.50435 89.96599 80.16685 1.000 62.51226 140 GLY B C 1
ATOM 2465 O O . GLY B 1 140 ? 39.36933 89.68595 79.77550 1.000 69.56416 140 GLY B O 1
ATOM 2466 N N . ALA B 1 141 ? 41.58975 89.78116 79.42126 1.000 56.20297 141 ALA B N 1
ATOM 2467 C CA . ALA B 1 141 ? 41.54067 89.26754 78.06035 1.000 42.18250 141 ALA B CA 1
ATOM 2468 C C . ALA B 1 141 ? 42.17230 87.88309 78.00885 1.000 45.89423 141 ALA B C 1
ATOM 2469 O O . ALA B 1 141 ? 43.17512 87.62275 78.68223 1.000 58.07039 141 ALA B O 1
ATOM 2471 N N . SER B 1 142 ? 41.57641 86.99297 77.21981 1.000 46.27406 142 SER B N 1
ATOM 2472 C CA . SER B 1 142 ? 42.05686 85.62638 77.08200 1.000 40.47173 142 SER B CA 1
ATOM 2473 C C . SER B 1 142 ? 42.46879 85.33409 75.64529 1.000 38.58089 142 SER B C 1
ATOM 2474 O O . SER B 1 142 ? 41.85669 85.82421 74.69233 1.000 41.92940 142 SER B O 1
ATOM 2477 N N . ILE B 1 143 ? 43.50535 84.50760 75.49976 1.000 44.52205 143 ILE B N 1
ATOM 2478 C CA . ILE B 1 143 ? 43.90455 84.00109 74.19194 1.000 42.83927 143 ILE B CA 1
ATOM 2479 C C . ILE B 1 143 ? 43.41416 82.56627 74.08355 1.000 41.04020 143 ILE B C 1
ATOM 2480 O O . ILE B 1 143 ? 42.85312 82.01660 75.03952 1.000 40.70421 143 ILE B O 1
ATOM 2485 N N . GLN B 1 144 ? 43.63364 81.94017 72.93410 1.000 36.49249 144 GLN B N 1
ATOM 2486 C CA . GLN B 1 144 ? 43.07158 80.62492 72.68835 1.000 41.27681 144 GLN B CA 1
ATOM 2487 C C . GLN B 1 144 ? 44.13866 79.66810 72.19323 1.000 40.35286 144 GLN B C 1
ATOM 2488 O O . GLN B 1 144 ? 45.19552 80.07032 71.70035 1.000 40.34131 144 GLN B O 1
ATOM 2494 N N . CYS B 1 145 ? 43.81965 78.38412 72.32661 1.000 39.03395 145 CYS B N 1
ATOM 2495 C CA . CYS B 1 145 ? 44.71801 77.32595 71.90055 1.000 38.91947 145 CYS B CA 1
ATOM 2496 C C . CYS B 1 145 ? 44.97813 77.41478 70.40313 1.000 46.91231 145 CYS B C 1
ATOM 2497 O O . CYS B 1 145 ? 44.06678 77.66929 69.60763 1.000 50.98225 145 CYS B O 1
ATOM 2500 N N . SER B 1 146 ? 46.23527 77.18098 70.02480 1.000 41.26209 146 SER B N 1
ATOM 2501 C CA . SER B 1 146 ? 46.66979 77.28948 68.64016 1.000 37.12410 146 SER B CA 1
ATOM 2502 C C . SER B 1 146 ? 46.28545 76.08560 67.78781 1.000 36.51349 146 SER B C 1
ATOM 2503 O O . SER B 1 146 ? 46.48561 76.12274 66.56867 1.000 43.16291 146 SER B O 1
ATOM 2506 N N . VAL B 1 147 ? 45.74744 75.02348 68.38667 1.000 36.10216 147 VAL B N 1
ATOM 2507 C CA . VAL B 1 147 ? 45.32678 73.86358 67.61010 1.000 41.19901 147 VAL B CA 1
ATOM 2508 C C . VAL B 1 147 ? 44.10434 74.22423 66.77477 1.000 48.68548 147 VAL B C 1
ATOM 2509 O O . VAL B 1 147 ? 43.25935 75.03443 67.18681 1.000 46.17896 147 VAL B O 1
ATOM 2513 N N . LYS B 1 148 ? 44.03099 73.64992 65.57407 1.000 50.24714 148 LYS B N 1
ATOM 2514 C CA . LYS B 1 148 ? 42.90998 73.88346 64.67296 1.000 47.46709 148 LYS B CA 1
ATOM 2515 C C . LYS B 1 148 ? 41.58891 73.49502 65.32796 1.000 49.85051 148 LYS B C 1
ATOM 2516 O O . LYS B 1 148 ? 41.42538 72.37270 65.81614 1.000 45.64942 148 LYS B O 1
ATOM 2522 N N . ASN B 1 149 ? 40.65328 74.44194 65.35204 1.000 50.57850 149 ASN B N 1
ATOM 2523 C CA . ASN B 1 149 ? 39.28915 74.27170 65.84522 1.000 54.18685 149 ASN B CA 1
ATOM 2524 C C . ASN B 1 149 ? 39.22508 74.01337 67.34339 1.000 51.55645 149 ASN B C 1
ATOM 2525 O O . ASN B 1 149 ? 38.15630 73.65270 67.85644 1.000 49.84377 149 ASN B O 1
ATOM 2530 N N . CYS B 1 150 ? 40.33801 74.14127 68.05819 1.000 38.74188 150 CYS B N 1
ATOM 2531 C CA . CYS B 1 150 ? 40.30633 74.14592 69.51224 1.000 40.74393 150 CYS B CA 1
ATOM 2532 C C . CYS B 1 150 ? 40.17408 75.58859 69.97387 1.000 43.67943 150 CYS B C 1
ATOM 2533 O O . CYS B 1 150 ? 41.03797 76.42489 69.68000 1.000 44.88680 150 CYS B O 1
ATOM 2536 N N . ARG B 1 151 ? 39.08668 75.87880 70.68181 1.000 42.49440 151 ARG B N 1
ATOM 2537 C CA . ARG B 1 151 ? 38.77378 77.23308 71.10475 1.000 39.68001 151 ARG B CA 1
ATOM 2538 C C . ARG B 1 151 ? 38.82832 77.39261 72.62216 1.000 42.56854 151 ARG B C 1
ATOM 2539 O O . ARG B 1 151 ? 38.25878 78.34423 73.16362 1.000 46.63762 151 ARG B O 1
ATOM 2547 N N . THR B 1 152 ? 39.51376 76.48384 73.31563 1.000 43.85333 152 THR B N 1
ATOM 2548 C CA . THR B 1 152 ? 39.74540 76.63990 74.74793 1.000 38.33447 152 THR B CA 1
ATOM 2549 C C . THR B 1 152 ? 40.52277 77.92505 74.99250 1.000 36.69706 152 THR B C 1
ATOM 2550 O O . THR B 1 152 ? 41.55752 78.16134 74.36466 1.000 40.51392 152 THR B O 1
ATOM 2554 N N . ALA B 1 153 ? 40.01079 78.76556 75.88740 1.000 46.50228 153 ALA B N 1
ATOM 2555 C CA . ALA B 1 153 ? 40.58624 80.07387 76.16218 1.000 45.91830 153 ALA B CA 1
ATOM 2556 C C . ALA B 1 153 ? 41.25104 80.08836 77.53185 1.000 41.80517 153 ALA B C 1
ATOM 2557 O O . ALA B 1 153 ? 40.94805 79.27094 78.40491 1.000 45.69953 153 ALA B O 1
ATOM 2559 N N . PHE B 1 154 ? 42.17394 81.02984 77.70733 1.000 45.62110 154 PHE B N 1
ATOM 2560 C CA . PHE B 1 154 ? 42.89194 81.16164 78.96768 1.000 51.11316 154 PHE B CA 1
ATOM 2561 C C . PHE B 1 154 ? 43.64037 82.48556 78.97943 1.000 48.49107 154 PHE B C 1
ATOM 2562 O O . PHE B 1 154 ? 44.05560 82.98382 77.92956 1.000 40.85050 154 PHE B O 1
ATOM 2570 N N . HIS B 1 155 ? 43.79204 83.05229 80.17561 1.000 46.32039 155 HIS B N 1
ATOM 2571 C CA . HIS B 1 155 ? 44.68870 84.18283 80.35650 1.000 41.99707 155 HIS B CA 1
ATOM 2572 C C . HIS B 1 155 ? 46.12390 83.77072 80.05170 1.000 40.30280 155 HIS B C 1
ATOM 2573 O O . HIS B 1 155 ? 46.50532 82.60306 80.17207 1.000 38.20935 155 HIS B O 1
ATOM 2580 N N . VAL B 1 156 ? 46.93096 84.75892 79.66982 1.000 37.48496 156 VAL B N 1
ATOM 2581 C CA . VAL B 1 156 ? 48.33969 84.50200 79.38873 1.000 38.91949 156 VAL B CA 1
ATOM 2582 C C . VAL B 1 156 ? 49.06543 84.08088 80.66120 1.000 45.69010 156 VAL B C 1
ATOM 2583 O O . VAL B 1 156 ? 49.78930 83.07478 80.68549 1.000 53.39098 156 VAL B O 1
ATOM 2587 N N . THR B 1 157 ? 48.85747 84.82952 81.74552 1.000 43.08128 157 THR B N 1
ATOM 2588 C CA . THR B 1 157 ? 49.51233 84.50305 83.00537 1.000 42.79551 157 THR B CA 1
ATOM 2589 C C . THR B 1 157 ? 49.01078 83.17442 83.56165 1.000 45.34737 157 THR B C 1
ATOM 2590 O O . THR B 1 157 ? 49.78714 82.41548 84.14805 1.000 56.62089 157 THR B O 1
ATOM 2594 N N . CYS B 1 158 ? 47.71992 82.87034 83.38841 1.000 39.63740 158 CYS B N 1
ATOM 2595 C CA . CYS B 1 158 ? 47.21305 81.56528 83.81206 1.000 35.08535 158 CYS B CA 1
ATOM 2596 C C . CYS B 1 158 ? 47.84701 80.43962 83.01064 1.000 36.50956 158 CYS B C 1
ATOM 2597 O O . CYS B 1 158 ? 48.22028 79.40464 83.57133 1.000 36.35688 158 CYS B O 1
ATOM 2600 N N . ALA B 1 159 ? 47.97939 80.62322 81.69722 1.000 36.23600 159 ALA B N 1
ATOM 2601 C CA . ALA B 1 159 ? 48.66136 79.62817 80.87978 1.000 33.50174 159 ALA B CA 1
ATOM 2602 C C . ALA B 1 159 ? 50.07694 79.37744 81.38670 1.000 41.42336 159 ALA B C 1
ATOM 2603 O O . ALA B 1 159 ? 50.47518 78.22781 81.60968 1.000 46.46629 159 ALA B O 1
ATOM 2605 N N . PHE B 1 160 ? 50.84498 80.44668 81.60816 1.000 39.22971 160 PHE B N 1
ATOM 2606 C CA . PHE B 1 160 ? 52.21569 80.26648 82.08702 1.000 43.73622 160 PHE B CA 1
ATOM 2607 C C . PHE B 1 160 ? 52.26163 79.62406 83.46890 1.000 45.50328 160 PHE B C 1
ATOM 2608 O O . PHE B 1 160 ? 53.05639 78.70878 83.70523 1.000 50.21538 160 PHE B O 1
ATOM 2616 N N . ASP B 1 161 ? 51.41323 80.08268 84.39177 1.000 51.88683 161 ASP B N 1
ATOM 2617 C CA . ASP B 1 161 ? 51.46869 79.60878 85.76958 1.000 42.17814 161 ASP B CA 1
ATOM 2618 C C . ASP B 1 161 ? 50.97091 78.17865 85.90449 1.000 54.42907 161 ASP B C 1
ATOM 2619 O O . ASP B 1 161 ? 51.39126 77.46287 86.82043 1.000 63.99787 161 ASP B O 1
ATOM 2624 N N . ARG B 1 162 ? 50.08829 77.74498 85.01337 1.000 55.88812 162 ARG B N 1
ATOM 2625 C CA . ARG B 1 162 ? 49.53257 76.40280 85.06687 1.000 49.63835 162 ARG B CA 1
ATOM 2626 C C . ARG B 1 162 ? 50.32615 75.41450 84.22410 1.000 41.72690 162 ARG B C 1
ATOM 2627 O O . ARG B 1 162 ? 49.93503 74.24854 84.12906 1.000 68.20567 162 ARG B O 1
ATOM 2635 N N . GLY B 1 163 ? 51.42406 75.85382 83.61420 1.000 41.97099 163 GLY B N 1
ATOM 2636 C CA . GLY B 1 163 ? 52.31367 74.95692 82.90675 1.000 48.26402 163 GLY B CA 1
ATOM 2637 C C . GLY B 1 163 ? 51.92057 74.61387 81.49107 1.000 49.84806 163 GLY B C 1
ATOM 2638 O O . GLY B 1 163 ? 52.43768 73.63822 80.93972 1.000 59.05785 163 GLY B O 1
ATOM 2639 N N . LEU B 1 164 ? 51.02701 75.38160 80.87848 1.000 47.70012 164 LEU B N 1
ATOM 2640 C CA . LEU B 1 164 ? 50.67181 75.13117 79.49123 1.000 45.64410 164 LEU B CA 1
ATOM 2641 C C . LEU B 1 164 ? 51.86264 75.41344 78.57923 1.000 41.15221 164 LEU B C 1
ATOM 2642 O O . LEU B 1 164 ? 52.78730 76.14844 78.92843 1.000 49.94488 164 LEU B O 1
ATOM 2647 N N . GLU B 1 165 ? 51.84142 74.80090 77.40002 1.000 46.77291 165 GLU B N 1
ATOM 2648 C CA . GLU B 1 165 ? 52.91062 75.00922 76.43062 1.000 43.14862 165 GLU B CA 1
ATOM 2649 C C . GLU B 1 165 ? 52.75033 76.37806 75.78839 1.000 44.73857 165 GLU B C 1
ATOM 2650 O O . GLU B 1 165 ? 51.79451 76.62117 75.03990 1.000 54.30755 165 GLU B O 1
ATOM 2656 N N . MET B 1 166 ? 53.69111 77.26661 76.08355 1.000 43.14024 166 MET B N 1
ATOM 2657 C CA . MET B 1 166 ? 53.74098 78.61282 75.52813 1.000 44.56955 166 MET B CA 1
ATOM 2658 C C . MET B 1 166 ? 54.99609 78.71237 74.67095 1.000 45.69730 166 MET B C 1
ATOM 2659 O O . MET B 1 166 ? 56.11896 78.66782 75.18408 1.000 53.34908 166 MET B O 1
ATOM 2664 N N . LYS B 1 167 ? 54.79480 78.83235 73.36886 1.000 55.99270 167 LYS B N 1
ATOM 2665 C CA . LYS B 1 167 ? 55.82762 78.67462 72.36233 1.000 53.86677 167 LYS B CA 1
ATOM 2666 C C . LYS B 1 167 ? 56.02723 79.98087 71.60385 1.000 61.36240 167 LYS B C 1
ATOM 2667 O O . LYS B 1 167 ? 55.07350 80.72607 71.36021 1.000 64.57877 167 LYS B O 1
ATOM 2673 N N . THR B 1 168 ? 57.27217 80.26363 71.23465 1.000 62.67618 168 THR B N 1
ATOM 2674 C CA . THR B 1 168 ? 57.57880 81.35978 70.32390 1.000 53.50916 168 THR B CA 1
ATOM 2675 C C . THR B 1 168 ? 58.23891 80.74599 69.09949 1.000 53.98400 168 THR B C 1
ATOM 2676 O O . THR B 1 168 ? 59.23648 80.02671 69.22182 1.000 56.81565 168 THR B O 1
ATOM 2680 N N . ILE B 1 169 ? 57.67073 81.01937 67.92841 1.000 58.95831 169 ILE B N 1
ATOM 2681 C CA . ILE B 1 169 ? 58.12318 80.47031 66.65462 1.000 65.28310 169 ILE B CA 1
ATOM 2682 C C . ILE B 1 169 ? 58.57011 81.61482 65.75633 1.000 73.08637 169 ILE B C 1
ATOM 2683 O O . ILE B 1 169 ? 57.98225 82.70068 65.78352 1.000 75.28186 169 ILE B O 1
ATOM 2688 N N . LEU B 1 170 ? 59.62967 81.38646 64.98761 1.000 79.35090 170 LEU B N 1
ATOM 2689 C CA . LEU B 1 170 ? 60.18600 82.40881 64.11488 1.000 73.03440 170 LEU B CA 1
ATOM 2690 C C . LEU B 1 170 ? 59.66507 82.21963 62.69709 1.000 83.02549 170 LEU B C 1
ATOM 2691 O O . LEU B 1 170 ? 59.67129 81.10144 62.17318 1.000 89.07617 170 LEU B O 1
ATOM 2696 N N . ALA B 1 171 ? 59.21617 83.31300 62.08361 1.000 82.37550 171 ALA B N 1
ATOM 2697 C CA . ALA B 1 171 ? 58.67833 83.32383 60.73163 1.000 90.42647 171 ALA B CA 1
ATOM 2698 C C . ALA B 1 171 ? 59.62008 84.09812 59.81454 1.000 112.08801 171 ALA B C 1
ATOM 2699 O O . ALA B 1 171 ? 60.71859 84.50526 60.20919 1.000 110.16290 171 ALA B O 1
ATOM 2701 N N . GLU B 1 172 ? 59.18282 84.28936 58.57136 1.000 121.70020 172 GLU B N 1
ATOM 2702 C CA . GLU B 1 172 ? 59.95055 85.09547 57.63674 1.000 121.99779 172 GLU B CA 1
ATOM 2703 C C . GLU B 1 172 ? 59.86877 86.56528 58.02679 1.000 123.74113 172 GLU B C 1
ATOM 2704 O O . GLU B 1 172 ? 58.97842 86.98904 58.77110 1.000 122.24772 172 GLU B O 1
ATOM 2710 N N . ASN B 1 173 ? 60.82237 87.34435 57.51311 1.000 124.56958 173 ASN B N 1
ATOM 2711 C CA . ASN B 1 173 ? 60.98666 88.74810 57.89209 1.000 120.54578 173 ASN B CA 1
ATOM 2712 C C . ASN B 1 173 ? 61.30907 88.88533 59.37821 1.000 111.37770 173 ASN B C 1
ATOM 2713 O O . ASN B 1 173 ? 61.05525 89.92775 59.98827 1.000 105.69307 173 ASN B O 1
ATOM 2718 N N . ASP B 1 174 ? 61.86271 87.82491 59.97040 1.000 111.15863 174 ASP B N 1
ATOM 2719 C CA . ASP B 1 174 ? 62.25252 87.81120 61.38013 1.000 115.10784 174 ASP B CA 1
ATOM 2720 C C . ASP B 1 174 ? 61.07062 88.10560 62.29751 1.000 110.29259 174 ASP B C 1
ATOM 2721 O O . ASP B 1 174 ? 61.25195 88.51989 63.44796 1.000 121.66730 174 ASP B O 1
ATOM 2726 N N . GLU B 1 175 ? 59.85592 87.92096 61.79121 1.000 95.69846 175 GLU B N 1
ATOM 2727 C CA . GLU B 1 175 ? 58.66947 88.04811 62.61562 1.000 77.11893 175 GLU B CA 1
ATOM 2728 C C . GLU B 1 175 ? 58.63449 86.91231 63.63159 1.000 70.25860 175 GLU B C 1
ATOM 2729 O O . GLU B 1 175 ? 59.26663 85.86870 63.45572 1.000 74.78500 175 GLU B O 1
ATOM 2735 N N . VAL B 1 176 ? 57.86771 87.11209 64.69765 1.000 63.98910 176 VAL B N 1
ATOM 2736 C CA . VAL B 1 176 ? 57.77595 86.13870 65.77832 1.000 52.01532 176 VAL B CA 1
ATOM 2737 C C . VAL B 1 176 ? 56.30702 85.87711 66.06890 1.000 62.26141 176 VAL B C 1
ATOM 2738 O O . VAL B 1 176 ? 55.56964 86.79573 66.44743 1.000 62.96079 176 VAL B O 1
ATOM 2742 N N . LYS B 1 177 ? 55.88110 84.63275 65.86840 1.000 56.06536 177 LYS B N 1
ATOM 2743 C CA . LYS B 1 177 ? 54.55050 84.18851 66.24568 1.000 51.50338 177 LYS B CA 1
ATOM 2744 C C . LYS B 1 177 ? 54.57306 83.67729 67.67995 1.000 54.27944 177 LYS B C 1
ATOM 2745 O O . LYS B 1 177 ? 55.51064 82.98824 68.09344 1.000 56.88932 177 LYS B O 1
ATOM 2751 N N . PHE B 1 178 ? 53.52793 84.00138 68.42968 1.000 52.23678 178 PHE B N 1
ATOM 2752 C CA . PHE B 1 178 ? 53.38273 83.56922 69.81262 1.000 46.94009 178 PHE B CA 1
ATOM 2753 C C . PHE B 1 178 ? 52.22012 82.59405 69.85822 1.000 53.11824 178 PHE B C 1
ATOM 2754 O O . PHE B 1 178 ? 51.07834 82.97043 69.57175 1.000 62.72045 178 PHE B O 1
ATOM 2762 N N . LYS B 1 179 ? 52.50955 81.34880 70.21611 1.000 46.28108 179 LYS B N 1
ATOM 2763 C CA . LYS B 1 179 ? 51.51309 80.29807 70.22349 1.000 50.48748 179 LYS B CA 1
ATOM 2764 C C . LYS B 1 179 ? 51.33412 79.76438 71.63625 1.000 52.47465 179 LYS B C 1
ATOM 2765 O O . LYS B 1 179 ? 52.22524 79.85851 72.48498 1.000 58.26967 179 LYS B O 1
ATOM 2771 N N . SER B 1 180 ? 50.15587 79.20245 71.87076 1.000 42.37525 180 SER B N 1
ATOM 2772 C CA . SER B 1 180 ? 49.77869 78.68453 73.17068 1.000 42.12899 180 SER B CA 1
ATOM 2773 C C . SER B 1 180 ? 48.94049 77.43697 72.96384 1.000 39.62577 180 SER B C 1
ATOM 2774 O O . SER B 1 180 ? 48.18412 77.33339 71.99463 1.000 51.76824 180 SER B O 1
ATOM 2777 N N . TYR B 1 181 ? 49.07162 76.49123 73.88423 1.000 40.62821 181 TYR B N 1
ATOM 2778 C CA . TYR B 1 181 ? 48.34365 75.23641 73.77284 1.000 37.66668 181 TYR B CA 1
ATOM 2779 C C . TYR B 1 181 ? 47.67857 74.91775 75.10017 1.000 38.48902 181 TYR B C 1
ATOM 2780 O O . TYR B 1 181 ? 48.30771 75.02326 76.15782 1.000 43.53402 181 TYR B O 1
ATOM 2789 N N . CYS B 1 182 ? 46.40233 74.54382 75.03500 1.000 40.01975 182 CYS B N 1
ATOM 2790 C CA . CYS B 1 182 ? 45.60046 74.17102 76.19182 1.000 43.67293 182 CYS B CA 1
ATOM 2791 C C . CYS B 1 182 ? 46.18292 72.91408 76.83241 1.000 46.63687 182 CYS B C 1
ATOM 2792 O O . CYS B 1 182 ? 47.03813 72.25838 76.22421 1.000 37.93402 182 CYS B O 1
ATOM 2795 N N . PRO B 1 183 ? 45.77195 72.55350 78.05565 1.000 53.76500 183 PRO B N 1
ATOM 2796 C CA . PRO B 1 183 ? 46.34714 71.35167 78.68440 1.000 54.59112 183 PRO B CA 1
ATOM 2797 C C . PRO B 1 183 ? 46.22775 70.10218 77.82615 1.000 55.46718 183 PRO B C 1
ATOM 2798 O O . PRO B 1 183 ? 47.18598 69.32832 77.72423 1.000 63.28661 183 PRO B O 1
ATOM 2802 N N . LYS B 1 184 ? 45.07216 69.89609 77.19366 1.000 50.13433 184 LYS B N 1
ATOM 2803 C CA . LYS B 1 184 ? 44.85989 68.71527 76.36223 1.000 50.87562 184 LYS B CA 1
ATOM 2804 C C . LYS B 1 184 ? 45.85552 68.63439 75.21126 1.000 49.99096 184 LYS B C 1
ATOM 2805 O O . LYS B 1 184 ? 46.24879 67.53382 74.80908 1.000 47.68876 184 LYS B O 1
ATOM 2811 N N . HIS B 1 185 ? 46.28562 69.77725 74.67869 1.000 54.11132 185 HIS B N 1
ATOM 2812 C CA . HIS B 1 185 ? 47.11235 69.81311 73.47922 1.000 58.79357 185 HIS B CA 1
ATOM 2813 C C . HIS B 1 185 ? 48.56154 70.18317 73.74945 1.000 58.44484 185 HIS B C 1
ATOM 2814 O O . HIS B 1 185 ? 49.33953 70.31414 72.79672 1.000 51.56445 185 HIS B O 1
ATOM 2821 N N . SER B 1 186 ? 48.94074 70.38453 75.00570 1.000 55.02774 186 SER B N 1
ATOM 2822 C CA . SER B 1 186 ? 50.33499 70.63307 75.32592 1.000 59.02472 186 SER B CA 1
ATOM 2823 C C . SER B 1 186 ? 51.10942 69.32274 75.30338 1.000 67.81899 186 SER B C 1
ATOM 2824 O O . SER B 1 186 ? 50.59236 68.27406 75.69895 1.000 59.34006 186 SER B O 1
ATOM 2827 N N . SER B 1 187 ? 52.34700 69.38523 74.82175 1.000 74.53021 187 SER B N 1
ATOM 2828 C CA . SER B 1 187 ? 53.19701 68.20295 74.74266 1.000 77.35849 187 SER B CA 1
ATOM 2829 C C . SER B 1 187 ? 53.56260 67.70686 76.13895 1.000 77.32234 187 SER B C 1
ATOM 2830 O O . SER B 1 187 ? 54.48576 66.91191 76.30359 1.000 84.29142 187 SER B O 1
ATOM 2833 N N . ALA C 1 1 ? 61.14378 62.42059 88.03262 1.000 60.13730 1 ALA C N 1
ATOM 2834 C CA . ALA C 1 1 ? 60.01505 62.47555 88.95593 1.000 51.25801 1 ALA C CA 1
ATOM 2835 C C . ALA C 1 1 ? 60.33893 61.75670 90.25472 1.000 47.12895 1 ALA C C 1
ATOM 2836 O O . ALA C 1 1 ? 61.24768 60.93283 90.31341 1.000 65.75442 1 ALA C O 1
ATOM 2838 N N . ARG C 1 2 ? 59.58505 62.08287 91.29600 1.000 48.16651 2 ARG C N 1
ATOM 2839 C CA . ARG C 1 2 ? 59.72635 61.42589 92.58564 1.000 46.92815 2 ARG C CA 1
ATOM 2840 C C . ARG C 1 2 ? 59.10780 60.02980 92.54775 1.000 47.11829 2 ARG C C 1
ATOM 2841 O O . ARG C 1 2 ? 57.98690 59.85091 92.06039 1.000 50.00233 2 ARG C O 1
ATOM 2849 N N . THR C 1 3 ? 59.86323 59.03515 93.01575 1.000 40.52972 3 THR C N 1
ATOM 2850 C CA . THR C 1 3 ? 59.40312 57.65570 93.10409 1.000 44.50716 3 THR C CA 1
ATOM 2851 C C . THR C 1 3 ? 59.58812 57.14619 94.52771 1.000 47.80770 3 THR C C 1
ATOM 2852 O O . THR C 1 3 ? 60.43368 57.63894 95.28010 1.000 47.88199 3 THR C O 1
ATOM 2856 N N . LYS C 1 4 ? 58.79709 56.13350 94.88425 1.000 42.31642 4 LYS C N 1
ATOM 2857 C CA . LYS C 1 4 ? 58.95024 55.46680 96.17229 1.000 48.77778 4 LYS C CA 1
ATOM 2858 C C . LYS C 1 4 ? 60.14579 54.52294 96.11937 1.000 52.99682 4 LYS C C 1
ATOM 2859 O O . LYS C 1 4 ? 60.21360 53.64992 95.24726 1.000 50.33201 4 LYS C O 1
ATOM 2865 N N . GLN C 1 5 ? 61.08689 54.69775 97.04541 1.000 55.78177 5 GLN C N 1
ATOM 2866 C CA . GLN C 1 5 ? 62.32877 53.93990 97.05346 1.000 65.5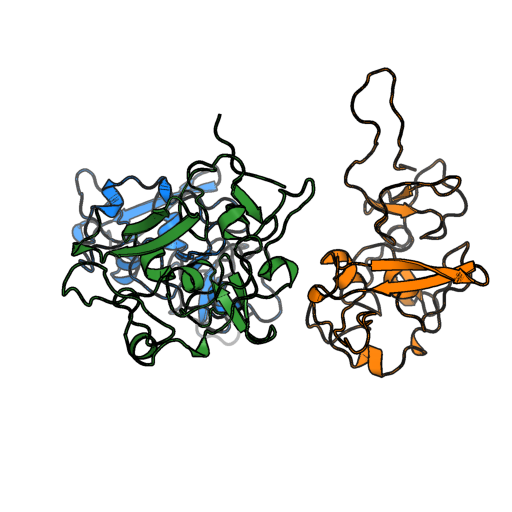3346 5 GLN C CA 1
ATOM 2867 C C . GLN C 1 5 ? 62.43174 53.13007 98.33893 1.000 64.64350 5 GLN C C 1
ATOM 2868 O O . GLN C 1 5 ? 62.04412 53.60191 99.41259 1.000 53.65861 5 GLN C O 1
ATOM 2874 N N . THR C 1 6 ? 62.92384 51.89603 98.21971 1.000 78.44693 6 THR C N 1
ATOM 2875 C CA . THR C 1 6 ? 63.19016 51.02912 99.36785 1.000 94.90835 6 THR C CA 1
ATOM 2876 C C . THR C 1 6 ? 64.63477 50.54967 99.28465 1.000 99.11520 6 THR C C 1
ATOM 2877 O O . THR C 1 6 ? 64.99339 49.81566 98.35683 1.000 105.64455 6 THR C O 1
ATOM 2881 N N . ALA C 1 7 ? 65.45997 50.96474 100.24321 1.000 84.59391 7 ALA C N 1
ATOM 2882 C CA . ALA C 1 7 ? 66.84053 50.48934 100.33290 1.000 71.48481 7 ALA C CA 1
ATOM 2883 C C . ALA C 1 7 ? 67.45440 50.81641 101.69268 1.000 56.89921 7 ALA C C 1
ATOM 2884 O O . ALA C 1 7 ? 66.78886 51.36178 102.57047 1.000 53.16989 7 ALA C O 1
ATOM 2886 N N . ASP C 1 18 ? 58.64851 56.56747 102.44553 1.000 74.41675 18 ASP C N 1
ATOM 2887 C CA . ASP C 1 18 ? 57.20606 56.64435 102.24983 1.000 60.80003 18 ASP C CA 1
ATOM 2888 C C . ASP C 1 18 ? 56.53317 55.35442 102.71454 1.000 64.66268 18 ASP C C 1
ATOM 2889 O O . ASP C 1 18 ? 55.89794 54.65979 101.92081 1.000 63.63663 18 ASP C O 1
ATOM 2894 N N . GLU C 1 19 ? 56.65780 55.04846 104.00989 1.000 73.26736 19 GLU C N 1
ATOM 2895 C CA . GLU C 1 19 ? 56.29886 53.71722 104.49709 1.000 60.54458 19 GLU C CA 1
ATOM 2896 C C . GLU C 1 19 ? 54.81571 53.41059 104.31973 1.000 53.45641 19 GLU C C 1
ATOM 2897 O O . GLU C 1 19 ? 54.43893 52.23857 104.20719 1.000 65.10197 19 GLU C O 1
ATOM 2903 N N . ASP C 1 20 ? 53.96065 54.43092 104.28021 1.000 40.53511 20 ASP C N 1
ATOM 2904 C CA . ASP C 1 20 ? 52.51907 54.21794 104.21233 1.000 43.83696 20 ASP C CA 1
ATOM 2905 C C . ASP C 1 20 ? 51.93987 54.50604 102.83223 1.000 39.61695 20 ASP C C 1
ATOM 2906 O O . ASP C 1 20 ? 50.71423 54.54362 102.67992 1.000 54.29510 20 ASP C O 1
ATOM 2911 N N . VAL C 1 21 ? 52.78341 54.69330 101.82588 1.000 41.43635 21 VAL C N 1
ATOM 2912 C CA . VAL C 1 21 ? 52.33226 54.99230 100.47215 1.000 38.94051 21 VAL C CA 1
ATOM 2913 C C . VAL C 1 21 ? 52.14379 53.68599 99.71327 1.000 38.79027 21 VAL C C 1
ATOM 2914 O O . VAL C 1 21 ? 53.01384 52.80943 99.74241 1.000 40.46142 21 VAL C O 1
ATOM 2918 N N . VAL C 1 22 ? 50.98965 53.53928 99.06629 1.000 33.39657 22 VAL C N 1
ATOM 2919 C CA . VAL C 1 22 ? 50.70619 52.41435 98.18784 1.000 42.41486 22 VAL C CA 1
ATOM 2920 C C . VAL C 1 22 ? 50.31394 52.94781 96.81425 1.000 35.09907 22 VAL C C 1
ATOM 2921 O O . VAL C 1 22 ? 49.98253 54.12266 96.64675 1.000 32.76718 22 VAL C O 1
ATOM 2925 N N . CYS C 1 23 ? 50.35020 52.05972 95.82324 1.000 28.45785 23 CYS C N 1
ATOM 2926 C CA . CYS C 1 23 ? 49.85021 52.40132 94.49725 1.000 27.04233 23 CYS C CA 1
ATOM 2927 C C . CYS C 1 23 ? 48.35448 52.67773 94.56876 1.000 35.30169 23 CYS C C 1
ATOM 2928 O O . CYS C 1 23 ? 47.59511 51.89738 95.14844 1.000 27.92310 23 CYS C O 1
ATOM 2931 N N . ASP C 1 24 ? 47.92653 53.80532 94.00167 1.000 36.67761 24 ASP C N 1
ATOM 2932 C CA . ASP C 1 24 ? 46.51229 54.15071 94.09000 1.000 36.36536 24 ASP C CA 1
ATOM 2933 C C . ASP C 1 24 ? 45.62920 53.20244 93.29117 1.000 30.74244 24 ASP C C 1
ATOM 2934 O O . ASP C 1 24 ? 44.42331 53.14390 93.54199 1.000 35.42552 24 ASP C O 1
ATOM 2939 N N . VAL C 1 25 ? 46.19626 52.46270 92.34220 1.000 33.02184 25 VAL C N 1
ATOM 2940 C CA . VAL C 1 25 ? 45.41081 51.58253 91.48511 1.000 45.97557 25 VAL C CA 1
ATOM 2941 C C . VAL C 1 25 ? 45.25994 50.21196 92.13869 1.000 50.05326 25 VAL C C 1
ATOM 2942 O O . VAL C 1 25 ? 44.13589 49.75056 92.37143 1.000 41.44031 25 VAL C O 1
ATOM 2946 N N . CYS C 1 26 ? 46.38189 49.55710 92.45640 1.000 34.01421 26 CYS C N 1
ATOM 2947 C CA . CYS C 1 26 ? 46.35388 48.19514 92.97868 1.000 26.56584 26 CYS C CA 1
ATOM 2948 C C . CYS C 1 26 ? 46.58406 48.11797 94.48522 1.000 33.07864 26 CYS C C 1
ATOM 2949 O O . CYS C 1 26 ? 46.55793 47.01714 95.04230 1.000 38.14121 26 CYS C O 1
ATOM 2952 N N . GLN C 1 27 ? 46.79487 49.25860 95.14793 1.000 34.17187 27 GLN C N 1
ATOM 2953 C CA . GLN C 1 27 ? 47.04465 49.35140 96.59376 1.000 39.18745 27 GLN C CA 1
ATOM 2954 C C . GLN C 1 27 ? 48.18086 48.45170 97.07148 1.000 34.73131 27 GLN C C 1
ATOM 2955 O O . GLN C 1 27 ? 48.23661 48.07449 98.24533 1.000 37.13757 27 GLN C O 1
ATOM 2961 N N . SER C 1 28 ? 49.13981 48.17902 96.19680 1.000 27.34081 28 SER C N 1
ATOM 2962 C CA . SER C 1 28 ? 50.32969 47.44840 96.61331 1.000 34.88373 28 SER C CA 1
ATOM 2963 C C . SER C 1 28 ? 51.41007 48.43464 97.03864 1.000 35.20732 28 SER C C 1
ATOM 2964 O O . SER C 1 28 ? 51.53420 49.50701 96.44335 1.000 26.92916 28 SER C O 1
ATOM 2967 N N . PRO C 1 29 ? 52.18028 48.11138 98.08135 1.000 34.59695 29 PRO C N 1
ATOM 2968 C CA . PRO C 1 29 ? 53.14982 49.08070 98.61071 1.000 38.53891 29 PRO C CA 1
ATOM 2969 C C . PRO C 1 29 ? 54.50233 49.08733 97.92042 1.000 39.45612 29 PRO C C 1
ATOM 2970 O O . PRO C 1 29 ? 55.29849 49.99441 98.19423 1.000 39.78893 29 PRO C O 1
ATOM 2974 N N . ASP C 1 30 ? 54.77859 48.14313 97.02331 1.000 34.33840 30 ASP C N 1
ATOM 2975 C CA . ASP C 1 30 ? 56.12636 47.90185 96.52431 1.000 36.24966 30 ASP C CA 1
ATOM 2976 C C . ASP C 1 30 ? 56.24509 48.21157 95.04097 1.000 35.63512 30 ASP C C 1
ATOM 2977 O O . ASP C 1 30 ? 55.38157 47.83325 94.24196 1.000 27.30889 30 ASP C O 1
ATOM 2982 N N . GLY C 1 31 ? 57.32490 48.89964 94.67996 1.000 32.09541 31 GLY C N 1
ATOM 2983 C CA . GLY C 1 31 ? 57.74128 48.92087 93.29693 1.000 32.05374 31 GLY C CA 1
ATOM 2984 C C . GLY C 1 31 ? 58.32041 47.58229 92.87892 1.000 40.23010 31 GLY C C 1
ATOM 2985 O O . GLY C 1 31 ? 58.74271 46.76835 93.70160 1.000 41.16080 31 GLY C O 1
ATOM 2986 N N . GLU C 1 32 ? 58.33448 47.34450 91.57055 1.000 38.90730 32 GLU C N 1
ATOM 2987 C CA . GLU C 1 32 ? 58.79859 46.08165 91.02404 1.000 30.41012 32 GLU C CA 1
ATOM 2988 C C . GLU C 1 32 ? 59.81599 46.34596 89.91839 1.000 37.92531 32 GLU C C 1
ATOM 2989 O O . GLU C 1 32 ? 60.02393 47.48783 89.49566 1.000 36.48818 32 GLU C O 1
ATOM 2995 N N . ASP C 1 33 ? 60.45309 45.27004 89.44673 1.000 34.23755 33 ASP C N 1
ATOM 2996 C CA . ASP C 1 33 ? 61.45647 45.38354 88.39013 1.000 39.90877 33 ASP C CA 1
ATOM 2997 C C . ASP C 1 33 ? 60.83395 45.96882 87.12833 1.000 40.31464 33 ASP C C 1
ATOM 2998 O O . ASP C 1 33 ? 59.85827 45.42902 86.59763 1.000 39.15328 33 ASP C O 1
ATOM 3003 N N . GLY C 1 34 ? 61.39110 47.08410 86.65882 1.000 40.52721 34 GLY C N 1
ATOM 3004 C CA . GLY C 1 34 ? 60.81266 47.77979 85.52575 1.000 29.20884 34 GLY C CA 1
ATOM 3005 C C . GLY C 1 34 ? 59.42722 48.32451 85.78719 1.000 43.72106 34 GLY C C 1
ATOM 3006 O O . GLY C 1 34 ? 58.67538 48.56740 84.83966 1.000 42.03047 34 GLY C O 1
ATOM 3007 N N . ASN C 1 35 ? 59.06143 48.53009 87.05865 1.000 37.93439 35 ASN C N 1
ATOM 3008 C CA . ASN C 1 35 ? 57.70425 48.94215 87.41018 1.000 36.68918 35 ASN C CA 1
ATOM 3009 C C . ASN C 1 35 ? 57.77802 49.83972 88.64915 1.000 34.22688 35 ASN C C 1
ATOM 3010 O O . ASN C 1 35 ? 57.35337 49.48755 89.75268 1.000 28.54759 35 ASN C O 1
ATOM 3015 N N . GLU C 1 36 ? 58.31261 51.04098 88.45282 1.000 32.09036 36 GLU C N 1
ATOM 3016 C CA . GLU C 1 36 ? 58.46872 51.99600 89.53906 1.000 35.39316 36 GLU C CA 1
ATOM 3017 C C . GLU C 1 36 ? 57.12108 52.56331 89.97041 1.000 38.07050 36 GLU C C 1
ATOM 3018 O O . GLU C 1 36 ? 56.16294 52.61669 89.19469 1.000 31.49186 36 GLU C O 1
ATOM 3024 N N . MET C 1 37 ? 57.06019 52.99216 91.22866 1.000 35.28915 37 MET C N 1
ATOM 3025 C CA . MET C 1 37 ? 55.91193 53.70747 91.76951 1.000 31.27869 37 MET C CA 1
ATOM 3026 C C . MET C 1 37 ? 56.20826 55.20396 91.68836 1.000 42.16314 37 MET C C 1
ATOM 3027 O O . MET C 1 37 ? 57.11452 55.70021 92.36224 1.000 46.42718 37 MET C O 1
ATOM 3032 N N . VAL C 1 38 ? 55.43346 55.92194 90.88111 1.000 39.55396 38 VAL C N 1
ATOM 3033 C CA . VAL C 1 38 ? 55.69057 57.31663 90.54343 1.000 30.44489 38 VAL C CA 1
ATOM 3034 C C . VAL C 1 38 ? 54.66309 58.19159 91.24413 1.000 37.41794 38 VAL C C 1
ATOM 3035 O O . VAL C 1 38 ? 53.47266 57.85638 91.29040 1.000 47.30107 38 VAL C O 1
ATOM 3039 N N . PHE C 1 39 ? 55.13235 59.30554 91.80386 1.000 33.82150 39 PHE C N 1
ATOM 3040 C CA . PHE C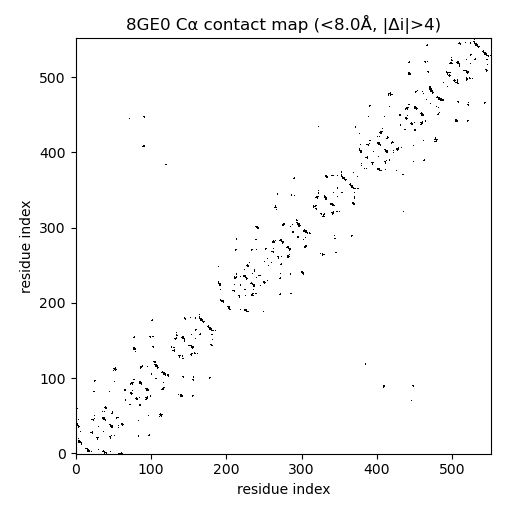 1 39 ? 54.27120 60.27706 92.45530 1.000 36.74891 39 PHE C CA 1
ATOM 3041 C C . PHE C 1 39 ? 53.83665 61.33927 91.45294 1.000 42.08981 39 PHE C C 1
ATOM 3042 O O . PHE C 1 39 ? 54.61897 61.76521 90.60037 1.000 42.52647 39 PHE C O 1
ATOM 3050 N N . CYS C 1 40 ? 52.57903 61.75327 91.54681 1.000 41.29813 40 CYS C N 1
ATOM 3051 C CA . CYS C 1 40 ? 52.13893 62.94929 90.84650 1.000 35.48064 40 CYS C CA 1
ATOM 3052 C C . CYS C 1 40 ? 52.58936 64.16769 91.64333 1.000 36.93706 40 CYS C C 1
ATOM 3053 O O . CYS C 1 40 ? 52.33341 64.26143 92.84707 1.000 37.38034 40 CYS C O 1
ATOM 3056 N N . ASP C 1 41 ? 53.25780 65.10128 90.97776 1.000 44.85614 41 ASP C N 1
ATOM 3057 C CA . ASP C 1 41 ? 53.83556 66.23673 91.68560 1.000 47.10887 41 ASP C CA 1
ATOM 3058 C C . ASP C 1 41 ? 52.81317 67.29519 92.06614 1.000 45.97056 41 ASP C C 1
ATOM 3059 O O . ASP C 1 41 ? 53.19349 68.29974 92.67446 1.000 60.42529 41 ASP C O 1
ATOM 3064 N N . LYS C 1 42 ? 51.53379 67.09377 91.75258 1.000 47.51663 42 LYS C N 1
ATOM 3065 C CA . LYS C 1 42 ? 50.48666 68.02159 92.15795 1.000 47.09361 42 LYS C CA 1
ATOM 3066 C C . LYS C 1 42 ? 49.62079 67.45258 93.27501 1.000 50.69470 42 LYS C C 1
ATOM 3067 O O . LYS C 1 42 ? 49.51837 68.06061 94.34292 1.000 51.77508 42 LYS C O 1
ATOM 3073 N N . CYS C 1 43 ? 48.99027 66.29606 93.05796 1.000 48.63852 43 CYS C N 1
ATOM 3074 C CA . CYS C 1 43 ? 48.08580 65.70282 94.03606 1.000 47.09326 43 CYS C CA 1
ATOM 3075 C C . CYS C 1 43 ? 48.73482 64.63584 94.90406 1.000 44.94896 43 CYS C C 1
ATOM 3076 O O . CYS C 1 43 ? 48.11864 64.21161 95.88670 1.000 54.78828 43 CYS C O 1
ATOM 3079 N N . ASN C 1 44 ? 49.94177 64.18570 94.55730 1.000 46.05482 44 ASN C N 1
ATOM 3080 C CA . ASN C 1 44 ? 50.74757 63.26698 95.35994 1.000 53.42259 44 ASN C CA 1
ATOM 3081 C C . ASN C 1 44 ? 50.22010 61.83466 95.38933 1.000 39.68443 44 ASN C C 1
ATOM 3082 O O . ASN C 1 44 ? 50.58895 61.06754 96.28321 1.000 40.71333 44 ASN C O 1
ATOM 3087 N N . ILE C 1 45 ? 49.37956 61.42615 94.43563 1.000 35.99788 45 ILE C N 1
ATOM 3088 C CA . ILE C 1 45 ? 49.05963 60.00641 94.32912 1.000 37.76274 45 ILE C CA 1
ATOM 3089 C C . ILE C 1 45 ? 50.26806 59.28205 93.75966 1.000 35.04262 45 ILE C C 1
ATOM 3090 O O . ILE C 1 45 ? 51.03519 59.83838 92.96204 1.000 35.66891 45 ILE C O 1
ATOM 3095 N N . CYS C 1 46 ? 50.47645 58.05618 94.21298 1.000 38.86783 46 CYS C N 1
ATOM 3096 C CA . CYS C 1 46 ? 51.53285 57.20184 93.70405 1.000 36.33209 46 CYS C CA 1
ATOM 3097 C C . CYS C 1 46 ? 50.90808 56.06251 92.91053 1.000 34.18412 46 CYS C C 1
ATOM 3098 O O . CYS C 1 46 ? 49.91631 55.46992 93.34428 1.000 41.92574 46 CYS C O 1
ATOM 3101 N N . VAL C 1 47 ? 51.47683 55.76546 91.74300 1.000 27.51862 47 VAL C N 1
ATOM 3102 C CA . VAL C 1 47 ? 50.95649 54.71036 90.87542 1.000 24.94159 47 VAL C CA 1
ATOM 3103 C C . VAL C 1 47 ? 52.11178 53.93844 90.24498 1.000 39.19296 47 VAL C C 1
ATOM 3104 O O . VAL C 1 47 ? 53.15896 54.51133 89.92807 1.000 28.96041 47 VAL C O 1
ATOM 3108 N N . HIS C 1 48 ? 51.92393 52.62942 90.07627 1.000 35.03138 48 HIS C N 1
ATOM 3109 C CA . HIS C 1 48 ? 52.86533 51.84260 89.29384 1.000 25.15769 48 HIS C CA 1
ATOM 3110 C C . HIS C 1 48 ? 52.88097 52.31973 87.84642 1.000 34.44372 48 HIS C C 1
ATOM 3111 O O . HIS C 1 48 ? 51.85355 52.71673 87.28894 1.000 30.90064 48 HIS C O 1
ATOM 3118 N N . GLN C 1 49 ? 54.05698 52.22848 87.22170 1.000 35.62350 49 GLN C N 1
ATOM 3119 C CA . GLN C 1 49 ? 54.15353 52.44844 85.78194 1.000 33.26292 49 GLN C CA 1
ATOM 3120 C C . GLN C 1 49 ? 53.14209 51.59630 85.03864 1.000 32.79288 49 GLN C C 1
ATOM 3121 O O . GLN C 1 49 ? 52.40476 52.08927 84.17786 1.000 43.06385 49 GLN C O 1
ATOM 3127 N N . ALA C 1 50 ? 53.09286 50.30428 85.37130 1.000 34.52230 50 ALA C N 1
ATOM 3128 C CA . ALA C 1 50 ? 52.22553 49.37666 84.66253 1.000 29.58707 50 ALA C CA 1
ATOM 3129 C C . ALA C 1 50 ? 50.75720 49.53700 85.03719 1.000 34.05875 50 ALA C C 1
ATOM 3130 O O . ALA C 1 50 ? 49.88988 49.13090 84.25689 1.000 45.32309 50 ALA C O 1
ATOM 3132 N N . CYS C 1 51 ? 50.45488 50.12462 86.19798 1.000 33.43832 51 CYS C N 1
ATOM 3133 C CA . CYS C 1 51 ? 49.06613 50.35115 86.58103 1.000 30.79056 51 CYS C CA 1
ATOM 3134 C C . CYS C 1 51 ? 48.48266 51.61393 85.95999 1.000 42.98451 51 CYS C C 1
ATOM 3135 O O . CYS C 1 51 ? 47.25624 51.75907 85.92098 1.000 36.40132 51 CYS C O 1
ATOM 3138 N N . TYR C 1 52 ? 49.32302 52.53501 85.48390 1.000 36.37374 52 TYR C N 1
ATOM 3139 C CA . TYR C 1 52 ? 48.83151 53.79539 84.95022 1.000 31.29991 52 TYR C CA 1
ATOM 3140 C C . TYR C 1 52 ? 49.32826 54.09923 83.54639 1.000 33.76858 52 TYR C C 1
ATOM 3141 O O . TYR C 1 52 ? 48.89494 55.09870 82.96428 1.000 46.35362 52 TYR C O 1
ATOM 3150 N N . GLY C 1 53 ? 50.21420 53.28235 82.98640 1.000 39.51413 53 GLY C N 1
ATOM 3151 C CA . GLY C 1 53 ? 50.69536 53.51091 81.63846 1.000 31.15079 53 GLY C CA 1
ATOM 3152 C C . GLY C 1 53 ? 51.85547 54.47008 81.51418 1.000 40.35092 53 GLY C C 1
ATOM 3153 O O . GLY C 1 53 ? 51.97728 55.15027 80.48911 1.000 41.57965 53 GLY C O 1
ATOM 3154 N N . ILE C 1 54 ? 52.71531 54.55001 82.52686 1.000 36.17417 54 ILE C N 1
ATOM 3155 C CA . ILE C 1 54 ? 53.91513 55.38016 82.46677 1.000 36.36382 54 ILE C CA 1
ATOM 3156 C C . ILE C 1 54 ? 55.01029 54.53232 81.82602 1.000 41.59807 54 ILE C C 1
ATOM 3157 O O . ILE C 1 54 ? 55.67527 53.74877 82.50130 1.000 46.99217 54 ILE C O 1
ATOM 3162 N N . LEU C 1 55 ? 55.21829 54.71131 80.51934 1.000 49.14073 55 LEU C N 1
ATOM 3163 C CA . LEU C 1 55 ? 56.19693 53.89563 79.80350 1.000 48.33437 55 LEU C CA 1
ATOM 3164 C C . LEU C 1 55 ? 57.59847 54.10467 80.35853 1.000 45.41662 55 LEU C C 1
ATOM 3165 O O . LEU C 1 55 ? 58.35240 53.14269 80.54876 1.000 46.05100 55 LEU C O 1
ATOM 3170 N N . LYS C 1 56 ? 57.96686 55.35323 80.61972 1.000 43.51946 56 LYS C N 1
ATOM 3171 C CA . LYS C 1 56 ? 59.26438 55.66668 81.19030 1.000 45.90687 56 LYS C CA 1
ATOM 3172 C C . LYS C 1 56 ? 59.07873 56.71505 82.27242 1.000 42.68985 56 LYS C C 1
ATOM 3173 O O . LYS C 1 56 ? 58.33437 57.68378 82.09269 1.000 43.68859 56 LYS C O 1
ATOM 3179 N N . VAL C 1 57 ? 59.74325 56.50100 83.40216 1.000 40.55463 57 VAL C N 1
ATOM 3180 C CA . VAL C 1 57 ? 59.67395 57.44135 84.51428 1.000 54.52128 57 VAL C CA 1
ATOM 3181 C C . VAL C 1 57 ? 60.29904 58.75012 84.04779 1.000 47.46862 57 VAL C C 1
ATOM 3182 O O . VAL C 1 57 ? 61.48786 58.77584 83.70215 1.000 49.69829 57 VAL C O 1
ATOM 3186 N N . PRO C 1 58 ? 59.54869 59.84929 84.01650 1.000 52.07623 58 PRO C N 1
ATOM 3187 C CA . PRO C 1 58 ? 60.12420 61.11263 83.53923 1.000 43.80199 58 PRO C CA 1
ATOM 3188 C C . PRO C 1 58 ? 61.23642 61.59145 84.45582 1.000 56.87067 58 PRO C C 1
ATOM 3189 O O . PRO C 1 58 ? 61.18684 61.41000 85.67405 1.000 67.42308 58 PRO C O 1
ATOM 3193 N N . GLU C 1 59 ? 62.26684 62.18041 83.84629 1.000 64.94545 59 GLU C N 1
ATOM 3194 C CA . GLU C 1 59 ? 63.33625 62.78657 84.62933 1.000 61.39962 59 GLU C CA 1
ATOM 3195 C C . GLU C 1 59 ? 62.87010 64.06837 85.30150 1.000 48.02484 59 GLU C C 1
ATOM 3196 O O . GLU C 1 59 ? 63.31409 64.38648 86.40990 1.000 45.58975 59 GLU C O 1
ATOM 3202 N N . GLY C 1 60 ? 61.99289 64.81513 84.64843 1.000 50.21929 60 GLY C N 1
ATOM 3203 C CA . GLY C 1 60 ? 61.39064 65.99192 85.23212 1.000 54.26133 60 GLY C CA 1
ATOM 3204 C C . GLY C 1 60 ? 60.13845 65.65510 86.01094 1.000 58.58271 60 GLY C C 1
ATOM 3205 O O . GLY C 1 60 ? 59.93647 64.52676 86.46720 1.000 61.01961 60 GLY C O 1
ATOM 3206 N N . SER C 1 61 ? 59.27899 66.65587 86.15466 1.000 57.74214 61 SER C N 1
ATOM 3207 C CA . SER C 1 61 ? 58.05084 66.46750 86.90619 1.000 64.71965 61 SER C CA 1
ATOM 3208 C C . SER C 1 61 ? 57.09606 65.54897 86.15117 1.000 68.28012 61 SER C C 1
ATOM 3209 O O . SER C 1 61 ? 57.13529 65.44595 84.92180 1.000 74.58882 61 SER C O 1
ATOM 3212 N N . TRP C 1 62 ? 56.23922 64.86550 86.90598 1.000 59.45536 62 TRP C N 1
ATOM 3213 C CA . TRP C 1 62 ? 55.18234 64.04617 86.33551 1.000 42.72871 62 TRP C CA 1
ATOM 3214 C C . TRP C 1 62 ? 53.85465 64.37680 86.99769 1.000 44.67163 62 TRP C C 1
ATOM 3215 O O . TRP C 1 62 ? 53.77255 64.49912 88.22391 1.000 41.50634 62 TRP C O 1
ATOM 3226 N N . LEU C 1 63 ? 52.81824 64.51936 86.17782 1.000 50.38204 63 LEU C N 1
ATOM 3227 C CA . LEU C 1 63 ? 51.46145 64.75041 86.64819 1.000 52.47237 63 LEU C CA 1
ATOM 3228 C C . LEU C 1 63 ? 50.54639 63.65598 86.12270 1.000 44.33091 63 LEU C C 1
ATOM 3229 O O . LEU C 1 63 ? 50.69247 63.20712 84.98152 1.000 54.00213 63 LEU C O 1
ATOM 3234 N N . CYS C 1 64 ? 49.60090 63.22917 86.95487 1.000 43.90291 64 CYS C N 1
ATOM 3235 C CA . CYS C 1 64 ? 48.57248 62.32463 86.47119 1.000 45.13564 64 CYS C CA 1
ATOM 3236 C C . CYS C 1 64 ? 47.64514 63.06972 85.51155 1.000 44.61462 64 CYS C C 1
ATOM 3237 O O . CYS C 1 64 ? 47.71301 64.29185 85.36056 1.000 59.68317 64 CYS C O 1
ATOM 3240 N N . ARG C 1 65 ? 46.75952 62.31609 84.86027 1.000 47.97891 65 ARG C N 1
ATOM 3241 C CA . ARG C 1 65 ? 45.97638 62.88939 83.76984 1.000 48.78382 65 ARG C CA 1
ATOM 3242 C C . ARG C 1 65 ? 45.01963 63.97190 84.26238 1.000 37.75949 65 ARG C C 1
ATOM 3243 O O . ARG C 1 65 ? 44.89084 65.01977 83.62258 1.000 52.69189 65 ARG C O 1
ATOM 3251 N N . THR C 1 66 ? 44.34372 63.75240 85.39484 1.000 38.15343 66 THR C N 1
ATOM 3252 C CA . THR C 1 66 ? 43.39622 64.76037 85.86167 1.000 35.65583 66 THR C CA 1
ATOM 3253 C C . THR C 1 66 ? 44.11825 66.02202 86.31693 1.000 44.51518 66 THR C C 1
ATOM 3254 O O . THR C 1 66 ? 43.63076 67.13570 86.09120 1.000 44.19977 66 THR C O 1
ATOM 3258 N N . CYS C 1 67 ? 45.29169 65.87031 86.93679 1.000 43.32731 67 CYS C N 1
ATOM 3259 C CA . CYS C 1 67 ? 46.07873 67.03782 87.31885 1.000 41.73525 67 CYS C CA 1
ATOM 3260 C C . CYS C 1 67 ? 46.65833 67.73189 86.09440 1.000 48.37994 67 CYS C C 1
ATOM 3261 O O . CYS C 1 67 ? 46.68972 68.96490 86.02985 1.000 54.34489 67 CYS C O 1
ATOM 3264 N N . ALA C 1 68 ? 47.13158 66.95535 85.11691 1.000 56.46763 68 ALA C N 1
ATOM 3265 C CA . ALA C 1 68 ? 47.65786 67.54660 83.89145 1.000 55.51617 68 ALA C CA 1
ATOM 3266 C C . ALA C 1 68 ? 46.58177 68.29995 83.12021 1.000 55.24023 68 ALA C C 1
ATOM 3267 O O . ALA C 1 68 ? 46.88836 69.26740 82.41628 1.000 61.71577 68 ALA C O 1
ATOM 3269 N N . LEU C 1 69 ? 45.32285 67.88041 83.23921 1.000 58.12868 69 LEU C N 1
ATOM 3270 C CA . LEU C 1 69 ? 44.21906 68.52723 82.54219 1.000 58.51724 69 LEU C CA 1
ATOM 3271 C C . LEU C 1 69 ? 43.42618 69.48688 83.41897 1.000 47.42902 69 LEU C C 1
ATOM 3272 O O . LEU C 1 69 ? 42.44806 70.06699 82.94273 1.000 47.55951 69 LEU C O 1
ATOM 3277 N N . GLY C 1 70 ? 43.79890 69.64395 84.68516 1.000 50.85795 70 GLY C N 1
ATOM 3278 C CA . GLY C 1 70 ? 43.12793 70.60168 85.55186 1.000 49.93997 70 GLY C CA 1
ATOM 3279 C C . GLY C 1 70 ? 41.66938 70.30762 85.82512 1.000 50.23690 70 GLY C C 1
ATOM 3280 O O . GLY C 1 70 ? 40.86609 71.24089 85.95052 1.000 63.06827 70 GLY C O 1
ATOM 3281 N N . VAL C 1 71 ? 41.30426 69.03267 85.92688 1.000 39.50327 71 VAL C N 1
ATOM 3282 C CA . VAL C 1 71 ? 39.92836 68.63657 86.19852 1.000 35.53671 71 VAL C CA 1
ATOM 3283 C C . VAL C 1 71 ? 39.88803 67.83851 87.49309 1.000 48.29972 71 VAL C C 1
ATOM 3284 O O . VAL C 1 71 ? 40.87901 67.22817 87.90749 1.000 63.28915 71 VAL C O 1
ATOM 3288 N N . GLN C 1 72 ? 38.72732 67.85972 88.14032 1.000 46.29589 72 GLN C N 1
ATOM 3289 C CA . GLN C 1 72 ? 38.44702 67.03103 89.31160 1.000 46.28416 72 GLN C CA 1
ATOM 3290 C C . GLN C 1 72 ? 37.14477 66.27323 89.07783 1.000 45.11219 72 GLN C C 1
ATOM 3291 O O . GLN C 1 72 ? 36.11348 66.56099 89.69807 1.000 41.74397 72 GLN C O 1
ATOM 3297 N N . PRO C 1 73 ? 37.16313 65.28791 88.18722 1.000 47.88843 73 PRO C N 1
ATOM 3298 C CA . PRO C 1 73 ? 35.91764 64.64745 87.75637 1.000 48.50296 73 PRO C CA 1
ATOM 3299 C C . PRO C 1 73 ? 35.46325 63.54694 88.70053 1.000 45.35741 73 PRO C C 1
ATOM 3300 O O . PRO C 1 73 ? 36.23653 63.00525 89.49437 1.000 37.81936 73 PRO C O 1
ATOM 3304 N N . LYS C 1 74 ? 34.17036 63.23350 88.60167 1.000 40.66227 74 LYS C N 1
ATOM 3305 C CA . LYS C 1 74 ? 33.64127 62.03813 89.23517 1.000 43.50488 74 LYS C CA 1
ATOM 3306 C C . LYS C 1 74 ? 33.89278 60.82878 88.34333 1.000 49.97742 74 LYS C C 1
ATOM 3307 O O . LYS C 1 74 ? 34.04327 60.94320 87.12250 1.000 41.19224 74 LYS C O 1
ATOM 3313 N N . CYS C 1 75 ? 33.93290 59.65779 88.97082 1.000 40.92068 75 CYS C N 1
ATOM 3314 C CA . CYS C 1 75 ? 34.08406 58.40698 88.24599 1.000 39.44434 75 CYS C CA 1
ATOM 3315 C C . CYS C 1 75 ? 32.72072 57.91302 87.78096 1.000 36.41070 75 CYS C C 1
ATOM 3316 O O . CYS C 1 75 ? 31.74071 57.96526 88.52687 1.000 35.45300 75 CYS C O 1
ATOM 3319 N N . LEU C 1 76 ? 32.66087 57.44729 86.53206 1.000 36.38353 76 LEU C N 1
ATOM 3320 C CA . LEU C 1 76 ? 31.41710 56.88251 86.02159 1.000 32.57266 76 LEU C CA 1
ATOM 3321 C C . LEU C 1 76 ? 30.99898 55.64554 86.80246 1.000 39.63482 76 LEU C C 1
ATOM 3322 O O . LEU C 1 76 ? 29.80560 55.33258 86.88035 1.000 42.98278 76 LEU C O 1
ATOM 3327 N N . LEU C 1 77 ? 31.95607 54.94061 87.39973 1.000 38.58568 77 LEU C N 1
ATOM 3328 C CA . LEU C 1 77 ? 31.71438 53.60615 87.92587 1.000 38.74416 77 LEU C CA 1
ATOM 3329 C C . LEU C 1 77 ? 31.64724 53.54345 89.44555 1.000 38.47497 77 LEU C C 1
ATOM 3330 O O . LEU C 1 77 ? 31.46191 52.45239 89.99214 1.000 41.71219 77 LEU C O 1
ATOM 3335 N N . CYS C 1 78 ? 31.76816 54.67068 90.14023 1.000 36.82802 78 CYS C N 1
ATOM 3336 C CA . CYS C 1 78 ? 31.70044 54.68954 91.59543 1.000 38.26688 78 CYS C CA 1
ATOM 3337 C C . CYS C 1 78 ? 31.44916 56.12513 92.03973 1.000 42.05502 78 CYS C C 1
ATOM 3338 O O . CYS C 1 78 ? 31.65458 57.06226 91.25967 1.000 48.99664 78 CYS C O 1
ATOM 3341 N N . PRO C 1 79 ? 30.99902 56.33300 93.27913 1.000 40.72951 79 PRO C N 1
ATOM 3342 C CA . PRO C 1 79 ? 30.68334 57.69067 93.73920 1.000 37.60982 79 PRO C CA 1
ATOM 3343 C C . PRO C 1 79 ? 31.86424 58.49470 94.26254 1.000 40.89708 79 PRO C C 1
ATOM 3344 O O . PRO C 1 79 ? 31.64489 59.56912 94.82654 1.000 49.70821 79 PRO C O 1
ATOM 3348 N N . LYS C 1 80 ? 33.10069 58.04638 94.09042 1.000 51.90340 80 LYS C N 1
ATOM 3349 C CA . LYS C 1 80 ? 34.24247 58.73009 94.67744 1.000 46.72356 80 LYS C CA 1
ATOM 3350 C C . LYS C 1 80 ? 34.91414 59.65562 93.66891 1.000 52.97270 80 LYS C C 1
ATOM 3351 O O . LYS C 1 80 ? 34.95896 59.37517 92.46845 1.000 51.76832 80 LYS C O 1
ATOM 3357 N N . LYS C 1 81 ? 35.42480 60.77341 94.17683 1.000 58.02594 81 LYS C N 1
ATOM 3358 C CA . LYS C 1 81 ? 36.29126 61.67944 93.43904 1.000 44.81887 81 LYS C CA 1
ATOM 3359 C C . LYS C 1 81 ? 37.74061 61.49394 93.86818 1.000 43.57092 81 LYS C C 1
ATOM 3360 O O . LYS C 1 81 ? 38.03355 61.01649 94.96665 1.000 48.97617 81 LYS C O 1
ATOM 3366 N N . GLY C 1 82 ? 38.64957 61.87443 92.97384 1.000 40.64987 82 GLY C N 1
ATOM 3367 C CA . GLY C 1 82 ? 40.07073 61.76134 93.22355 1.000 32.81521 82 GLY C CA 1
ATOM 3368 C C . GLY C 1 82 ? 40.60161 60.35664 93.00393 1.000 43.78417 82 GLY C C 1
ATOM 3369 O O . GLY C 1 82 ? 39.86116 59.37647 92.88667 1.000 44.25025 82 GLY C O 1
ATOM 3370 N N . GLY C 1 83 ? 41.92448 60.26861 92.92414 1.000 34.55620 83 GLY C N 1
ATOM 3371 C CA . GLY C 1 83 ? 42.59627 59.01611 92.65203 1.000 35.78761 83 GLY C CA 1
ATOM 3372 C C . GLY C 1 83 ? 43.01802 58.90770 91.19761 1.000 34.92734 83 GLY C C 1
ATOM 3373 O O . GLY C 1 83 ? 42.72745 59.76293 90.36012 1.000 34.35638 83 GLY C O 1
ATOM 3374 N N . ALA C 1 84 ? 43.72730 57.82538 90.89784 1.000 36.63812 84 ALA C N 1
ATOM 3375 C CA . ALA C 1 84 ? 44.24075 57.61142 89.54735 1.000 40.77771 84 ALA C CA 1
ATOM 3376 C C . ALA C 1 84 ? 43.07736 57.37007 88.59109 1.000 42.48835 84 ALA C C 1
ATOM 3377 O O . ALA C 1 84 ? 42.38157 56.35404 88.69364 1.000 43.24454 84 ALA C O 1
ATOM 3379 N N . MET C 1 85 ? 42.86222 58.29855 87.65836 1.000 41.59973 85 MET C N 1
ATOM 3380 C CA . MET C 1 85 ? 41.77358 58.19955 86.69682 1.000 39.92649 85 MET C CA 1
ATOM 3381 C C . MET C 1 85 ? 42.28932 58.37812 85.27685 1.000 45.86984 85 MET C C 1
ATOM 3382 O O . MET C 1 85 ? 43.34880 58.96176 85.03928 1.000 42.67253 85 MET C O 1
ATOM 3387 N N . LYS C 1 86 ? 41.50688 57.86946 84.33292 1.000 49.00211 86 LYS C N 1
ATOM 3388 C CA . LYS C 1 86 ? 41.74816 57.99673 82.90703 1.000 43.16639 86 LYS C CA 1
ATOM 3389 C C . LYS C 1 86 ? 40.46572 58.42400 82.20710 1.000 48.53761 86 LYS C C 1
ATOM 3390 O O . LYS C 1 86 ? 39.36157 58.14479 82.69128 1.000 50.77409 86 LYS C O 1
ATOM 3396 N N . PRO C 1 87 ? 40.57886 59.10467 81.07047 1.000 54.31174 87 PRO C N 1
ATOM 3397 C CA . PRO C 1 87 ? 39.38802 59.61895 80.38947 1.000 45.91535 87 PRO C CA 1
ATOM 3398 C C . PRO C 1 87 ? 38.70475 58.54663 79.55493 1.000 46.89525 87 PRO C C 1
ATOM 3399 O O . PRO C 1 87 ? 39.29855 57.53986 79.16685 1.000 46.45962 87 PRO C O 1
ATOM 3403 N N . THR C 1 88 ? 37.41612 58.76921 79.31291 1.000 62.80386 88 THR C N 1
ATOM 3404 C CA . THR C 1 88 ? 36.63687 57.91684 78.43071 1.000 66.65474 88 THR C CA 1
ATOM 3405 C C . THR C 1 88 ? 35.48368 58.71708 77.84282 1.000 73.39932 88 THR C C 1
ATOM 3406 O O . THR C 1 88 ? 35.23256 59.86919 78.22217 1.000 85.32501 88 THR C O 1
ATOM 3410 N N . ARG C 1 89 ? 34.76967 58.06732 76.91762 1.000 73.87987 89 ARG C N 1
ATOM 3411 C CA . ARG C 1 89 ? 33.61781 58.64933 76.22555 1.000 77.82236 89 ARG C CA 1
ATOM 3412 C C . ARG C 1 89 ? 34.02534 59.86973 75.40521 1.000 80.78282 89 ARG C C 1
ATOM 3413 O O . ARG C 1 89 ? 33.44995 60.95147 75.54069 1.000 81.47785 89 ARG C O 1
ATOM 3421 N N . SER C 1 90 ? 35.03218 59.69250 74.54544 1.000 81.75957 90 SER C N 1
ATOM 3422 C CA . SER C 1 90 ? 35.53852 60.79120 73.72308 1.000 85.77388 90 SER C CA 1
ATOM 3423 C C . SER C 1 90 ? 36.02607 61.95358 74.58453 1.000 84.82876 90 SER C C 1
ATOM 3424 O O . SER C 1 90 ? 35.93961 63.11565 74.18165 1.000 86.84190 90 SER C O 1
ATOM 3427 N N . GLY C 1 91 ? 36.43576 61.66031 75.81781 1.000 78.73625 91 GLY C N 1
ATOM 3428 C CA . GLY C 1 91 ? 37.02124 62.64799 76.69984 1.000 67.72203 91 GLY C CA 1
ATOM 3429 C C . GLY C 1 91 ? 36.04101 63.38202 77.57989 1.000 63.72591 91 GLY C C 1
ATOM 3430 O O . GLY C 1 91 ? 36.46499 64.20666 78.39920 1.000 64.43304 91 GLY C O 1
ATOM 3431 N N . THR C 1 92 ? 34.74854 63.09443 77.45625 1.000 61.09081 92 THR C N 1
ATOM 3432 C CA . THR C 1 92 ? 33.74200 63.81127 78.22264 1.000 62.43632 92 THR C CA 1
ATOM 3433 C C . THR C 1 92 ? 33.56833 63.25192 79.62948 1.000 66.17755 92 THR C C 1
ATOM 3434 O O . THR C 1 92 ? 33.01375 63.94522 80.49064 1.000 66.24447 92 THR C O 1
ATOM 3438 N N . LYS C 1 93 ? 34.02713 62.02681 79.88914 1.000 57.31732 93 LYS C N 1
ATOM 3439 C CA . LYS C 1 93 ? 33.84675 61.41019 81.19552 1.000 55.33039 93 LYS C CA 1
ATOM 3440 C C . LYS C 1 93 ? 35.16207 60.80168 81.67002 1.000 52.90067 93 LYS C C 1
ATOM 3441 O O . LYS C 1 93 ? 36.14918 60.74704 80.93541 1.000 51.54418 93 LYS C O 1
ATOM 3447 N N . TRP C 1 94 ? 35.16801 60.32970 82.91536 1.000 39.30361 94 TRP C N 1
ATOM 3448 C CA . TRP C 1 94 ? 36.37936 59.82406 83.54386 1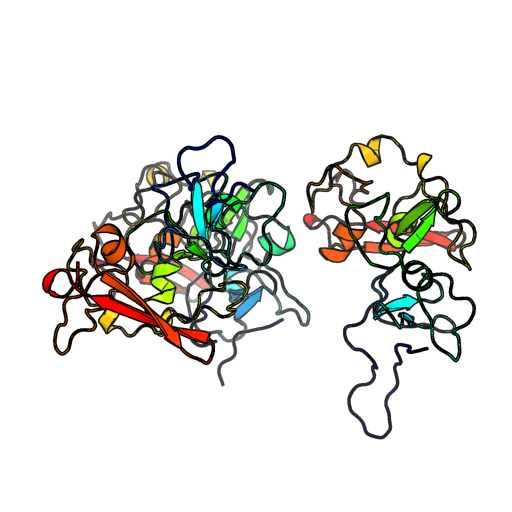.000 41.81138 94 TRP C CA 1
ATOM 3449 C C . TRP C 1 94 ? 36.07047 58.57952 84.35919 1.000 44.08751 94 TRP C C 1
ATOM 3450 O O . TRP C 1 94 ? 34.95140 58.40003 84.84662 1.000 40.61848 94 TRP C O 1
ATOM 3461 N N . VAL C 1 95 ? 37.07688 57.71455 84.49689 1.000 44.84387 95 VAL C N 1
ATOM 3462 C CA . VAL C 1 95 ? 36.92775 56.45474 85.21672 1.000 35.85416 95 VAL C CA 1
ATOM 3463 C C . VAL C 1 95 ? 38.20554 56.16272 85.99190 1.000 35.05989 95 VAL C C 1
ATOM 3464 O O . VAL C 1 95 ? 39.31199 56.36811 85.48140 1.000 37.01220 95 VAL C O 1
ATOM 3468 N N . HIS C 1 96 ? 38.05502 55.69232 87.23293 1.000 40.47790 96 HIS C N 1
ATOM 3469 C CA . HIS C 1 96 ? 39.19976 55.15812 87.96365 1.000 36.67656 96 HIS C CA 1
ATOM 3470 C C . HIS C 1 96 ? 39.82430 54.00221 87.20267 1.000 38.21032 96 HIS C C 1
ATOM 3471 O O . HIS C 1 96 ? 39.12456 53.12118 86.69859 1.000 29.93677 96 HIS C O 1
ATOM 3478 N N . VAL C 1 97 ? 41.15500 53.95958 87.19361 1.000 34.92778 97 VAL C N 1
ATOM 3479 C CA . VAL C 1 97 ? 41.82966 52.82414 86.58129 1.000 31.62086 97 VAL C CA 1
ATOM 3480 C C . VAL C 1 97 ? 41.47425 51.54234 87.31993 1.000 33.94879 97 VAL C C 1
ATOM 3481 O O . VAL C 1 97 ? 41.27008 50.49164 86.70213 1.000 37.16464 97 VAL C O 1
ATOM 3485 N N . SER C 1 98 ? 41.35689 51.61249 88.64868 1.000 31.35599 98 SER C N 1
ATOM 3486 C CA . SER C 1 98 ? 41.02107 50.41685 89.41605 1.000 33.86642 98 SER C CA 1
ATOM 3487 C C . SER C 1 98 ? 39.61160 49.93954 89.09114 1.000 37.71040 98 SER C C 1
ATOM 3488 O O . SER C 1 98 ? 39.38753 48.74256 88.86478 1.000 42.06905 98 SER C O 1
ATOM 3491 N N . CYS C 1 99 ? 38.64758 50.86761 89.06280 1.000 31.06915 99 CYS C N 1
ATOM 3492 C CA . CYS C 1 99 ? 37.28780 50.51561 88.66316 1.000 39.55285 99 CYS C CA 1
ATOM 3493 C C . CYS C 1 99 ? 37.27481 49.86791 87.28843 1.000 36.66429 99 CYS C C 1
ATOM 3494 O O . CYS C 1 99 ? 36.61710 48.84135 87.08198 1.000 37.34660 99 CYS C O 1
ATOM 3497 N N . ALA C 1 100 ? 38.02307 50.44001 86.34355 1.000 25.53768 100 ALA C N 1
ATOM 3498 C CA . ALA C 1 100 ? 38.04529 49.90106 84.99067 1.000 30.34570 100 ALA C CA 1
ATOM 3499 C C . ALA C 1 100 ? 38.64143 48.50126 84.96517 1.000 32.20070 100 ALA C C 1
ATOM 3500 O O . ALA C 1 100 ? 38.13923 47.61788 84.25994 1.000 39.50689 100 ALA C O 1
ATOM 3502 N N . LEU C 1 101 ? 39.70687 48.27831 85.73983 1.000 40.12086 101 LEU C N 1
ATOM 3503 C CA . LEU C 1 101 ? 40.38272 46.98499 85.73027 1.000 42.36104 101 LEU C CA 1
ATOM 3504 C C . LEU C 1 101 ? 39.51987 45.89485 86.34557 1.000 44.48424 101 LEU C C 1
ATOM 3505 O O . LEU C 1 101 ? 39.44319 44.78437 85.80681 1.000 43.66832 101 LEU C O 1
ATOM 3510 N N . TRP C 1 102 ? 38.87282 46.18459 87.47814 1.000 33.03622 102 TRP C N 1
ATOM 3511 C CA . TRP C 1 102 ? 38.16520 45.13999 88.21081 1.000 33.48885 102 TRP C CA 1
ATOM 3512 C C . TRP C 1 102 ? 36.76725 44.86734 87.67118 1.000 39.21433 102 TRP C C 1
ATOM 3513 O O . TRP C 1 102 ? 36.18610 43.82956 88.00312 1.000 43.33187 102 TRP C O 1
ATOM 3524 N N . ILE C 1 103 ? 36.20908 45.76815 86.87151 1.000 36.37714 103 ILE C N 1
ATOM 3525 C CA . ILE C 1 103 ? 34.91878 45.54752 86.21998 1.000 38.65082 103 ILE C CA 1
ATOM 3526 C C . ILE C 1 103 ? 35.19667 44.91177 84.86154 1.000 38.72267 103 ILE C C 1
ATOM 3527 O O . ILE C 1 103 ? 35.75374 45.58629 83.97749 1.000 35.49986 103 ILE C O 1
ATOM 3532 N N . PRO C 1 104 ? 34.84806 43.63715 84.65248 1.000 40.44486 104 PRO C N 1
ATOM 3533 C CA . PRO C 1 104 ? 35.40115 42.89469 83.50335 1.000 38.68214 104 PRO C CA 1
ATOM 3534 C C . PRO C 1 104 ? 35.00161 43.42755 82.13620 1.000 43.65793 104 PRO C C 1
ATOM 3535 O O . PRO C 1 104 ? 35.78990 43.30643 81.18915 1.000 49.17461 104 PRO C O 1
ATOM 3539 N N . GLU C 1 105 ? 33.81230 44.01061 81.99219 1.000 39.24013 105 GLU C N 1
ATOM 3540 C CA . GLU C 1 105 ? 33.34655 44.41728 80.67259 1.000 29.84762 105 GLU C CA 1
ATOM 3541 C C . GLU C 1 105 ? 34.02181 45.69121 80.18258 1.000 46.17558 105 GLU C C 1
ATOM 3542 O O . GLU C 1 105 ? 33.98307 45.97383 78.97871 1.000 49.11031 105 GLU C O 1
ATOM 3548 N N . VAL C 1 106 ? 34.62427 46.47044 81.08430 1.000 45.32248 106 VAL C N 1
ATOM 3549 C CA . VAL C 1 106 ? 35.34620 47.66656 80.67426 1.000 35.53962 106 VAL C CA 1
ATOM 3550 C C . VAL C 1 106 ? 36.57956 47.25812 79.88578 1.000 42.58674 106 VAL C C 1
ATOM 3551 O O . VAL C 1 106 ? 37.26676 46.28664 80.22998 1.000 46.44677 106 VAL C O 1
ATOM 3555 N N . SER C 1 107 ? 36.86369 47.99355 78.81706 1.000 45.36837 107 SER C N 1
ATOM 3556 C CA . SER C 1 107 ? 38.00170 47.71035 77.95953 1.000 55.42814 107 SER C CA 1
ATOM 3557 C C . SER C 1 107 ? 39.12351 48.71151 78.19935 1.000 57.01814 107 SER C C 1
ATOM 3558 O O . SER C 1 107 ? 38.88818 49.92144 78.29219 1.000 53.92488 107 SER C O 1
ATOM 3561 N N . ILE C 1 108 ? 40.34156 48.19227 78.28859 1.000 57.00368 108 ILE C N 1
ATOM 3562 C CA . ILE C 1 108 ? 41.55840 48.98755 78.35593 1.000 56.31724 108 ILE C CA 1
ATOM 3563 C C . ILE C 1 108 ? 42.24656 48.80956 77.00805 1.000 58.92440 108 ILE C C 1
ATOM 3564 O O . ILE C 1 108 ? 42.80511 47.74383 76.72644 1.000 51.87240 108 ILE C O 1
ATOM 3569 N N . GLY C 1 109 ? 42.19454 49.83906 76.16433 1.000 61.48493 109 GLY C N 1
ATOM 3570 C CA . GLY C 1 109 ? 42.75829 49.78024 74.82640 1.000 53.17752 109 GLY C CA 1
ATOM 3571 C C . GLY C 1 109 ? 44.16299 49.21789 74.74793 1.000 66.31768 109 GLY C C 1
ATOM 3572 O O . GLY C 1 109 ? 44.37938 48.13016 74.20336 1.000 77.93110 109 GLY C O 1
ATOM 3573 N N . SER C 1 110 ? 45.13116 49.95588 75.28216 1.000 66.95199 110 SER C N 1
ATOM 3574 C CA . SER C 1 110 ? 46.51888 49.51909 75.28329 1.000 70.08850 110 SER C CA 1
ATOM 3575 C C . SER C 1 110 ? 46.94958 49.23047 76.71160 1.000 64.61401 110 SER C C 1
ATOM 3576 O O . SER C 1 110 ? 46.95308 50.15203 77.54159 1.000 74.44234 110 SER C O 1
ATOM 3579 N N . PRO C 1 111 ? 47.32157 47.99239 77.04813 1.000 57.74884 111 PRO C N 1
ATOM 3580 C CA . PRO C 1 111 ? 47.81357 47.72667 78.41114 1.000 58.95242 111 PRO C CA 1
ATOM 3581 C C . PRO C 1 111 ? 49.08836 48.47615 78.73982 1.000 67.88681 111 PRO C C 1
ATOM 3582 O O . PRO C 1 111 ? 49.35430 48.75147 79.91673 1.000 75.48314 111 PRO C O 1
ATOM 3586 N N . GLU C 1 112 ? 49.89110 48.80691 77.72732 1.000 75.01345 112 GLU C N 1
ATOM 3587 C CA . GLU C 1 112 ? 51.12900 49.54050 77.95820 1.000 71.55717 112 GLU C CA 1
ATOM 3588 C C . GLU C 1 112 ? 50.85769 50.99156 78.33214 1.000 64.34272 112 GLU C C 1
ATOM 3589 O O . GLU C 1 112 ? 51.58935 51.56717 79.14464 1.000 68.15834 112 GLU C O 1
ATOM 3595 N N . LYS C 1 113 ? 49.82121 51.59784 77.75064 1.000 63.95780 113 LYS C N 1
ATOM 3596 C CA . LYS C 1 113 ? 49.41051 52.95363 78.09230 1.000 54.24606 113 LYS C CA 1
ATOM 3597 C C . LYS C 1 113 ? 48.25311 52.99845 79.08274 1.000 47.23363 113 LYS C C 1
ATOM 3598 O O . LYS C 1 113 ? 47.97302 54.06852 79.63324 1.000 49.08268 113 LYS C O 1
ATOM 3604 N N . MET C 1 114 ? 47.58082 51.87000 79.32013 1.000 50.86489 114 MET C N 1
ATOM 3605 C CA . MET C 1 114 ? 46.39606 51.81768 80.17683 1.000 44.72964 114 MET C CA 1
ATOM 3606 C C . MET C 1 114 ? 45.35111 52.82456 79.71151 1.000 55.98822 114 MET C C 1
ATOM 3607 O O . MET C 1 114 ? 44.76312 53.55571 80.51037 1.000 61.23611 114 MET C O 1
ATOM 3612 N N . GLU C 1 115 ? 45.15763 52.88197 78.40090 1.000 55.00812 115 GLU C N 1
ATOM 3613 C CA . GLU C 1 115 ? 44.19787 53.76608 77.75726 1.000 54.91885 115 GLU C CA 1
ATOM 3614 C C . GLU C 1 115 ? 44.18133 53.43174 76.26565 1.000 60.12761 115 GLU C C 1
ATOM 3615 O O . GLU C 1 115 ? 45.10390 52.78098 75.77022 1.000 66.88540 115 GLU C O 1
ATOM 3621 N N . PRO C 1 116 ? 43.12638 53.83057 75.53905 1.000 66.63758 116 PRO C N 1
ATOM 3622 C CA . PRO C 1 116 ? 41.90244 54.47489 76.02333 1.000 59.95783 116 PRO C CA 1
ATOM 3623 C C . PRO C 1 116 ? 40.99472 53.50523 76.76805 1.000 53.82704 116 PRO C C 1
ATOM 3624 O O . PRO C 1 116 ? 41.02815 52.29847 76.51398 1.000 48.75467 116 PRO C O 1
ATOM 3628 N N . ILE C 1 117 ? 40.18512 54.03621 77.67536 1.000 40.28866 117 ILE C N 1
ATOM 3629 C CA . ILE C 1 117 ? 39.20715 53.25158 78.41469 1.000 44.69912 117 ILE C CA 1
ATOM 3630 C C . ILE C 1 117 ? 37.87753 53.35945 77.68892 1.000 54.04367 117 ILE C C 1
ATOM 3631 O O . ILE C 1 117 ? 37.37452 54.46539 77.46503 1.000 56.09279 117 ILE C O 1
ATOM 3636 N N . THR C 1 118 ? 37.33577 52.22072 77.26333 1.000 52.39699 118 THR C N 1
ATOM 3637 C CA . THR C 1 118 ? 36.12444 52.20158 76.45672 1.000 55.92585 118 THR C CA 1
ATOM 3638 C C . THR C 1 118 ? 35.20760 51.08139 76.93384 1.000 50.62828 118 THR C C 1
ATOM 3639 O O . THR C 1 118 ? 35.51727 50.34595 77.87672 1.000 47.52809 118 THR C O 1
ATOM 3643 N N . LYS C 1 119 ? 34.07363 50.95220 76.24559 1.000 55.19512 119 LYS C N 1
ATOM 3644 C CA . LYS C 1 119 ? 33.07740 49.90383 76.45641 1.000 54.07789 119 LYS C CA 1
ATOM 3645 C C . LYS C 1 119 ? 32.43248 49.97279 77.83724 1.000 45.33642 119 LYS C C 1
ATOM 3646 O O . LYS C 1 119 ? 31.93251 48.96338 78.33599 1.000 48.45945 119 LYS C O 1
ATOM 3652 N N . VAL C 1 120 ? 32.42682 51.14690 78.47296 1.000 45.28731 120 VAL C N 1
ATOM 3653 C CA . VAL C 1 120 ? 31.67121 51.30896 79.71414 1.000 46.48660 120 VAL C CA 1
ATOM 3654 C C . VAL C 1 120 ? 30.20428 50.96148 79.49148 1.000 49.18431 120 VAL C C 1
ATOM 3655 O O . VAL C 1 120 ? 29.54303 50.39570 80.37167 1.000 49.76061 120 VAL C O 1
ATOM 3659 N N . SER C 1 121 ? 29.67704 51.27641 78.30528 1.000 43.42958 121 SER C N 1
ATOM 3660 C CA . SER C 1 121 ? 28.28890 50.95732 77.99365 1.000 44.92626 121 SER C CA 1
ATOM 3661 C C . SER C 1 121 ? 28.03617 49.45704 77.92704 1.000 49.70692 121 SER C C 1
ATOM 3662 O O . SER C 1 121 ? 26.87973 49.03305 78.02624 1.000 56.96821 121 SER C O 1
ATOM 3665 N N . HIS C 1 122 ? 29.08718 48.64865 77.78777 1.000 48.53321 122 HIS C N 1
ATOM 3666 C CA . HIS C 1 122 ? 28.96257 47.19851 77.71309 1.000 43.88500 122 HIS C CA 1
ATOM 3667 C C . HIS C 1 122 ? 28.76148 46.54944 79.07638 1.000 42.05010 122 HIS C C 1
ATOM 3668 O O . HIS C 1 122 ? 28.59500 45.32633 79.14733 1.000 53.09458 122 HIS C O 1
ATOM 3675 N N . ILE C 1 123 ? 28.79794 47.32760 80.15208 1.000 45.59809 123 ILE C N 1
ATOM 3676 C CA . ILE C 1 123 ? 28.52359 46.78824 81.48957 1.000 43.73081 123 ILE C CA 1
ATOM 3677 C C . ILE C 1 123 ? 27.07253 46.32835 81.55865 1.000 38.88854 123 ILE C C 1
ATOM 3678 O O . ILE C 1 123 ? 26.16274 47.10228 81.20131 1.000 54.29787 123 ILE C O 1
ATOM 3683 N N . PRO C 1 124 ? 26.79711 45.08859 81.97032 1.000 51.53004 124 PRO C N 1
ATOM 3684 C CA . PRO C 1 124 ? 25.40812 44.62016 82.03488 1.000 50.04429 124 PRO C CA 1
ATOM 3685 C C . PRO C 1 124 ? 24.60290 45.41822 83.04678 1.000 59.36755 124 PRO C C 1
ATOM 3686 O O . PRO C 1 124 ? 25.13920 45.98389 84.00135 1.000 70.69144 124 PRO C O 1
ATOM 3690 N N . SER C 1 125 ? 23.28390 45.43308 82.84219 1.000 54.44197 125 SER C N 1
ATOM 3691 C CA . SER C 1 125 ? 22.40948 46.18747 83.73285 1.000 53.31483 125 SER C CA 1
ATOM 3692 C C . SER C 1 125 ? 22.48743 45.69830 85.17399 1.000 52.80133 125 SER C C 1
ATOM 3693 O O . SER C 1 125 ? 22.19397 46.46706 86.09691 1.000 53.95795 125 SER C O 1
ATOM 3696 N N . SER C 1 126 ? 22.89525 44.44715 85.39030 1.000 59.99980 126 SER C N 1
ATOM 3697 C CA . SER C 1 126 ? 22.94882 43.91262 86.74670 1.000 54.49857 126 SER C CA 1
ATOM 3698 C C . SER C 1 126 ? 23.95768 44.66358 87.61274 1.000 57.79324 126 SER C C 1
ATOM 3699 O O . SER C 1 126 ? 23.71068 44.88925 88.80248 1.000 64.29250 126 SER C O 1
ATOM 3702 N N . ARG C 1 127 ? 25.09579 45.06987 87.03913 1.000 48.79374 127 ARG C N 1
ATOM 3703 C CA . ARG C 1 127 ? 26.09282 45.78552 87.83706 1.000 55.21235 127 ARG C CA 1
ATOM 3704 C C . ARG C 1 127 ? 25.59127 47.15780 88.25610 1.000 54.36433 127 ARG C C 1
ATOM 3705 O O . ARG C 1 127 ? 25.91138 47.63286 89.35223 1.000 48.22633 127 ARG C O 1
ATOM 3713 N N . TRP C 1 128 ? 24.83956 47.82759 87.38317 1.000 55.18808 128 TRP C N 1
ATOM 3714 C CA . TRP C 1 128 ? 24.23401 49.09116 87.77688 1.000 54.63608 128 TRP C CA 1
ATOM 3715 C C . TRP C 1 128 ? 23.13015 48.87118 88.79780 1.000 53.32697 128 TRP C C 1
ATOM 3716 O O . TRP C 1 128 ? 22.89925 49.73185 89.65409 1.000 58.93809 128 TRP C O 1
ATOM 3727 N N . ALA C 1 129 ? 22.44118 47.72840 88.71868 1.000 47.05346 129 ALA C N 1
ATOM 3728 C CA . ALA C 1 129 ? 21.33630 47.45675 89.63207 1.000 57.03399 129 ALA C CA 1
ATOM 3729 C C . ALA C 1 129 ? 21.81828 47.17373 91.04966 1.000 59.13826 129 ALA C C 1
ATOM 3730 O O . ALA C 1 129 ? 21.11207 47.48472 92.01535 1.000 64.05429 129 ALA C O 1
ATOM 3732 N N . LEU C 1 130 ? 23.00002 46.58216 91.19618 1.000 55.07518 130 LEU C N 1
ATOM 3733 C CA . LEU C 1 130 ? 23.50363 46.23177 92.51610 1.000 46.89314 130 LEU C CA 1
ATOM 3734 C C . LEU C 1 130 ? 23.71470 47.47461 93.36876 1.000 49.96258 130 LEU C C 1
ATOM 3735 O O . LEU C 1 130 ? 24.00422 48.56097 92.86442 1.000 64.72512 130 LEU C O 1
ATOM 3740 N N . VAL C 1 131 ? 23.57394 47.30032 94.67841 1.000 50.04949 131 VAL C N 1
ATOM 3741 C CA . VAL C 1 131 ? 23.85639 48.34228 95.65864 1.000 47.33329 131 VAL C CA 1
ATOM 3742 C C . VAL C 1 131 ? 25.11206 47.93964 96.41547 1.000 45.83203 131 VAL C C 1
ATOM 3743 O O . VAL C 1 131 ? 25.18075 46.83478 96.97152 1.000 51.40129 131 VAL C O 1
ATOM 3747 N N . CYS C 1 132 ? 26.11206 48.82101 96.41057 1.000 39.57366 132 CYS C N 1
ATOM 3748 C CA . CYS C 1 132 ? 27.33161 48.58948 97.17513 1.000 50.67523 132 CYS C CA 1
ATOM 3749 C C . CYS C 1 132 ? 26.99499 48.39982 98.64749 1.000 46.40185 132 CYS C C 1
ATOM 3750 O O . CYS C 1 132 ? 26.38590 49.27273 99.27345 1.000 44.03108 132 CYS C O 1
ATOM 3753 N N . SER C 1 133 ? 27.39259 47.25573 99.20112 1.000 46.54360 133 SER C N 1
ATOM 3754 C CA . SER C 1 133 ? 27.11884 46.97560 100.60340 1.000 34.43082 133 SER C CA 1
ATOM 3755 C C . SER C 1 133 ? 28.01337 47.76603 101.54680 1.000 48.65072 133 SER C C 1
ATOM 3756 O O . SER C 1 133 ? 27.80517 47.70840 102.76198 1.000 56.10083 133 SER C O 1
ATOM 3759 N N . LEU C 1 134 ? 29.00061 48.49007 101.02444 1.000 48.05766 134 LEU C N 1
ATOM 3760 C CA . LEU C 1 134 ? 29.94518 49.23252 101.84717 1.000 39.82979 134 LEU C CA 1
ATOM 3761 C C . LEU C 1 134 ? 29.55406 50.69030 102.02794 1.000 46.76022 134 LEU C C 1
ATOM 3762 O O . LEU C 1 134 ? 29.70122 51.22987 103.12698 1.000 63.61736 134 LEU C O 1
ATOM 3767 N N . CYS C 1 135 ? 29.05366 51.34416 100.97747 1.000 48.91014 135 CYS C N 1
ATOM 3768 C CA . CYS C 1 135 ? 28.63210 52.73406 101.07286 1.000 45.42625 135 CYS C CA 1
ATOM 3769 C C . CYS C 1 135 ? 27.13455 52.93246 100.89132 1.000 52.28739 135 CYS C C 1
ATOM 3770 O O . CYS C 1 135 ? 26.62175 53.98846 101.27373 1.000 54.39543 135 CYS C O 1
ATOM 3773 N N . ASN C 1 136 ? 26.43161 51.95494 100.31527 1.000 55.97524 136 ASN C N 1
ATOM 3774 C CA . ASN C 1 136 ? 24.97213 51.97702 100.18281 1.000 65.92524 136 ASN C CA 1
ATOM 3775 C C . ASN C 1 136 ? 24.48432 53.16601 99.35625 1.000 63.06512 136 ASN C C 1
ATOM 3776 O O . ASN C 1 136 ? 23.35339 53.62896 99.52173 1.000 74.44687 136 ASN C O 1
ATOM 3781 N N . GLU C 1 137 ? 25.31586 53.66232 98.44711 1.000 57.34266 137 GLU C N 1
ATOM 3782 C CA . GLU C 1 137 ? 24.92772 54.73955 97.54745 1.000 57.70478 137 GLU C CA 1
ATOM 3783 C C . GLU C 1 137 ? 24.52656 54.12611 96.21499 1.000 61.00095 137 GLU C C 1
ATOM 3784 O O . GLU C 1 137 ? 25.33683 53.46170 95.56159 1.000 72.69911 137 GLU C O 1
ATOM 3790 N N . LYS C 1 138 ? 23.27214 54.34181 95.82452 1.000 65.79283 138 LYS C N 1
ATOM 3791 C CA . LYS C 1 138 ? 22.71875 53.76164 94.60279 1.000 65.65949 138 LYS C CA 1
ATOM 3792 C C . LYS C 1 138 ? 23.24934 54.52355 93.38782 1.000 61.22983 138 LYS C C 1
ATOM 3793 O O . LYS C 1 138 ? 22.55270 55.29701 92.72872 1.000 78.04188 138 LYS C O 1
ATOM 3799 N N . PHE C 1 139 ? 24.52081 54.27743 93.09044 1.000 63.76537 139 PHE C N 1
ATOM 3800 C CA . PHE C 1 139 ? 25.20816 54.97210 92.01274 1.000 60.57949 139 PHE C CA 1
ATOM 3801 C C . PHE C 1 139 ? 26.43794 54.16134 91.62412 1.000 57.85021 139 PHE C C 1
ATOM 3802 O O . PHE C 1 139 ? 27.03458 53.47859 92.46282 1.000 51.18890 139 PHE C O 1
ATOM 3810 N N . GLY C 1 140 ? 26.78287 54.21077 90.33517 1.000 45.09243 140 GLY C N 1
ATOM 3811 C CA . GLY C 1 140 ? 27.95354 53.51811 89.83398 1.000 38.92093 140 GLY C CA 1
ATOM 3812 C C . GLY C 1 140 ? 27.73423 52.02630 89.65816 1.000 47.79572 140 GLY C C 1
ATOM 3813 O O . GLY C 1 140 ? 26.62175 51.50690 89.77438 1.000 45.10950 140 GLY C O 1
ATOM 3814 N N . ALA C 1 141 ? 28.83129 51.32728 89.36941 1.000 40.83826 141 ALA C N 1
ATOM 3815 C CA . ALA C 1 141 ? 28.80621 49.89134 89.12729 1.000 30.61162 141 ALA C CA 1
ATOM 3816 C C . ALA C 1 141 ? 29.53012 49.15285 90.24214 1.000 32.28700 141 ALA C C 1
ATOM 3817 O O . ALA C 1 141 ? 30.58527 49.59213 90.70665 1.000 44.72331 141 ALA C O 1
ATOM 3819 N N . SER C 1 142 ? 28.96621 48.02312 90.65819 1.000 36.38282 142 SER C N 1
ATOM 3820 C CA . SER C 1 142 ? 29.53407 47.20627 91.71908 1.000 37.24375 142 SER C CA 1
ATOM 3821 C C . SER C 1 142 ? 29.88181 45.82327 91.19057 1.000 34.75843 142 SER C C 1
ATOM 3822 O O . SER C 1 142 ? 29.22222 45.30018 90.28960 1.000 47.69001 142 SER C O 1
ATOM 3825 N N . ILE C 1 143 ? 30.95135 45.25549 91.74431 1.000 46.44096 143 ILE C N 1
ATOM 3826 C CA . ILE C 1 143 ? 31.34219 43.87269 91.49693 1.000 31.35147 143 ILE C CA 1
ATOM 3827 C C . ILE C 1 143 ? 30.95221 43.05895 92.71893 1.000 38.09871 143 ILE C C 1
ATOM 3828 O O . ILE C 1 143 ? 30.46534 43.61268 93.71181 1.000 35.82256 143 ILE C O 1
ATOM 3833 N N . GLN C 1 144 ? 31.18196 41.74820 92.67286 1.000 37.38356 144 GLN C N 1
ATOM 3834 C CA . GLN C 1 144 ? 30.72482 40.87308 93.73773 1.000 40.13080 144 GLN C CA 1
ATOM 3835 C C . GLN C 1 144 ? 31.84789 39.96046 94.20317 1.000 39.36216 144 GLN C C 1
ATOM 3836 O O . GLN C 1 144 ? 32.86237 39.78346 93.52656 1.000 50.88176 144 GLN C O 1
ATOM 3842 N N . CYS C 1 145 ? 31.64390 39.39560 95.38871 1.000 37.17917 145 CYS C N 1
ATOM 3843 C CA . CYS C 1 145 ? 32.61089 38.48327 95.97516 1.000 42.37638 145 CYS C CA 1
ATOM 3844 C C . CYS C 1 145 ? 32.80759 37.26724 95.07883 1.000 43.83420 145 CYS C C 1
ATOM 3845 O O . CYS C 1 145 ? 31.85167 36.71210 94.52843 1.000 50.38771 145 CYS C O 1
ATOM 3848 N N . SER C 1 146 ? 34.06422 36.85514 94.93817 1.000 37.03196 146 SER C N 1
ATOM 3849 C CA . SER C 1 146 ? 34.42265 35.74287 94.07082 1.000 49.22563 146 SER C CA 1
ATOM 3850 C C . SER C 1 146 ? 34.16154 34.38321 94.70470 1.000 45.85116 146 SER C C 1
ATOM 3851 O O . SER C 1 146 ? 34.30571 33.36414 94.02149 1.000 51.77815 146 SER C O 1
ATOM 3854 N N . VAL C 1 147 ? 33.78337 34.34291 95.98345 1.000 43.75571 147 VAL C N 1
ATOM 3855 C CA . VAL C 1 147 ? 33.47870 33.07745 96.63536 1.000 48.10445 147 VAL C CA 1
ATOM 3856 C C . VAL C 1 147 ? 32.20359 32.49136 96.03963 1.000 52.02602 147 VAL C C 1
ATOM 3857 O O . VAL C 1 147 ? 31.28612 33.21836 95.63395 1.000 61.10179 147 VAL C O 1
ATOM 3861 N N . LYS C 1 148 ? 32.16247 31.16067 95.96064 1.000 55.35344 148 LYS C N 1
ATOM 3862 C CA . LYS C 1 148 ? 31.01716 30.44302 95.41271 1.000 61.16459 148 LYS C CA 1
ATOM 3863 C C . LYS C 1 148 ? 29.73359 30.80884 96.15181 1.000 57.49530 148 LYS C C 1
ATOM 3864 O O . LYS C 1 148 ? 29.65455 30.69459 97.37910 1.000 50.39993 148 LYS C O 1
ATOM 3870 N N . ASN C 1 149 ? 28.73614 31.27007 95.39661 1.000 53.88610 149 ASN C N 1
ATOM 3871 C CA . ASN C 1 149 ? 27.39532 31.59513 95.87899 1.000 64.20848 149 ASN C CA 1
ATOM 3872 C C . ASN C 1 149 ? 27.35900 32.76773 96.85054 1.000 61.77283 149 ASN C C 1
ATOM 3873 O O . ASN C 1 149 ? 26.31453 33.00904 97.46734 1.000 62.89858 149 ASN C O 1
ATOM 3878 N N . CYS C 1 150 ? 28.46211 33.49246 97.02679 1.000 54.05594 150 CYS C N 1
ATOM 3879 C CA . CYS C 1 150 ? 28.44051 34.75649 97.75526 1.000 49.87372 150 CYS C CA 1
ATOM 3880 C C . CYS C 1 150 ? 28.18416 35.88728 96.76244 1.000 47.42254 150 CYS C C 1
ATOM 3881 O O . CYS C 1 150 ? 28.96611 36.08790 95.82370 1.000 50.29951 150 CYS C O 1
ATOM 3884 N N . ARG C 1 151 ? 27.08142 36.61144 96.95787 1.000 56.68326 151 ARG C N 1
ATOM 3885 C CA . ARG C 1 151 ? 26.67203 37.67215 96.04527 1.000 57.47658 151 ARG C CA 1
ATOM 3886 C C . ARG C 1 151 ? 26.73586 39.05605 96.68724 1.000 46.44879 151 ARG C C 1
ATOM 3887 O O . ARG C 1 151 ? 26.07845 39.98561 96.21086 1.000 49.55194 151 ARG C O 1
ATOM 3895 N N . THR C 1 152 ? 27.50921 39.20738 97.76189 1.000 41.95075 152 THR C N 1
ATOM 3896 C CA . THR C 1 152 ? 27.75254 40.52362 98.33454 1.000 41.83547 152 THR C CA 1
ATOM 3897 C C . THR C 1 152 ? 28.43281 41.42104 97.30749 1.000 46.85113 152 THR C C 1
ATOM 3898 O O . THR C 1 152 ? 29.44429 41.04358 96.70978 1.000 43.60160 152 THR C O 1
ATOM 3902 N N . ALA C 1 153 ? 27.87111 42.60578 97.09497 1.000 40.11240 153 ALA C N 1
ATOM 3903 C CA . ALA C 1 153 ? 28.36452 43.52960 96.08771 1.000 39.75809 153 ALA C CA 1
ATOM 3904 C C . ALA C 1 153 ? 29.03856 44.72843 96.74307 1.000 40.97812 153 ALA C C 1
ATOM 3905 O O . ALA C 1 153 ? 28.77019 45.07240 97.89707 1.000 42.52806 153 ALA C O 1
ATOM 3907 N N . PHE C 1 154 ? 29.92250 45.36854 95.98327 1.000 42.39182 154 PHE C N 1
ATOM 3908 C CA . PHE C 1 154 ? 30.63537 46.53876 96.47241 1.000 30.58472 154 PHE C CA 1
ATOM 3909 C C . PHE C 1 154 ? 31.32184 47.22155 95.30288 1.000 38.25449 154 PHE C C 1
ATOM 3910 O O . PHE C 1 154 ? 31.73451 46.56670 94.34084 1.000 34.91549 154 PHE C O 1
ATOM 3918 N N . HIS C 1 155 ? 31.43516 48.54338 95.39770 1.000 38.18957 155 HIS C N 1
ATOM 3919 C CA . HIS C 1 155 ? 32.26920 49.28066 94.46640 1.000 38.71915 155 HIS C CA 1
ATOM 3920 C C . HIS C 1 155 ? 33.72593 48.84993 94.61277 1.000 43.50619 155 HIS C C 1
ATOM 3921 O O . HIS C 1 155 ? 34.15989 48.36121 95.66162 1.000 37.65476 155 HIS C O 1
ATOM 3928 N N . VAL C 1 156 ? 34.48646 49.04272 93.53538 1.000 34.08031 156 VAL C N 1
ATOM 3929 C CA . VAL C 1 156 ? 35.90407 48.70544 93.55898 1.000 34.89508 156 VAL C CA 1
ATOM 3930 C C . VAL C 1 156 ? 36.64367 49.61520 94.53017 1.000 31.32324 156 VAL C C 1
ATOM 3931 O O . VAL C 1 156 ? 37.42531 49.15915 95.37747 1.000 45.86852 156 VAL C O 1
ATOM 3935 N N . THR C 1 157 ? 36.40469 50.91958 94.42319 1.000 29.77689 157 THR C N 1
ATOM 3936 C CA . THR C 1 157 ? 37.07820 51.85966 95.31002 1.000 36.94240 157 THR C CA 1
ATOM 3937 C C . THR C 1 157 ? 36.62152 51.67740 96.75327 1.000 48.12844 157 THR C C 1
ATOM 3938 O O . THR C 1 157 ? 37.42928 51.79748 97.67998 1.000 51.29920 157 THR C O 1
ATOM 3942 N N . CYS C 1 158 ? 35.34022 51.35815 96.96527 1.000 38.85726 158 CYS C N 1
ATOM 3943 C CA . CYS C 1 158 ? 34.87215 51.06150 98.31683 1.000 40.58121 158 CYS C CA 1
ATOM 3944 C C . CYS C 1 158 ? 35.53544 49.80731 98.86941 1.000 41.65613 158 CYS C C 1
ATOM 3945 O O . CYS C 1 158 ? 35.89150 49.75193 100.05357 1.000 38.10008 158 CYS C O 1
ATOM 3948 N N . ALA C 1 159 ? 35.68365 48.77909 98.03181 1.000 42.71794 159 ALA C N 1
ATOM 3949 C CA . ALA C 1 159 ? 36.41032 47.58565 98.44584 1.000 46.41027 159 ALA C CA 1
ATOM 3950 C C . ALA C 1 159 ? 37.81431 47.94735 98.90594 1.000 45.12048 159 ALA C C 1
ATOM 3951 O O . ALA C 1 159 ? 38.25628 47.53032 99.98226 1.000 51.41140 159 ALA C O 1
ATOM 3953 N N . PHE C 1 160 ? 38.52305 48.75136 98.11183 1.000 49.89026 160 PHE C N 1
ATOM 3954 C CA . PHE C 1 160 ? 39.87773 49.14004 98.49587 1.000 39.61602 160 PHE C CA 1
ATOM 3955 C C . PHE C 1 160 ? 39.88368 49.95109 99.79009 1.000 51.19999 160 PHE C C 1
ATOM 3956 O O . PHE C 1 160 ? 40.73239 49.73075 100.66129 1.000 49.79411 160 PHE C O 1
ATOM 3964 N N . ASP C 1 161 ? 38.94183 50.89044 99.93961 1.000 62.73086 161 ASP C N 1
ATOM 3965 C CA . ASP C 1 161 ? 38.94509 51.75727 101.11644 1.000 55.88280 161 ASP C CA 1
ATOM 3966 C C . ASP C 1 161 ? 38.58242 50.99741 102.38353 1.000 55.51003 161 ASP C C 1
ATOM 3967 O O . ASP C 1 161 ? 39.03273 51.37153 103.47165 1.000 65.56113 161 ASP C O 1
ATOM 3972 N N . ARG C 1 162 ? 37.79191 49.93169 102.27170 1.000 57.94457 162 ARG C N 1
ATOM 3973 C CA . ARG C 1 162 ? 37.38031 49.16675 103.44236 1.000 58.82517 162 ARG C CA 1
ATOM 3974 C C . ARG C 1 162 ? 38.28213 47.97449 103.73570 1.000 56.07852 162 ARG C C 1
ATOM 3975 O O . ARG C 1 162 ? 37.99993 47.22317 104.67424 1.000 62.26809 162 ARG C O 1
ATOM 3983 N N . GLY C 1 163 ? 39.35076 47.78010 102.96749 1.000 53.35775 163 GLY C N 1
ATOM 3984 C CA . GLY C 1 163 ? 40.30498 46.73462 103.27854 1.000 53.03293 163 GLY C CA 1
ATOM 3985 C C . GLY C 1 163 ? 39.94569 45.34913 102.79336 1.000 49.16459 163 GLY C C 1
ATOM 3986 O O . GLY C 1 163 ? 40.51978 44.36874 103.27964 1.000 48.36271 163 GLY C O 1
ATOM 3987 N N . LEU C 1 164 ? 39.01792 45.23157 101.84769 1.000 41.37757 164 LEU C N 1
ATOM 3988 C CA . LEU C 1 164 ? 38.67071 43.92869 101.30135 1.000 46.44978 164 LEU C CA 1
ATOM 3989 C C . LEU C 1 164 ? 39.84896 43.34999 100.52301 1.000 52.83855 164 LEU C C 1
ATOM 3990 O O . LEU C 1 164 ? 40.73599 44.06904 100.05556 1.000 59.26960 164 LEU C O 1
ATOM 3995 N N . GLU C 1 165 ? 39.85234 42.02903 100.38319 1.000 46.00902 165 GLU C N 1
ATOM 3996 C CA . GLU C 1 165 ? 40.91439 41.36166 99.64008 1.000 45.67918 165 GLU C CA 1
ATOM 3997 C C . GLU C 1 165 ? 40.68574 41.58871 98.15104 1.000 49.86350 165 GLU C C 1
ATOM 3998 O O . GLU C 1 165 ? 39.69602 41.11046 97.58289 1.000 57.13169 165 GLU C O 1
ATOM 4004 N N . MET C 1 166 ? 41.58755 42.33826 97.52476 1.000 41.71402 166 MET C N 1
ATOM 4005 C CA . MET C 1 166 ? 41.56217 42.57995 96.08777 1.000 49.33348 166 MET C CA 1
ATOM 4006 C C . MET C 1 166 ? 42.80552 41.92057 95.51153 1.000 47.01643 166 MET C C 1
ATOM 4007 O O . MET C 1 166 ? 43.92749 42.37486 95.75722 1.000 61.78708 166 MET C O 1
ATOM 4012 N N . LYS C 1 167 ? 42.60396 40.85861 94.74276 1.000 55.95615 167 LYS C N 1
ATOM 4013 C CA . LYS C 1 167 ? 43.67525 39.96063 94.35111 1.000 48.59867 167 LYS C CA 1
ATOM 4014 C C . LYS C 1 167 ? 43.88562 40.04368 92.84696 1.000 51.53996 167 LYS C C 1
ATOM 4015 O O . LYS C 1 167 ? 42.92484 40.11603 92.07626 1.000 52.18966 167 LYS C O 1
ATOM 4021 N N . THR C 1 168 ? 45.14573 40.01325 92.43268 1.000 56.56699 168 THR C N 1
ATOM 4022 C CA . THR C 1 168 ? 45.51292 39.98271 91.02507 1.000 55.75073 168 THR C CA 1
ATOM 4023 C C . THR C 1 168 ? 46.29927 38.70932 90.76382 1.000 62.99262 168 THR C C 1
ATOM 4024 O O . THR C 1 168 ? 47.23229 38.38695 91.50733 1.000 55.59642 168 THR C O 1
ATOM 4028 N N . ILE C 1 169 ? 45.90313 37.97740 89.72750 1.000 70.07033 169 ILE C N 1
ATOM 4029 C CA . ILE C 1 169 ? 46.53642 36.71942 89.36109 1.000 61.02678 169 ILE C CA 1
ATOM 4030 C C . ILE C 1 169 ? 47.23940 36.94033 88.02909 1.000 59.93656 169 ILE C C 1
ATOM 4031 O O . ILE C 1 169 ? 46.61647 37.39858 87.06342 1.000 67.50821 169 ILE C O 1
ATOM 4036 N N . LEU C 1 170 ? 48.52597 36.60028 87.97511 1.000 52.21827 170 LEU C N 1
ATOM 4037 C CA . LEU C 1 170 ? 49.34758 36.75747 86.78217 1.000 55.22209 170 LEU C CA 1
ATOM 4038 C C . LEU C 1 170 ? 49.56749 35.40353 86.11334 1.000 55.71266 170 LEU C C 1
ATOM 4039 O O . LEU C 1 170 ? 49.84008 34.40523 86.78659 1.000 62.41974 170 LEU C O 1
ATOM 4044 N N . ALA C 1 171 ? 49.43832 35.37285 84.78977 1.000 68.49277 171 ALA C N 1
ATOM 4045 C CA . ALA C 1 171 ? 49.63327 34.16894 83.99239 1.000 83.38458 171 ALA C CA 1
ATOM 4046 C C . ALA C 1 171 ? 50.89029 34.31217 83.13820 1.000 85.40751 171 ALA C C 1
ATOM 4047 O O . ALA C 1 171 ? 51.50741 35.37845 83.07490 1.000 86.39749 171 ALA C O 1
ATOM 4049 N N . GLU C 1 172 ? 51.27441 33.21806 82.47068 1.000 88.96408 172 GLU C N 1
ATOM 4050 C CA . GLU C 1 172 ? 52.51943 33.24006 81.70464 1.000 85.91012 172 GLU C CA 1
ATOM 4051 C C . GLU C 1 172 ? 52.38786 34.05300 80.42213 1.000 94.42670 172 GLU C C 1
ATOM 4052 O O . GLU C 1 172 ? 53.38543 34.59792 79.93467 1.000 96.93595 172 GLU C O 1
ATOM 4058 N N . ASN C 1 173 ? 51.18095 34.14828 79.86088 1.000 96.50290 173 ASN C N 1
ATOM 4059 C CA . ASN C 1 173 ? 50.92317 35.02637 78.72748 1.000 94.67201 173 ASN C CA 1
ATOM 4060 C C . ASN C 1 173 ? 50.52498 36.43287 79.16371 1.000 97.61078 173 ASN C C 1
ATOM 4061 O O . ASN C 1 173 ? 49.83777 37.13472 78.41307 1.000 116.11820 173 ASN C O 1
ATOM 4066 N N . ASP C 1 174 ? 50.93526 36.84478 80.36509 1.000 82.93493 174 ASP C N 1
ATOM 4067 C CA . ASP C 1 174 ? 50.74583 38.19385 80.89827 1.000 72.53496 174 ASP C CA 1
ATOM 4068 C C . ASP C 1 174 ? 49.27684 38.58166 81.04476 1.000 71.30127 174 ASP C C 1
ATOM 4069 O O . ASP C 1 174 ? 48.95086 39.77422 81.04874 1.000 66.86400 174 ASP C O 1
ATOM 4074 N N . GLU C 1 175 ? 48.37603 37.60642 81.16385 1.000 70.14328 175 GLU C N 1
ATOM 4075 C CA . GLU C 1 175 ? 47.01804 37.92705 81.56924 1.000 77.40252 175 GLU C CA 1
ATOM 4076 C C . GLU C 1 175 ? 46.98125 38.20701 83.06552 1.000 70.94606 175 GLU C C 1
ATOM 4077 O O . GLU C 1 175 ? 47.81924 37.72536 83.83181 1.000 64.90104 175 GLU C O 1
ATOM 4083 N N . VAL C 1 176 ? 45.98185 38.97963 83.48534 1.000 61.76809 176 VAL C N 1
ATOM 4084 C CA . VAL C 1 176 ? 45.80007 39.29477 84.89705 1.000 52.91092 176 VAL C CA 1
ATOM 4085 C C . VAL C 1 176 ? 44.32055 39.13723 85.21651 1.000 66.14002 176 VAL C C 1
ATOM 4086 O O . VAL C 1 176 ? 43.48412 39.86779 84.67322 1.000 79.41432 176 VAL C O 1
ATOM 4090 N N . LYS C 1 177 ? 43.99548 38.19025 86.08773 1.000 54.69040 177 LYS C N 1
ATOM 4091 C CA . LYS C 1 177 ? 42.64378 38.08769 86.61484 1.000 62.28495 177 LYS C CA 1
ATOM 4092 C C . LYS C 1 177 ? 42.51488 38.96423 87.84529 1.000 64.53969 177 LYS C C 1
ATOM 4093 O O . LYS C 1 177 ? 43.42414 39.02339 88.67774 1.000 67.33595 177 LYS C O 1
ATOM 4099 N N . PHE C 1 178 ? 41.37504 39.63300 87.96027 1.000 50.90719 178 PHE C N 1
ATOM 4100 C CA . PHE C 1 178 ? 41.10191 40.51930 89.07905 1.000 45.13854 178 PHE C CA 1
ATOM 4101 C C . PHE C 1 178 ? 39.96241 39.91904 89.88297 1.000 44.05127 178 PHE C C 1
ATOM 4102 O O . PHE C 1 178 ? 38.84795 39.77548 89.37288 1.000 50.63583 178 PHE C O 1
ATOM 4110 N N . LYS C 1 179 ? 40.24818 39.56174 91.12857 1.000 52.55549 179 LYS C N 1
ATOM 4111 C CA . LYS C 1 179 ? 39.28733 38.94105 92.01983 1.000 48.29492 179 LYS C CA 1
ATOM 4112 C C . LYS C 1 179 ? 39.08157 39.82923 93.23579 1.000 50.13947 179 LYS C C 1
ATOM 4113 O O . LYS C 1 179 ? 39.93924 40.64259 93.59457 1.000 49.20918 179 LYS C O 1
ATOM 4119 N N . SER C 1 180 ? 37.93210 39.65231 93.87629 1.000 38.90597 180 SER C N 1
ATOM 4120 C CA . SER C 1 180 ? 37.56398 40.46127 95.02366 1.000 46.09288 180 SER C CA 1
ATOM 4121 C C . SER C 1 180 ? 36.83617 39.59150 96.03539 1.000 49.74016 180 SER C C 1
ATOM 4122 O O . SER C 1 180 ? 36.11868 38.65427 95.67237 1.000 41.82731 180 SER C O 1
ATOM 4125 N N . TYR C 1 181 ? 37.03674 39.90527 97.31249 1.000 44.97803 181 TYR C N 1
ATOM 4126 C CA . TYR C 1 181 ? 36.42750 39.13741 98.38782 1.000 53.64104 181 TYR C CA 1
ATOM 4127 C C . TYR C 1 181 ? 35.80895 40.08021 99.40579 1.000 53.39228 181 TYR C C 1
ATOM 4128 O O . TYR C 1 181 ? 36.43021 41.07387 99.79792 1.000 53.17944 181 TYR C O 1
ATOM 4137 N N . CYS C 1 182 ? 34.57350 39.77449 99.80651 1.000 43.29960 182 CYS C N 1
ATOM 4138 C CA . CYS C 1 182 ? 33.83988 40.52917 100.81312 1.000 49.67821 182 CYS C CA 1
ATOM 4139 C C . CYS C 1 182 ? 34.56166 40.40181 102.15032 1.000 57.20144 182 CYS C C 1
ATOM 4140 O O . CYS C 1 182 ? 35.43718 39.53598 102.28689 1.000 46.03794 182 CYS C O 1
ATOM 4143 N N . PRO C 1 183 ? 34.23704 41.23311 103.15232 1.000 63.34833 183 PRO C N 1
ATOM 4144 C CA . PRO C 1 183 ? 34.92676 41.11397 104.45221 1.000 64.82858 183 PRO C CA 1
ATOM 4145 C C . PRO C 1 183 ? 34.87091 39.71761 105.05294 1.000 65.41576 183 PRO C C 1
ATOM 4146 O O . PRO C 1 183 ? 35.86862 39.25290 105.61708 1.000 61.30419 183 PRO C O 1
ATOM 4150 N N . LYS C 1 184 ? 33.72285 39.04097 104.95313 1.000 64.27978 184 LYS C N 1
ATOM 4151 C CA . LYS C 1 184 ? 33.59025 37.69555 105.50302 1.000 65.33984 184 LYS C CA 1
ATOM 4152 C C . LYS C 1 184 ? 34.61311 36.73360 104.91097 1.000 68.32958 184 LYS C C 1
ATOM 4153 O O . LYS C 1 184 ? 35.08227 35.82400 105.60462 1.000 71.18532 184 LYS C O 1
ATOM 4159 N N . HIS C 1 185 ? 34.98085 36.91882 103.64390 1.000 62.70630 185 HIS C N 1
ATOM 4160 C CA . HIS C 1 185 ? 35.83946 35.97282 102.94742 1.000 58.78547 185 HIS C CA 1
ATOM 4161 C C . HIS C 1 185 ? 37.23565 36.51081 102.66258 1.000 55.88328 185 HIS C C 1
ATOM 4162 O O . HIS C 1 185 ? 38.05237 35.79509 102.07611 1.000 57.60562 185 HIS C O 1
ATOM 4169 N N . SER C 1 186 ? 37.53051 37.74403 103.05678 1.000 61.33242 186 SER C N 1
ATOM 4170 C CA . SER C 1 186 ? 38.86761 38.29788 102.91569 1.000 65.78958 186 SER C CA 1
ATOM 4171 C C . SER C 1 186 ? 39.78265 37.77754 104.01555 1.000 76.83250 186 SER C C 1
ATOM 4172 O O . SER C 1 186 ? 39.35572 37.53903 105.14835 1.000 92.02359 186 SER C O 1
ATOM 4175 N N . SER C 1 187 ? 41.05266 37.60291 103.66759 1.000 81.06401 187 SER C N 1
ATOM 4176 C CA . SER C 1 187 ? 42.05249 37.08527 104.59686 1.000 77.78304 187 SER C CA 1
ATOM 4177 C C . SER C 1 187 ? 42.29121 38.02606 105.77869 1.000 71.52943 187 SER C C 1
ATOM 4178 O O . SER C 1 187 ? 42.76845 39.14716 105.61115 1.000 72.23302 187 SER C O 1
#

Sequence (552 aa):
ARTKQTARKSTGGSGSSDEDVVCDVCQSPDGEDGNEMVFCDKCNICVHQACYGILKVPEGSWLCRTCALGVQPKCLLCPKKGGAMKPTRSGTKWVHVSCALWIPEVSIGSPEKMEPITKVSHIPSSRWALVCSLCNEKFGASIQCSVKNCRTAFHVTCAFDRGLEMKTILAENDEVKFKSYCPKHSSHARTKQTARKSTGGSGSSDEDVVCDVCQSPDGEDGNEMVFCDKCNICVHQACYGILKVPEGSWLCRTCALGVQPKCLLCPKKGGAMKPTRSGTKWVHVSCALWIPEVSIGSPEKMEPITKVSHIPSSRWALVCSLCNEKFGASIQCSVKNCRTAFHVTCAFDRGLEMKTILAENDEVKFKSYCPKHSSARTKQTADEDVVCDVCQSPDGEDGNEMVFCDKCNICVHQACYGILKVPEGSWLCRTCALGVQPKCLLCPKKGGAMKPTRSGTKWVHVSCALWIPEVSIGSPEKMEPITKVSHIPSSRWALVCSLCNEKFGASIQCSVKNCRTAFHVTCAFDRGLEMKTILAENDEVKFKSYCPKHSS

Organism: Homo sapiens (NCBI:txid9606)

GO terms:
  GO:0003713 transcription coactivator activity (F, IDA)
  GO:0005886 plasma membrane (C, IDA)
  GO:2000134 negative regulation of G1/S transition of mitotic cell cycle (P, IDA)
  GO:0036064 ciliary basal body (C, IDA)
  GO:0090090 negative regulation of canonical Wnt signaling pathway (P, IDA)
  GO:0005634 nucleus (C, EXP)
  GO:0005694 chromosome (C, EXP)
  GO:0005737 cytoplasm (C, EXP)
  GO:0005654 nucleoplasm (C, TAS)
  GO:0005515 protein binding (F, IPI)
  GO:0005654 nucleoplasm (C, IDA)
  GO:0001558 regulation of cell growth (P, IDA)
  GO:0051726 regulation of cell cycle (P, IDA)
  GO:2000278 regulation of DNA biosynthetic process (P, IDA)
  GO:0006275 regulation of DNA replication (P, IDA)
  GO:0006355 regulation of DNA-templated transcription (P, IDA)
  GO:0005634 nucleus (C, IDA)
  GO:0005737 cytoplasm (C, IDA)
  GO:0016607 nuclear speck (C, IDA)
  GO:0036408 histone H3K14 acetyltransferase activity (F, IDA)

InterPro domains:
  IPR001965 Zinc finger, PHD-type [SM00249] (205-251)
  IPR001965 Zinc finger, PHD-type [SM00249] (314-369)
  IPR011011 Zinc finger, FYVE/PHD-type [SSF57903] (195-265)
  IPR013083 Zinc finger, RING/FYVE/PHD-type [G3DSA:3.30.40.10] (193-253)
  IPR013083 Zinc finger, RING/FYVE/PHD-type [G3DSA:3.30.40.10] (254-371)
  IPR019542 Enhancer of polycomb-like, N-terminal [PF10513] (18-180)
  IPR019786 Zinc finger, PHD-type, conserved site [PS01359] (206-250)
  IPR019787 Zinc finger, PHD-finger [PF13831] (218-251)
  IPR019787 Zinc finger, PHD-finger [PS50016] (203-253)
  IPR034732 Extended PHD (ePHD) domain [PS51805] (255-369)
  IPR039546 Jade-1, PHD finger [cd15679] (205-250)
  IPR050701 Histone Modification Regulator [PTHR13793] (18-704)

B-factor: mean 54.51, std 17.58, range [22.18, 138.41]

Radius of gyration: 28.08 Å; Cα contacts (8 Å, |Δi|>4): 1169; chains: 3; bounding box: 68×77×78 Å

Nearest PDB structures (foldseek):
  8ge0-assembly2_B  TM=1.005E+00  e=3.134E-42  Homo sapiens
  8ge0-assembly3_C  TM=9.895E-01  e=1.721E-36  Homo sapiens
  8gdx-assembly1_A  TM=9.852E-01  e=7.246E-32  Homo sapiens
  6u04-assembly1_A  TM=9.247E-01  e=7.075E-21  Homo sapiens
  5erc-assembly1_A  TM=9.410E-01  e=3.839E-20  Homo sapiens

Solvent-accessible surface area: 29499 Å² total; per-residue (Å²): 35,113,27,11,99,76,68,185,133,126,116,46,67,59,14,28,68,30,118,134,35,58,0,42,0,36,74,38,58,76,34,112,152,76,15,67,0,0,3,0,70,131,60,90,27,3,0,3,19,65,18,0,6,14,122,179,47,43,173,47,81,22,67,1,63,13,18,64,64,42,24,151,26,67,2,38,0,0,26,71,91,40,16,3,2,0,23,19,75,18,31,24,47,18,0,4,0,7,0,1,35,7,0,93,49,12,21,28,60,27,106,110,112,12,26,58,1,31,90,27,71,86,8,56,93,67,41,100,81,53,50,0,56,24,43,105,85,180,54,5,0,0,8,56,9,54,49,179,115,19,159,51,6,0,1,0,6,20,0,21,88,145,40,14,34,33,89,67,64,123,32,176,106,115,98,58,112,59,63,4,36,5,86,175,64,20,98,154,34,104,24,16,100,90,70,190,149,125,124,44,72,57,16,42,57,28,134,133,29,56,0,45,2,44,70,39,61,80,36,115,152,75,18,70,1,0,1,1,76,132,58,83,26,4,0,6,19,60,19,0,5,11,104,176,45,42,176,46,77,25,68,1,64,10,17,61,115,55,61,180,26,105,1,36,0,0,32,73,146,41,16,2,1,0,39,4,116,125,46,95,91,17,0,4,0,8,0,2,37,12,1,89,50,12,38,36,47,35,98,136,101,17,50,85,1,54,103,4,93,107,8,53,95,65,42,100,80,49,54,1,55,20,41,105,87,178,86,8,0,1,10,58,8,50,51,179,118,19,158,49,6,0,1,0,8,18,0,29,88,102,63,15,50,33,87,76,53,127,36,146,131,122,105,75,109,66,54,3,33,3,31,147,66,34,141,35,102,28,19,130,107,157,82,132,50,5,50,0,28,1,33,54,39,60,79,39,110,151,75,17,68,0,0,1,0,73,119,36,49,2,4,0,4,18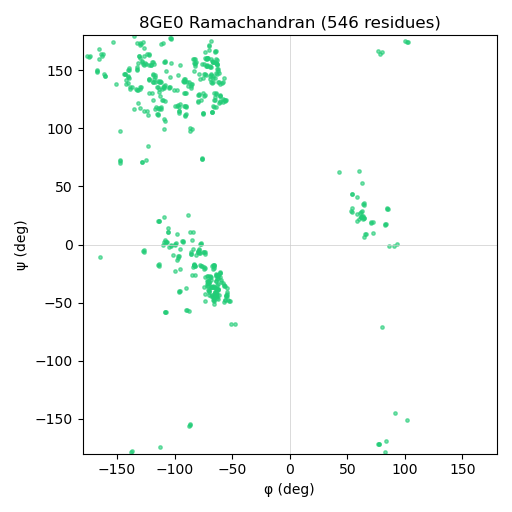,65,20,6,16,14,100,170,43,41,174,47,80,30,68,1,77,14,21,42,33,38,56,127,25,92,1,28,1,0,26,54,58,34,9,2,1,2,29,8,115,125,43,102,94,18,0,6,0,5,0,2,35,8,1,92,48,12,37,36,45,33,90,112,101,10,45,85,1,52,103,5,87,111,9,58,94,69,40,100,80,48,57,0,56,15,28,101,65,175,94,9,0,0,9,54,9,56,48,184,116,18,165,49,7,0,1,1,14,3,0,25,46,94,62,13,47,30,92,68,69,135,42,185,106,116,104,65,119,55,68,3,36,4,82,174,68,29,138

Foldseek 3Di:
DDWWFAAADPVGDHRTDDQCAAALQQRHNDADDQWIFDAQPPPGHTHTCQLAQVLDDDPDHDHADCVVVVHFAAAQADGDIDTRWAAAPVRPHIHHSNQQQQQPQWDQPDSNRSDDIDRPVVRDVVQLCDAAPQPRDSGHGWDAAPDPPGGHTHGRSSQVVVVWDWDWDADPVRDIHIGTHDPVGGPD/DDWKAADADPVGDHRTDDVCAAALQPRHNDADDQWIFAAQPPPGHTHTCLLAQVLDDDPDHDHAPCVVVPHFFAAQADRDTDTRWAAEDVRPHIHHSNQQVQQPQWDQDDSNRSDDIYRPVVRDPVQLCDAAPQPRDSGHGWDAAPDPPGGHIHGRSSQVVVPWDWDWDADPPRDIHTHTHDPVPGD/DDWDDPCVQCAAALQQRHNDADDQWIFDAQPPPGHTHTCLLAQVNDHDPDHDHADCVVVVHFAAAQADGDTDTRWAADDVRPHIHHSNQQQQQPQWDQDDSNRSDDIDRPVVRDVVQLVDAAPQPRDSGHGWDAAPPPPGGHIHGRSSQVVVVWDWDWDADPVGDIHTGTHDPVPGD